Protein AF-0000000079816970 (afdb_homodimer)

Sequence (574 aa):
MSHPASAIRSARALHGVIEPLHAIMYFAKEVQDRFEALGMEPRGEGYVAGRAAPMGAVGAGAATAAFYGFNPAVLQYALPAAWGKASPATILTARAEGVQEVFERVQAPTDGVAEAIELSSRATEGLDCAGRPLAAANAQVPLTGMPFADLWQVTAVLREHRGDGHLAVLLTHELGPVDAMVLYATWQDRVSRRFLQRSRMWDDDAWSAAEERLRTRGWMDAEGQLTEEGIANRDAIEAATDRLAAPPYAVLGEDDARRLFDLIRPVAAALSDGGAYPRPWTLPERFMSHPASAIRSARALHGVIEPLHAIMYFAKEVQDRFEALGMEPRGEGYVAGRAAPMGAVGAGAATAAFYGFNPAVLQYALPAAWGKASPATILTARAEGVQEVFERVQAPTDGVAEAIELSSRATEGLDCAGRPLAAANAQVPLTGMPFADLWQVTAVLREHRGDGHLAVLLTHELGPVDAMVLYATWQDRVSRRFLQRSRMWDDDAWSAAEERLRTRGWMDAEGQLTEEGIANRDAIEAATDRLAAPPYAVLGEDDARRLFDLIRPVAAALSDGGAYPRPWTLPERF

Organism: NCBI:txid1608957

InterPro domains:
  IPR054058 Helix-turn-helix family [NF047719] (11-270)
  IPR054058 Helix-turn-helix family [PF21863] (11-278)

Structure (mmCIF, N/CA/C/O backbone):
data_AF-0000000079816970-model_v1
#
loop_
_entity.id
_entity.type
_entity.pdbx_description
1 polymer SalK
#
loop_
_atom_site.group_PDB
_atom_site.id
_atom_site.type_symbol
_atom_site.label_atom_id
_atom_site.label_alt_id
_atom_site.label_comp_id
_atom_site.label_asym_id
_atom_site.label_entity_id
_atom_site.label_seq_id
_atom_site.pdbx_PDB_ins_code
_atom_site.Cartn_x
_atom_site.Cartn_y
_atom_site.Cartn_z
_atom_site.occupancy
_atom_site.B_iso_or_equiv
_atom_site.auth_seq_id
_atom_site.auth_comp_id
_atom_site.auth_asym_id
_atom_site.auth_atom_id
_atom_site.pdbx_PDB_model_num
ATOM 1 N N . MET A 1 1 ? 17.328 10.508 -13.281 1 48.25 1 MET A N 1
ATOM 2 C CA . MET A 1 1 ? 17.75 11.844 -12.867 1 48.25 1 MET A CA 1
ATOM 3 C C . MET A 1 1 ? 17.141 12.219 -11.523 1 48.25 1 MET A C 1
ATOM 5 O O . MET A 1 1 ? 15.977 11.898 -11.258 1 48.25 1 MET A O 1
ATOM 9 N N . SER A 1 2 ? 18.016 12.469 -10.477 1 69.75 2 SER A N 1
ATOM 10 C CA . SER A 1 2 ? 17.766 12.891 -9.102 1 69.75 2 SER A CA 1
ATOM 11 C C . SER A 1 2 ? 16.828 14.102 -9.062 1 69.75 2 SER A C 1
ATOM 13 O O . SER A 1 2 ? 16.766 14.875 -10.016 1 69.75 2 SER A O 1
ATOM 15 N N . HIS A 1 3 ? 15.719 14.07 -8.391 1 82.69 3 HIS A N 1
ATOM 16 C CA . HIS A 1 3 ? 14.914 15.266 -8.156 1 82.69 3 HIS A CA 1
ATOM 17 C C . HIS A 1 3 ? 15.789 16.453 -7.77 1 82.69 3 HIS A C 1
ATOM 19 O O . HIS A 1 3 ? 16.812 16.281 -7.105 1 82.69 3 HIS A O 1
ATOM 25 N N . PRO A 1 4 ? 15.453 17.672 -8.352 1 90.19 4 PRO A N 1
ATOM 26 C CA . PRO A 1 4 ? 16.203 18.844 -7.926 1 90.19 4 PRO A CA 1
ATOM 27 C C . PRO A 1 4 ? 16.312 18.969 -6.406 1 90.19 4 PRO A C 1
ATOM 29 O O . PRO A 1 4 ? 15.352 18.688 -5.691 1 90.19 4 PRO A O 1
ATOM 32 N N . ALA A 1 5 ? 17.438 19.344 -5.973 1 93.62 5 ALA A N 1
ATOM 33 C CA . ALA A 1 5 ? 17.672 19.516 -4.543 1 93.62 5 ALA A CA 1
ATOM 34 C C . ALA A 1 5 ? 16.641 20.453 -3.928 1 93.62 5 ALA A C 1
ATOM 36 O O . ALA A 1 5 ? 16.219 20.266 -2.781 1 93.62 5 ALA A O 1
ATOM 37 N N . SER A 1 6 ? 16.234 21.453 -4.703 1 95.44 6 SER A N 1
ATOM 38 C CA . SER A 1 6 ? 15.234 22.406 -4.234 1 95.44 6 SER A CA 1
ATOM 39 C C . SER A 1 6 ? 13.898 21.719 -3.957 1 95.44 6 SER A C 1
ATOM 41 O O . SER A 1 6 ? 13.211 22.062 -2.998 1 95.44 6 SER A O 1
ATOM 43 N N . ALA A 1 7 ? 13.516 20.781 -4.77 1 97.19 7 ALA A N 1
ATOM 44 C CA . ALA A 1 7 ? 12.258 20.062 -4.578 1 97.19 7 ALA A CA 1
ATOM 45 C C . ALA A 1 7 ? 12.305 19.219 -3.307 1 97.19 7 ALA A C 1
ATOM 47 O O . ALA A 1 7 ? 11.312 19.141 -2.572 1 97.19 7 ALA A O 1
ATOM 48 N N . ILE A 1 8 ? 13.43 18.625 -3.037 1 97.44 8 ILE A N 1
ATOM 49 C CA . ILE A 1 8 ? 13.602 17.812 -1.841 1 97.44 8 ILE A CA 1
ATOM 50 C C . ILE A 1 8 ? 13.516 18.688 -0.597 1 97.44 8 ILE A C 1
ATOM 52 O O . ILE A 1 8 ? 12.836 18.344 0.372 1 97.44 8 ILE A O 1
ATOM 56 N N . ARG A 1 9 ? 14.156 19.828 -0.631 1 96.44 9 ARG A N 1
ATOM 57 C CA . ARG A 1 9 ? 14.102 20.781 0.479 1 96.44 9 ARG A CA 1
ATOM 58 C C . ARG A 1 9 ? 12.68 21.281 0.688 1 96.44 9 ARG A C 1
ATOM 60 O O . ARG A 1 9 ? 12.227 21.438 1.826 1 96.44 9 ARG A O 1
ATOM 67 N N . SER A 1 10 ? 12.008 21.562 -0.412 1 97.5 10 SER A N 1
ATOM 68 C CA . SER A 1 10 ? 10.633 22.031 -0.347 1 97.5 10 SER A CA 1
ATOM 69 C C . SER A 1 10 ? 9.719 21 0.31 1 97.5 10 SER A C 1
ATOM 71 O O . SER A 1 10 ? 8.844 21.359 1.099 1 97.5 10 SER A O 1
ATOM 73 N N . ALA A 1 11 ? 9.945 19.75 -0.092 1 97.62 11 ALA A N 1
ATOM 74 C CA . ALA A 1 11 ? 9.148 18.672 0.482 1 97.62 11 ALA A CA 1
ATOM 75 C C . ALA A 1 11 ? 9.258 18.656 2.004 1 97.62 11 ALA A C 1
ATOM 77 O O . ALA A 1 11 ? 8.242 18.562 2.703 1 97.62 11 ALA A O 1
ATOM 78 N N . ARG A 1 12 ? 10.414 18.781 2.494 1 96 12 ARG A N 1
ATOM 79 C CA . ARG A 1 12 ? 10.648 18.781 3.936 1 96 12 ARG A CA 1
ATOM 80 C C . ARG A 1 12 ? 10.047 20.016 4.59 1 96 12 ARG A C 1
ATOM 82 O O . ARG A 1 12 ? 9.383 19.906 5.629 1 96 12 ARG A O 1
ATOM 89 N N . ALA A 1 13 ? 10.266 21.141 4 1 96.94 13 ALA A N 1
ATOM 90 C CA . ALA A 1 13 ? 9.773 22.406 4.555 1 96.94 13 ALA A CA 1
ATOM 91 C C . ALA A 1 13 ? 8.25 22.422 4.629 1 96.94 13 ALA A C 1
ATOM 93 O O . ALA A 1 13 ? 7.676 22.766 5.66 1 96.94 13 ALA A O 1
ATOM 94 N N . LEU A 1 14 ? 7.637 21.984 3.572 1 98.06 14 LEU A N 1
ATOM 95 C CA . LEU A 1 14 ? 6.18 22.047 3.512 1 98.06 14 LEU A CA 1
ATOM 96 C C . LEU A 1 14 ? 5.555 21.016 4.441 1 98.06 14 LEU A C 1
ATOM 98 O O . LEU A 1 14 ? 4.457 21.219 4.965 1 98.06 14 LEU A O 1
ATOM 102 N N . HIS A 1 15 ? 6.227 19.891 4.602 1 97.19 15 HIS A N 1
ATOM 103 C CA . HIS A 1 15 ? 5.738 18.906 5.566 1 97.19 15 HIS A CA 1
ATOM 104 C C . HIS A 1 15 ? 5.547 19.531 6.941 1 97.19 15 HIS A C 1
ATOM 106 O O . HIS A 1 15 ? 4.582 19.219 7.641 1 97.19 15 HIS A O 1
ATOM 112 N N . GLY A 1 16 ? 6.383 20.453 7.352 1 96.31 16 GLY A N 1
ATOM 113 C CA . GLY A 1 16 ? 6.352 21.094 8.656 1 96.31 16 GLY A CA 1
ATOM 114 C C . GLY A 1 16 ? 5.105 21.922 8.891 1 96.31 16 GLY A C 1
ATOM 115 O O . GLY A 1 16 ? 4.676 22.109 10.031 1 96.31 16 GLY A O 1
ATOM 116 N N . VAL A 1 17 ? 4.504 22.375 7.816 1 97.69 17 VAL A N 1
ATOM 117 C CA . VAL A 1 17 ? 3.34 23.234 7.992 1 97.69 17 VAL A CA 1
ATOM 118 C C . VAL A 1 17 ? 2.076 22.484 7.574 1 97.69 17 VAL A C 1
ATOM 120 O O . VAL A 1 17 ? 0.968 22.859 7.965 1 97.69 17 VAL A O 1
ATOM 123 N N . ILE A 1 18 ? 2.184 21.391 6.805 1 98.06 18 ILE A N 1
ATOM 124 C CA . ILE A 1 18 ? 1.036 20.625 6.324 1 98.06 18 ILE A CA 1
ATOM 125 C C . ILE A 1 18 ? 0.588 19.641 7.398 1 98.06 18 ILE A C 1
ATOM 127 O O . ILE A 1 18 ? -0.611 19.406 7.578 1 98.06 18 ILE A O 1
ATOM 131 N N . GLU A 1 19 ? 1.515 19.094 8.125 1 96.19 19 GLU A N 1
ATOM 132 C CA . GLU A 1 19 ? 1.207 18.094 9.141 1 96.19 19 GLU A CA 1
ATOM 133 C C . GLU A 1 19 ? 0.233 18.641 10.18 1 96.19 19 GLU A C 1
ATOM 135 O O . GLU A 1 19 ? -0.746 17.984 10.531 1 96.19 19 GLU A O 1
ATOM 140 N N . PRO A 1 20 ? 0.455 19.859 10.68 1 95.44 20 PRO A N 1
ATOM 141 C CA . PRO A 1 20 ? -0.488 20.406 11.656 1 95.44 20 PRO A CA 1
ATOM 142 C C . PRO A 1 20 ? -1.892 20.578 11.086 1 95.44 20 PRO A C 1
ATOM 144 O O . PRO A 1 20 ? -2.879 20.469 11.812 1 95.44 20 PRO A O 1
ATOM 147 N N . LEU A 1 21 ? -2.033 20.922 9.766 1 97.44 21 LEU A N 1
ATOM 148 C CA . LEU A 1 21 ? -3.361 21 9.164 1 97.44 21 LEU A CA 1
ATOM 149 C C . LEU A 1 21 ? -4.066 19.641 9.242 1 97.44 21 LEU A C 1
ATOM 151 O O . LEU A 1 21 ? -5.223 19.562 9.656 1 97.44 21 LEU A O 1
ATOM 155 N N . HIS A 1 22 ? -3.346 18.641 8.914 1 96.62 22 HIS A N 1
ATOM 156 C CA . HIS A 1 22 ? -3.924 17.312 8.797 1 96.62 22 HIS A CA 1
ATOM 157 C C . HIS A 1 22 ? -4.305 16.75 10.164 1 96.62 22 HIS A C 1
ATOM 159 O O . HIS A 1 22 ? -5.344 16.094 10.305 1 96.62 22 HIS A O 1
ATOM 165 N N . ALA A 1 23 ? -3.541 17.016 11.156 1 94.12 23 ALA A N 1
ATOM 166 C CA . ALA A 1 23 ? -3.621 16.375 12.469 1 94.12 23 ALA A CA 1
ATOM 167 C C . ALA A 1 23 ? -4.918 16.75 13.188 1 94.12 23 ALA A C 1
ATOM 169 O O . ALA A 1 23 ? -5.363 16.047 14.094 1 94.12 23 ALA A O 1
ATOM 170 N N . ILE A 1 24 ? -5.57 17.859 12.797 1 94.31 24 ILE A N 1
ATOM 171 C CA . ILE A 1 24 ? -6.762 18.297 13.508 1 94.31 24 ILE A CA 1
ATOM 172 C C . ILE A 1 24 ? -7.855 17.234 13.398 1 94.31 24 ILE A C 1
ATOM 174 O O . ILE A 1 24 ? -8.695 17.094 14.289 1 94.31 24 ILE A O 1
ATOM 178 N N . MET A 1 25 ? -7.836 16.516 12.312 1 92.38 25 MET A N 1
ATOM 179 C CA . MET A 1 25 ? -8.844 15.484 12.055 1 92.38 25 MET A CA 1
ATOM 180 C C . MET A 1 25 ? -8.875 14.453 13.172 1 92.38 25 MET A C 1
ATOM 182 O O . MET A 1 25 ? -9.93 13.891 13.477 1 92.38 25 MET A O 1
ATOM 186 N N . TYR A 1 26 ? -7.777 14.32 13.828 1 89.5 26 TYR A N 1
ATOM 187 C CA . TYR A 1 26 ? -7.641 13.234 14.781 1 89.5 26 TYR A CA 1
ATOM 188 C C . TYR A 1 26 ? -7.957 13.711 16.203 1 89.5 26 TYR A C 1
ATOM 190 O O . TYR A 1 26 ? -8.18 12.898 17.094 1 89.5 26 TYR A O 1
ATOM 198 N N . PHE A 1 27 ? -8.047 15.039 16.406 1 90.81 27 PHE A N 1
ATOM 199 C CA . PHE A 1 27 ? -8.07 15.523 17.781 1 90.81 27 PHE A CA 1
ATOM 200 C C . PHE A 1 27 ? -9.211 16.5 17.984 1 90.81 27 PHE A C 1
ATOM 202 O O . PHE A 1 27 ? -9.703 16.656 19.109 1 90.81 27 PHE A O 1
ATOM 209 N N . ALA A 1 28 ? -9.578 17.188 16.984 1 94 28 ALA A N 1
ATOM 210 C CA . ALA A 1 28 ? -10.484 18.328 17.156 1 94 28 ALA A CA 1
ATOM 211 C C . ALA A 1 28 ? -11.891 17.859 17.531 1 94 28 ALA A C 1
ATOM 213 O O . ALA A 1 28 ? -12.422 16.922 16.922 1 94 28 ALA A O 1
ATOM 214 N N . LYS A 1 29 ? -12.422 18.5 18.516 1 94.62 29 LYS A N 1
ATOM 215 C CA . LYS A 1 29 ? -13.742 18.156 19.031 1 94.62 29 LYS A CA 1
ATOM 216 C C . LYS A 1 29 ? -14.812 18.234 17.953 1 94.62 29 LYS A C 1
ATOM 218 O O . LYS A 1 29 ? -15.727 17.422 17.906 1 94.62 29 LYS A O 1
ATOM 223 N N . GLU A 1 30 ? -14.711 19.266 17.109 1 96.62 30 GLU A N 1
ATOM 224 C CA . GLU A 1 30 ? -15.695 19.484 16.047 1 96.62 30 GLU A CA 1
ATOM 225 C C . GLU A 1 30 ? -15.805 18.266 15.133 1 96.62 30 GLU A C 1
ATOM 227 O O . GLU A 1 30 ? -16.906 17.891 14.727 1 96.62 30 GLU A O 1
ATOM 232 N N . VAL A 1 31 ? -14.664 17.641 14.805 1 96.44 31 VAL A N 1
ATOM 233 C CA . VAL A 1 31 ? -14.633 16.469 13.938 1 96.44 31 VAL A CA 1
ATOM 234 C C . VAL A 1 31 ? -15.18 15.258 14.695 1 96.44 31 VAL A C 1
ATOM 236 O O . VAL A 1 31 ? -15.992 14.5 14.156 1 96.44 31 VAL A O 1
ATOM 239 N N . GLN A 1 32 ? -14.797 15.125 15.922 1 96 32 GLN A N 1
ATOM 240 C CA . GLN A 1 32 ? -15.25 14.023 16.766 1 96 32 GLN A CA 1
ATOM 241 C C . GLN A 1 32 ? -16.766 14.047 16.953 1 96 32 GLN A C 1
ATOM 243 O O . GLN A 1 32 ? -17.422 13.008 16.938 1 96 32 GLN A O 1
ATOM 248 N N . ASP A 1 33 ? -17.266 15.219 17.141 1 97.38 33 ASP A N 1
ATOM 249 C CA . ASP A 1 33 ? -18.703 15.375 17.312 1 97.38 33 ASP A CA 1
ATOM 250 C C . ASP A 1 33 ? -19.469 14.867 16.094 1 97.38 33 ASP A C 1
ATOM 252 O O . ASP A 1 33 ? -20.531 14.281 16.219 1 97.38 33 ASP A O 1
ATOM 256 N N . ARG A 1 34 ? -18.922 15.125 14.914 1 97.62 34 ARG A N 1
ATOM 257 C CA . ARG A 1 34 ? -19.547 14.664 13.68 1 97.62 34 ARG A CA 1
ATOM 258 C C . ARG A 1 34 ? -19.562 13.141 13.609 1 97.62 34 ARG A C 1
ATOM 260 O O . ARG A 1 34 ? -20.562 12.539 13.195 1 97.62 34 ARG A O 1
ATOM 267 N N . PHE A 1 35 ? -18.484 12.547 13.992 1 97.69 35 PHE A N 1
ATOM 268 C CA . PHE A 1 35 ? -18.422 11.086 13.984 1 97.69 35 PHE A CA 1
ATOM 269 C C . PHE A 1 35 ? -19.375 10.508 15.023 1 97.69 35 PHE A C 1
ATOM 271 O O . PHE A 1 35 ? -20.016 9.484 14.773 1 97.69 35 PHE A O 1
ATOM 278 N N . GLU A 1 36 ? -19.438 11.148 16.172 1 98.06 36 GLU A N 1
ATOM 279 C CA . GLU A 1 36 ? -20.375 10.719 17.203 1 98.06 36 GLU A CA 1
ATOM 280 C C . GLU A 1 36 ? -21.812 10.781 16.703 1 98.06 36 GLU A C 1
ATOM 282 O O . GLU A 1 36 ? -22.625 9.906 17.016 1 98.06 36 GLU A O 1
ATOM 287 N N . ALA A 1 37 ? -22.078 11.805 16 1 98.25 37 ALA A N 1
ATOM 288 C CA . ALA A 1 37 ? -23.422 11.984 15.461 1 98.25 37 ALA A CA 1
ATOM 289 C C . ALA A 1 37 ? -23.766 10.859 14.484 1 98.25 37 ALA A C 1
ATOM 291 O O . ALA A 1 37 ? -24.938 10.555 14.266 1 98.25 37 ALA A O 1
ATOM 292 N N . LEU A 1 38 ? -22.766 10.227 13.891 1 98.31 38 LEU A N 1
ATOM 293 C CA . LEU A 1 38 ? -22.984 9.094 12.992 1 98.31 38 LEU A CA 1
ATOM 294 C C . LEU A 1 38 ? -23.047 7.785 13.773 1 98.31 38 LEU A C 1
ATOM 296 O O . LEU A 1 38 ? -23.109 6.707 13.18 1 98.31 38 LEU A O 1
ATOM 300 N N . GLY A 1 39 ? -22.875 7.898 15.141 1 98.12 39 GLY A N 1
ATOM 301 C CA . GLY A 1 39 ? -22.953 6.723 16 1 98.12 39 GLY A CA 1
ATOM 302 C C . GLY A 1 39 ? -21.609 6.07 16.25 1 98.12 39 GLY A C 1
ATOM 303 O O . GLY A 1 39 ? -21.531 4.949 16.75 1 98.12 39 GLY A O 1
ATOM 304 N N . MET A 1 40 ? -20.531 6.715 15.93 1 97.62 40 MET A N 1
ATOM 305 C CA . MET A 1 40 ? -19.203 6.133 16.062 1 97.62 40 MET A CA 1
ATOM 306 C C . MET A 1 40 ? -18.516 6.605 17.344 1 97.62 40 MET A C 1
ATOM 308 O O . MET A 1 40 ? -18.656 7.77 17.734 1 97.62 40 MET A O 1
ATOM 312 N N . GLU A 1 41 ? -17.891 5.598 18.031 1 93.88 41 GLU A N 1
ATOM 313 C CA . GLU A 1 41 ? -16.938 6.047 19.047 1 93.88 41 GLU A CA 1
ATOM 314 C C . GLU A 1 41 ? -15.82 6.879 18.422 1 93.88 41 GLU A C 1
ATOM 316 O O . GLU A 1 41 ? -15.086 6.395 17.547 1 93.88 41 GLU A O 1
ATOM 321 N N . PRO A 1 42 ? -15.641 8.078 18.781 1 84.19 42 PRO A N 1
ATOM 322 C CA . PRO A 1 42 ? -14.844 9.023 18 1 84.19 42 PRO A CA 1
ATOM 323 C C . PRO A 1 42 ? -13.367 8.648 17.938 1 84.19 42 PRO A C 1
ATOM 325 O O . PRO A 1 42 ? -12.75 8.727 16.875 1 84.19 42 PRO A O 1
ATOM 328 N N . ARG A 1 43 ? -12.75 8.266 19.031 1 84.44 43 ARG A N 1
ATOM 329 C CA . ARG A 1 43 ? -11.305 8.07 19.078 1 84.44 43 ARG A CA 1
ATOM 330 C C . ARG A 1 43 ? -10.93 6.676 18.578 1 84.44 43 ARG A C 1
ATOM 332 O O . ARG A 1 43 ? -9.766 6.406 18.297 1 84.44 43 ARG A O 1
ATOM 339 N N . GLY A 1 44 ? -11.859 5.84 18.344 1 91.19 44 GLY A N 1
ATOM 340 C CA . GLY A 1 44 ? -11.672 4.52 17.766 1 91.19 44 GLY A CA 1
ATOM 341 C C . GLY A 1 44 ? -12.242 4.402 16.375 1 91.19 44 GLY A C 1
ATOM 342 O O . GLY A 1 44 ? -11.562 4.695 15.383 1 91.19 44 GLY A O 1
ATOM 343 N N . GLU A 1 45 ? -13.594 4.188 16.328 1 95.56 45 GLU A N 1
ATOM 344 C CA . GLU A 1 45 ? -14.281 4.016 15.055 1 95.56 45 GLU A CA 1
ATOM 345 C C . GLU A 1 45 ? -14.141 5.262 14.188 1 95.56 45 GLU A C 1
ATOM 347 O O . GLU A 1 45 ? -13.836 5.16 12.992 1 95.56 45 GLU A O 1
ATOM 352 N N . GLY A 1 46 ? -14.398 6.434 14.82 1 96.25 46 GLY A N 1
ATOM 353 C CA . GLY A 1 46 ? -14.375 7.68 14.07 1 96.25 46 GLY A CA 1
ATOM 354 C C . GLY A 1 46 ? -13.016 7.984 13.469 1 96.25 46 GLY A C 1
ATOM 355 O O . GLY A 1 46 ? -12.914 8.359 12.305 1 96.25 46 GLY A O 1
ATOM 356 N N . TYR A 1 47 ? -11.961 7.82 14.242 1 94.75 47 TYR A N 1
ATOM 357 C CA . TYR A 1 47 ? -10.602 8.039 13.766 1 94.75 47 TYR A CA 1
ATOM 358 C C . TYR A 1 47 ? -10.281 7.129 12.586 1 94.75 47 TYR A C 1
ATOM 360 O O . TYR A 1 47 ? -9.836 7.594 11.531 1 94.75 47 TYR A O 1
ATOM 368 N N . VAL A 1 48 ? -10.508 5.832 12.805 1 97.5 48 VAL A N 1
ATOM 369 C CA . VAL A 1 48 ? -10.133 4.816 11.828 1 97.5 48 VAL A CA 1
ATOM 370 C C . VAL A 1 48 ? -10.953 5.004 10.555 1 97.5 48 VAL A C 1
ATOM 372 O O . VAL A 1 48 ? -10.398 5.016 9.453 1 97.5 48 VAL A O 1
ATOM 375 N N . ALA A 1 49 ? -12.211 5.219 10.727 1 97.69 49 ALA A N 1
ATOM 376 C CA . ALA A 1 49 ? -13.094 5.363 9.57 1 97.69 49 ALA A CA 1
ATOM 377 C C . ALA A 1 49 ? -12.82 6.672 8.828 1 97.69 49 ALA A C 1
ATOM 379 O O . ALA A 1 49 ? -12.859 6.723 7.602 1 97.69 49 ALA A O 1
ATOM 380 N N . GLY A 1 50 ? -12.609 7.742 9.586 1 97.75 50 GLY A N 1
ATOM 381 C CA . GLY A 1 50 ? -12.297 9.023 8.969 1 97.75 50 GLY A CA 1
ATOM 382 C C . GLY A 1 50 ? -11.055 8.969 8.094 1 97.75 50 GLY A C 1
ATOM 383 O O . GLY A 1 50 ? -11.016 9.602 7.035 1 97.75 50 GLY A O 1
ATOM 384 N N . ARG A 1 51 ? -10.047 8.234 8.547 1 98 51 ARG A N 1
ATOM 385 C CA . ARG A 1 51 ? -8.805 8.125 7.801 1 98 51 ARG A CA 1
ATOM 386 C C . ARG A 1 51 ? -8.938 7.129 6.652 1 98 51 ARG A C 1
ATOM 388 O O . ARG A 1 51 ? -8.32 7.305 5.598 1 98 51 ARG A O 1
ATOM 395 N N . ALA A 1 52 ? -9.797 6.117 6.789 1 98.56 52 ALA A N 1
ATOM 396 C CA . ALA A 1 52 ? -9.898 5.027 5.82 1 98.56 52 ALA A CA 1
ATOM 397 C C . ALA A 1 52 ? -10.953 5.332 4.762 1 98.56 52 ALA A C 1
ATOM 399 O O . ALA A 1 52 ? -10.93 4.754 3.674 1 98.56 52 ALA A O 1
ATOM 400 N N . ALA A 1 53 ? -11.867 6.238 5.027 1 98.69 53 ALA A N 1
ATOM 401 C CA . ALA A 1 53 ? -13.031 6.473 4.184 1 98.69 53 ALA A CA 1
ATOM 402 C C . ALA A 1 53 ? -12.617 6.797 2.752 1 98.69 53 ALA A C 1
ATOM 404 O O . ALA A 1 53 ? -13.258 6.363 1.795 1 98.69 53 ALA A O 1
ATOM 405 N N . PRO A 1 54 ? -11.5 7.602 2.586 1 98.75 54 PRO A N 1
ATOM 406 C CA . PRO A 1 54 ? -11.086 7.855 1.205 1 98.75 54 PRO A CA 1
ATOM 407 C C . PRO A 1 54 ? -10.836 6.57 0.419 1 98.75 54 PRO A C 1
ATOM 409 O O . PRO A 1 54 ? -10.938 6.562 -0.81 1 98.75 54 PRO A O 1
ATOM 412 N N . MET A 1 55 ? -10.57 5.484 1.05 1 98.81 55 MET A N 1
ATOM 413 C CA . MET A 1 55 ? -10.258 4.219 0.398 1 98.81 55 MET A CA 1
ATOM 414 C C . MET A 1 55 ? -11.531 3.445 0.07 1 98.81 55 MET A C 1
ATOM 416 O O . MET A 1 55 ? -11.469 2.352 -0.494 1 98.81 55 MET A O 1
ATOM 420 N N . GLY A 1 56 ? -12.703 3.959 0.33 1 98.06 56 GLY A N 1
ATOM 421 C CA . GLY A 1 56 ? -13.938 3.195 0.247 1 98.06 56 GLY A CA 1
ATOM 422 C C . GLY A 1 56 ? -14.195 2.336 1.471 1 98.06 56 GLY A C 1
ATOM 423 O O . GLY A 1 56 ? -13.586 2.553 2.523 1 98.06 56 GLY A O 1
ATOM 424 N N . ALA A 1 57 ? -15.125 1.419 1.33 1 98 57 ALA A N 1
ATOM 425 C CA . ALA A 1 57 ? -15.375 0.484 2.426 1 98 57 ALA A CA 1
ATOM 426 C C . ALA A 1 57 ? -14.32 -0.621 2.453 1 98 57 ALA A C 1
ATOM 428 O O . ALA A 1 57 ? -14.648 -1.802 2.314 1 98 57 ALA A O 1
ATOM 429 N N . VAL A 1 58 ? -13.164 -0.232 2.658 1 98.69 58 VAL A N 1
ATOM 430 C CA . VAL A 1 58 ? -11.992 -1.1 2.623 1 98.69 58 VAL A CA 1
ATOM 431 C C . VAL A 1 58 ? -12.023 -2.061 3.811 1 98.69 58 VAL A C 1
ATOM 433 O O . VAL A 1 58 ? -12.508 -1.709 4.887 1 98.69 58 VAL A O 1
ATOM 436 N N . GLY A 1 59 ? -11.547 -3.268 3.598 1 98.38 59 GLY A N 1
ATOM 437 C CA . GLY A 1 59 ? -11.422 -4.234 4.676 1 98.38 59 GLY A CA 1
ATOM 438 C C . GLY A 1 59 ? -10.312 -3.898 5.652 1 98.38 59 GLY A C 1
ATOM 439 O O . GLY A 1 59 ? -9.383 -3.158 5.316 1 98.38 59 GLY A O 1
ATOM 440 N N . ALA A 1 60 ? -10.359 -4.473 6.816 1 98.12 60 ALA A N 1
ATOM 441 C CA . ALA A 1 60 ? -9.453 -4.152 7.91 1 98.12 60 ALA A CA 1
ATOM 442 C C . ALA A 1 60 ? -8.016 -4.539 7.559 1 98.12 60 ALA A C 1
ATOM 444 O O . ALA A 1 60 ? -7.07 -3.844 7.934 1 98.12 60 ALA A O 1
ATOM 445 N N . GLY A 1 61 ? -7.824 -5.676 6.895 1 98.06 61 GLY A N 1
ATOM 446 C CA . GLY A 1 61 ? -6.48 -6.113 6.547 1 98.06 61 GLY A CA 1
ATOM 447 C C . GLY A 1 61 ? -5.723 -5.098 5.715 1 98.06 61 GLY A C 1
ATOM 448 O O . GLY A 1 61 ? -4.664 -4.617 6.125 1 98.06 61 GLY A O 1
ATOM 449 N N . ALA A 1 62 ? -6.344 -4.715 4.562 1 98.62 62 ALA A N 1
ATOM 450 C CA . ALA A 1 62 ? -5.711 -3.752 3.664 1 98.62 62 ALA A CA 1
ATOM 451 C C . ALA A 1 62 ? -5.516 -2.406 4.355 1 98.62 62 ALA A C 1
ATOM 453 O O . ALA A 1 62 ? -4.473 -1.765 4.191 1 98.62 62 ALA A O 1
ATOM 454 N N . ALA A 1 63 ? -6.488 -1.99 5.121 1 98.69 63 ALA A N 1
ATOM 455 C CA . ALA A 1 63 ? -6.395 -0.71 5.82 1 98.69 63 ALA A CA 1
ATOM 456 C C . ALA A 1 63 ? -5.266 -0.728 6.848 1 98.69 63 ALA A C 1
ATOM 458 O O . ALA A 1 63 ? -4.516 0.242 6.973 1 98.69 63 ALA A O 1
ATOM 459 N N . THR A 1 64 ? -5.164 -1.804 7.59 1 98.31 64 THR A N 1
ATOM 460 C CA . THR A 1 64 ? -4.102 -1.924 8.586 1 98.31 64 THR A CA 1
ATOM 461 C C . THR A 1 64 ? -2.729 -1.812 7.922 1 98.31 64 THR A C 1
ATOM 463 O O . THR A 1 64 ? -1.844 -1.121 8.43 1 98.31 64 THR A O 1
ATOM 466 N N . ALA A 1 65 ? -2.594 -2.508 6.805 1 98.69 65 ALA A N 1
ATOM 467 C CA . ALA A 1 65 ? -1.325 -2.449 6.082 1 98.69 65 ALA A CA 1
ATOM 468 C C . ALA A 1 65 ? -1.003 -1.021 5.656 1 98.69 65 ALA A C 1
ATOM 470 O O . ALA A 1 65 ? 0.145 -0.582 5.754 1 98.69 65 ALA A O 1
ATOM 471 N N . ALA A 1 66 ? -2.027 -0.307 5.227 1 98.56 66 ALA A N 1
ATOM 472 C CA . ALA A 1 66 ? -1.849 1.068 4.77 1 98.56 66 ALA A CA 1
ATOM 473 C C . ALA A 1 66 ? -1.536 2 5.938 1 98.56 66 ALA A C 1
ATOM 475 O O . ALA A 1 66 ? -0.808 2.982 5.777 1 98.56 66 ALA A O 1
ATOM 476 N N . PHE A 1 67 ? -2.074 1.706 7.109 1 98.12 67 PHE A N 1
ATOM 477 C CA . PHE A 1 67 ? -1.855 2.523 8.297 1 98.12 67 PHE A CA 1
ATOM 478 C C . PHE A 1 67 ? -0.51 2.201 8.938 1 98.12 67 PHE A C 1
ATOM 480 O O . PHE A 1 67 ? 0.019 2.996 9.719 1 98.12 67 PHE A O 1
ATOM 487 N N . TYR A 1 68 ? 0.077 1.021 8.648 1 98.06 68 TYR A N 1
ATOM 488 C CA . TYR A 1 68 ? 1.405 0.54 9.016 1 98.06 68 TYR A CA 1
ATOM 489 C C . TYR A 1 68 ? 1.541 0.412 10.531 1 98.06 68 TYR A C 1
ATOM 491 O O . TYR A 1 68 ? 1.661 -0.697 11.055 1 98.06 68 TYR A O 1
ATOM 499 N N . GLY A 1 69 ? 1.354 1.483 11.305 1 96.69 69 GLY A N 1
ATOM 500 C CA . GLY A 1 69 ? 1.774 1.593 12.695 1 96.69 69 GLY A CA 1
ATOM 501 C C . GLY A 1 69 ? 0.78 0.99 13.672 1 96.69 69 GLY A C 1
ATOM 502 O O . GLY A 1 69 ? 1.107 0.761 14.836 1 96.69 69 GLY A O 1
ATOM 503 N N . PHE A 1 70 ? -0.364 0.577 13.18 1 96.94 70 PHE A N 1
ATOM 504 C CA . PHE A 1 70 ? -1.433 0.187 14.094 1 96.94 70 PHE A CA 1
ATOM 505 C C . PHE A 1 70 ? -1.45 -1.324 14.297 1 96.94 70 PHE A C 1
ATOM 507 O O . PHE A 1 70 ? -1.245 -2.084 13.344 1 96.94 70 PHE A O 1
ATOM 514 N N . ASN A 1 71 ? -1.709 -1.66 15.555 1 96.75 71 ASN A N 1
ATOM 515 C CA . ASN A 1 71 ? -2.078 -3.049 15.805 1 96.75 71 ASN A CA 1
ATOM 516 C C . ASN A 1 71 ? -3.287 -3.469 14.977 1 96.75 71 ASN A C 1
ATOM 518 O O . ASN A 1 71 ? -4.305 -2.771 14.953 1 96.75 71 ASN A O 1
ATOM 522 N N . PRO A 1 72 ? -3.189 -4.602 14.281 1 96.19 72 PRO A N 1
ATOM 523 C CA . PRO A 1 72 ? -4.293 -5.039 13.422 1 96.19 72 PRO A CA 1
ATOM 524 C C . PRO A 1 72 ? -5.617 -5.152 14.18 1 96.19 72 PRO A C 1
ATOM 526 O O . PRO A 1 72 ? -6.68 -4.934 13.594 1 96.19 72 PRO A O 1
ATOM 529 N N . ALA A 1 73 ? -5.578 -5.453 15.445 1 95.44 73 ALA A N 1
ATOM 530 C CA . ALA A 1 73 ? -6.789 -5.641 16.234 1 95.44 73 ALA A CA 1
ATOM 531 C C . ALA A 1 73 ? -7.629 -4.367 16.266 1 95.44 73 ALA A C 1
ATOM 533 O O . ALA A 1 73 ? -8.859 -4.426 16.344 1 95.44 73 ALA A O 1
ATOM 534 N N . VAL A 1 74 ? -6.977 -3.219 16.172 1 96.38 74 VAL A N 1
ATOM 535 C CA . VAL A 1 74 ? -7.664 -1.934 16.234 1 96.38 74 VAL A CA 1
ATOM 536 C C . VAL A 1 74 ? -8.602 -1.791 15.039 1 96.38 74 VAL A C 1
ATOM 538 O O . VAL A 1 74 ? -9.789 -1.531 15.203 1 96.38 74 VAL A O 1
ATOM 541 N N . LEU A 1 75 ? -8.094 -2.014 13.859 1 97.62 75 LEU A N 1
ATOM 542 C CA . LEU A 1 75 ? -8.891 -1.812 12.656 1 97.62 75 LEU A CA 1
ATOM 543 C C . LEU A 1 75 ? -9.867 -2.969 12.453 1 97.62 75 LEU A C 1
ATOM 545 O O . LEU A 1 75 ? -10.961 -2.775 11.922 1 97.62 75 LEU A O 1
ATOM 549 N N . GLN A 1 76 ? -9.484 -4.199 12.852 1 96.06 76 GLN A N 1
ATOM 550 C CA . GLN A 1 76 ? -10.391 -5.344 12.766 1 96.06 76 GLN A CA 1
ATOM 551 C C . GLN A 1 76 ? -11.656 -5.109 13.57 1 96.06 76 GLN A C 1
ATOM 553 O O . GLN A 1 76 ? -12.742 -5.555 13.188 1 96.06 76 GLN A O 1
ATOM 558 N N . TYR A 1 77 ? -11.484 -4.418 14.617 1 94.81 77 TYR A N 1
ATOM 559 C CA . TYR A 1 77 ? -12.625 -4.098 15.461 1 94.81 77 TYR A CA 1
ATOM 560 C C . TYR A 1 77 ? -13.383 -2.885 14.93 1 94.81 77 TYR A C 1
ATOM 562 O O . TYR A 1 77 ? -14.602 -2.92 14.789 1 94.81 77 TYR A O 1
ATOM 570 N N . ALA A 1 78 ? -12.719 -1.863 14.578 1 96.94 78 ALA A N 1
ATOM 571 C CA . ALA A 1 78 ? -13.305 -0.542 14.359 1 96.94 78 ALA A CA 1
ATOM 572 C C . ALA A 1 78 ? -13.969 -0.454 12.992 1 96.94 78 ALA A C 1
ATOM 574 O O . ALA A 1 78 ? -15.047 0.126 12.852 1 96.94 78 ALA A O 1
ATOM 575 N N . LEU A 1 79 ? -13.375 -0.994 12 1 97.56 79 LEU A N 1
ATOM 576 C CA . LEU A 1 79 ? -13.766 -0.659 10.633 1 97.56 79 LEU A CA 1
ATOM 577 C C . LEU A 1 79 ? -15.086 -1.328 10.273 1 97.56 79 LEU A C 1
ATOM 579 O O . LEU A 1 79 ? -15.992 -0.682 9.734 1 97.56 79 LEU A O 1
ATOM 583 N N . PRO A 1 80 ? -15.273 -2.65 10.578 1 96.12 80 PRO A N 1
ATOM 584 C CA . PRO A 1 80 ? -16.578 -3.238 10.273 1 96.12 80 PRO A CA 1
ATOM 585 C C . PRO A 1 80 ? -17.719 -2.533 11 1 96.12 80 PRO A C 1
ATOM 587 O O . PRO A 1 80 ? -18.781 -2.311 10.422 1 96.12 80 PRO A O 1
ATOM 590 N N . ALA A 1 81 ? -17.453 -2.168 12.234 1 97.25 81 ALA A N 1
ATOM 591 C CA . ALA A 1 81 ? -18.469 -1.451 13.008 1 97.25 81 ALA A CA 1
ATOM 592 C C . ALA A 1 81 ? -18.781 -0.099 12.375 1 97.25 81 ALA A C 1
ATOM 594 O O . ALA A 1 81 ? -19.953 0.286 12.273 1 97.25 81 ALA A O 1
ATOM 595 N N . ALA A 1 82 ? -17.812 0.603 11.961 1 98.06 82 ALA A N 1
ATOM 596 C CA . ALA A 1 82 ? -17.984 1.924 11.359 1 98.06 82 ALA A CA 1
ATOM 597 C C . ALA A 1 82 ? -18.766 1.833 10.055 1 98.06 82 ALA A C 1
ATOM 599 O O . ALA A 1 82 ? -19.672 2.631 9.805 1 98.06 82 ALA A O 1
ATOM 600 N N . TRP A 1 83 ? -18.391 0.846 9.203 1 97.69 83 TRP A N 1
ATOM 601 C CA . TRP A 1 83 ? -19.047 0.69 7.91 1 97.69 83 TRP A CA 1
ATOM 602 C C . TRP A 1 83 ? -20.516 0.31 8.078 1 97.69 83 TRP A C 1
ATOM 604 O O . TRP A 1 83 ? -21.344 0.614 7.215 1 97.69 83 TRP A O 1
ATOM 614 N N . GLY A 1 84 ? -20.875 -0.338 9.156 1 97.56 84 GLY A N 1
ATOM 615 C CA . GLY A 1 84 ? -22.25 -0.655 9.453 1 97.56 84 GLY A CA 1
ATOM 616 C C . GLY A 1 84 ? -23.078 0.56 9.852 1 97.56 84 GLY A C 1
ATOM 617 O O . GLY A 1 84 ? -24.297 0.531 9.797 1 97.56 84 GLY A O 1
ATOM 618 N N . LYS A 1 85 ? -22.438 1.64 10.172 1 98.44 85 LYS A N 1
ATOM 619 C CA . LYS A 1 85 ? -23.109 2.82 10.711 1 98.44 85 LYS A CA 1
ATOM 620 C C . LYS A 1 85 ? -23.266 3.898 9.641 1 98.44 85 LYS A C 1
ATOM 622 O O . LYS A 1 85 ? -24.25 4.637 9.633 1 98.44 85 LYS A O 1
ATOM 627 N N . ALA A 1 86 ? -22.25 4.02 8.797 1 98.5 86 ALA A N 1
ATOM 628 C CA . ALA A 1 86 ? -22.281 5.051 7.766 1 98.5 86 ALA A CA 1
ATOM 629 C C . ALA A 1 86 ? -21.438 4.652 6.559 1 98.5 86 ALA A C 1
ATOM 631 O O . ALA A 1 86 ? -20.438 3.943 6.699 1 98.5 86 ALA A O 1
ATOM 632 N N . SER A 1 87 ? -21.828 5.105 5.43 1 98.12 87 SER A N 1
ATOM 633 C CA . SER A 1 87 ? -21.047 4.883 4.219 1 98.12 87 SER A CA 1
ATOM 634 C C . SER A 1 87 ? -19.781 5.738 4.219 1 98.12 87 SER A C 1
ATOM 636 O O . SER A 1 87 ? -19.719 6.762 4.898 1 98.12 87 SER A O 1
ATOM 638 N N . PRO A 1 88 ? -18.812 5.352 3.436 1 98.38 88 PRO A N 1
ATOM 639 C CA . PRO A 1 88 ? -17.609 6.191 3.297 1 98.38 88 PRO A CA 1
ATOM 640 C C . PRO A 1 88 ? -17.953 7.613 2.848 1 98.38 88 PRO A C 1
ATOM 642 O O . PRO A 1 88 ? -17.375 8.578 3.357 1 98.38 88 PRO A O 1
ATOM 645 N N . ALA A 1 89 ? -18.875 7.746 1.918 1 98.25 89 ALA A N 1
ATOM 646 C CA . ALA A 1 89 ? -19.25 9.07 1.428 1 98.25 89 ALA A CA 1
ATOM 647 C C . ALA A 1 89 ? -19.812 9.938 2.555 1 98.25 89 ALA A C 1
ATOM 649 O O . ALA A 1 89 ? -19.484 11.117 2.658 1 98.25 89 ALA A O 1
ATOM 650 N N . THR A 1 90 ? -20.656 9.336 3.371 1 98.69 90 THR A N 1
ATOM 651 C CA . THR A 1 90 ? -21.234 10.039 4.512 1 98.69 90 THR A CA 1
ATOM 652 C C . THR A 1 90 ? -20.141 10.453 5.496 1 98.69 90 THR A C 1
ATOM 654 O O . THR A 1 90 ? -20.172 11.57 6.02 1 98.69 90 THR A O 1
ATOM 657 N N . ILE A 1 91 ? -19.219 9.617 5.703 1 98.5 91 ILE A N 1
ATOM 658 C CA . ILE A 1 91 ? -18.125 9.883 6.629 1 98.5 91 ILE A CA 1
ATOM 659 C C . ILE A 1 91 ? -17.25 11.016 6.094 1 98.5 91 ILE A C 1
ATOM 661 O O . ILE A 1 91 ? -16.844 11.898 6.848 1 98.5 91 ILE A O 1
ATOM 665 N N . LEU A 1 92 ? -17.031 11 4.812 1 98.69 92 LEU A N 1
ATOM 666 C CA . LEU A 1 92 ? -16.219 12.055 4.203 1 98.69 92 LEU A CA 1
ATOM 667 C C . LEU A 1 92 ? -16.906 13.406 4.312 1 98.69 92 LEU A C 1
ATOM 669 O O . LEU A 1 92 ? -16.25 14.43 4.527 1 98.69 92 LEU A O 1
ATOM 673 N N . THR A 1 93 ? -18.188 13.406 4.156 1 98.56 93 THR A N 1
ATOM 674 C CA . THR A 1 93 ? -18.953 14.641 4.32 1 98.56 93 THR A CA 1
ATOM 675 C C . THR A 1 93 ? -18.844 15.148 5.754 1 98.56 93 THR A C 1
ATOM 677 O O . THR A 1 93 ? -18.547 16.328 5.977 1 98.56 93 THR A O 1
ATOM 680 N N . ALA A 1 94 ? -19.047 14.242 6.699 1 98.31 94 ALA A N 1
ATOM 681 C CA . ALA A 1 94 ? -18.953 14.594 8.117 1 98.31 94 ALA A CA 1
ATOM 682 C C . ALA A 1 94 ? -17.562 15.117 8.461 1 98.31 94 ALA A C 1
ATOM 684 O O . ALA A 1 94 ? -17.422 16.109 9.172 1 98.31 94 ALA A O 1
ATOM 685 N N . ARG A 1 95 ? -16.578 14.469 7.953 1 98.19 95 ARG A N 1
ATOM 686 C CA . ARG A 1 95 ? -15.188 14.867 8.164 1 98.19 95 ARG A CA 1
ATOM 687 C C . ARG A 1 95 ? -14.93 16.266 7.637 1 98.19 95 ARG A C 1
ATOM 689 O O . ARG A 1 95 ? -14.336 17.109 8.328 1 98.19 95 ARG A O 1
ATOM 696 N N . ALA A 1 96 ? -15.383 16.531 6.434 1 98.5 96 ALA A N 1
ATOM 697 C CA . ALA A 1 96 ? -15.18 17.828 5.809 1 98.5 96 ALA A CA 1
ATOM 698 C C . ALA A 1 96 ? -15.859 18.938 6.605 1 98.5 96 ALA A C 1
ATOM 700 O O . ALA A 1 96 ? -15.273 20 6.828 1 98.5 96 ALA A O 1
ATOM 701 N N . GLU A 1 97 ? -17.047 18.672 7.027 1 98.56 97 GLU A N 1
ATOM 702 C CA . GLU A 1 97 ? -17.797 19.656 7.805 1 98.56 97 GLU A CA 1
ATOM 703 C C . GLU A 1 97 ? -17.125 19.938 9.141 1 98.56 97 GLU A C 1
ATOM 705 O O . GLU A 1 97 ? -17 21.094 9.547 1 98.56 97 GLU A O 1
ATOM 710 N N . GLY A 1 98 ? -16.703 18.891 9.789 1 98 98 GLY A N 1
ATOM 711 C CA . GLY A 1 98 ? -15.992 19.078 11.039 1 98 98 GLY A CA 1
ATOM 712 C C . GLY A 1 98 ? -14.695 19.844 10.867 1 98 98 GLY A C 1
ATOM 713 O O . GLY A 1 98 ? -14.391 20.734 11.664 1 98 98 GLY A O 1
ATOM 714 N N . VAL A 1 99 ? -13.961 19.531 9.859 1 98.12 99 VAL A N 1
ATOM 715 C CA . VAL A 1 99 ? -12.695 20.203 9.57 1 98.12 99 VAL A CA 1
ATOM 716 C C . VAL A 1 99 ? -12.938 21.688 9.32 1 98.12 99 VAL A C 1
ATOM 718 O O . VAL A 1 99 ? -12.242 22.531 9.883 1 98.12 99 VAL A O 1
ATOM 721 N N . GLN A 1 100 ? -13.914 21.953 8.5 1 98.38 100 GLN A N 1
ATOM 722 C CA . GLN A 1 100 ? -14.266 23.344 8.227 1 98.38 100 GLN A CA 1
ATOM 723 C C . GLN A 1 100 ? -14.555 24.109 9.523 1 98.38 100 GLN A C 1
ATOM 725 O O . GLN A 1 100 ? -14.07 25.234 9.711 1 98.38 100 GLN A O 1
ATOM 730 N N . GLU A 1 101 ? -15.242 23.484 10.383 1 98.19 101 GLU A N 1
ATOM 731 C CA . GLU A 1 101 ? -15.68 24.125 11.625 1 98.19 101 GLU A CA 1
ATOM 732 C C . GLU A 1 101 ? -14.484 24.438 12.531 1 98.19 101 GLU A C 1
ATOM 734 O O . GLU A 1 101 ? -14.477 25.453 13.227 1 98.19 101 GLU A O 1
ATOM 739 N N . VAL A 1 102 ? -13.477 23.594 12.57 1 98.06 102 VAL A N 1
ATOM 740 C CA . VAL A 1 102 ? -12.289 23.797 13.391 1 98.06 102 VAL A CA 1
ATOM 741 C C . VAL A 1 102 ? -11.578 25.078 12.961 1 98.06 102 VAL A C 1
ATOM 743 O O . VAL A 1 102 ? -11.234 25.922 13.797 1 98.06 102 VAL A O 1
ATOM 746 N N . PHE A 1 103 ? -11.406 25.188 11.633 1 98.06 103 PHE A N 1
ATOM 747 C CA . PHE A 1 103 ? -10.703 26.344 11.094 1 98.06 103 PHE A CA 1
ATOM 748 C C . PHE A 1 103 ? -11.477 27.641 11.383 1 98.06 103 PHE A C 1
ATOM 750 O O . PHE A 1 103 ? -10.883 28.672 11.695 1 98.06 103 PHE A O 1
ATOM 757 N N . GLU A 1 104 ? -12.75 27.562 11.312 1 97.69 104 GLU A N 1
ATOM 758 C CA . GLU A 1 104 ? -13.594 28.719 11.609 1 97.69 104 GLU A CA 1
ATOM 759 C C . GLU A 1 104 ? -13.523 29.078 13.094 1 97.69 104 GLU A C 1
ATOM 761 O O . GLU A 1 104 ? -13.398 30.25 13.445 1 97.69 104 GLU A O 1
ATOM 766 N N . ARG A 1 105 ? -13.57 28.094 13.875 1 97.44 105 ARG A N 1
ATOM 767 C CA . ARG A 1 105 ? -13.547 28.312 15.32 1 97.44 105 ARG A CA 1
ATOM 768 C C . ARG A 1 105 ? -12.258 29 15.758 1 97.44 105 ARG A C 1
ATOM 770 O O . ARG A 1 105 ? -12.289 29.891 16.609 1 97.44 105 ARG A O 1
ATOM 777 N N . VAL A 1 106 ? -11.141 28.641 15.172 1 97.31 106 VAL A N 1
ATOM 778 C CA . VAL A 1 106 ? -9.859 29.203 15.57 1 97.31 106 VAL A CA 1
ATOM 779 C C . VAL A 1 106 ? -9.609 30.516 14.82 1 97.31 106 VAL A C 1
ATOM 781 O O . VAL A 1 106 ? -8.555 31.125 14.961 1 97.31 106 VAL A O 1
ATOM 784 N N . GLN A 1 107 ? -10.539 30.875 13.969 1 97.44 107 GLN A N 1
ATOM 785 C CA . GLN A 1 107 ? -10.453 32.094 13.156 1 97.44 107 GLN A CA 1
ATOM 786 C C . GLN A 1 107 ? -9.211 32.094 12.281 1 97.44 107 GLN A C 1
ATOM 788 O O . GLN A 1 107 ? -8.445 33.062 12.266 1 97.44 107 GLN A O 1
ATOM 793 N N . ALA A 1 108 ? -8.977 30.969 11.586 1 98 108 ALA A N 1
ATOM 794 C CA . ALA A 1 108 ? -7.855 30.891 10.656 1 98 108 ALA A CA 1
ATOM 795 C C . ALA A 1 108 ? -7.961 31.953 9.57 1 98 108 ALA A C 1
ATOM 797 O O . ALA A 1 108 ? -9.055 32.25 9.078 1 98 108 ALA A O 1
ATOM 798 N N . PRO A 1 109 ? -6.809 32.562 9.242 1 97.94 109 PRO A N 1
ATOM 799 C CA . PRO A 1 109 ? -6.867 33.562 8.195 1 97.94 109 PRO A CA 1
ATOM 800 C C . PRO A 1 109 ? -7.391 33.031 6.867 1 97.94 109 PRO A C 1
ATOM 802 O O . PRO A 1 109 ? -7.004 31.938 6.445 1 97.94 109 PRO A O 1
ATOM 805 N N . THR A 1 110 ? -8.211 33.781 6.277 1 97.19 110 THR A N 1
ATOM 806 C CA . THR A 1 110 ? -8.867 33.312 5.055 1 97.19 110 THR A CA 1
ATOM 807 C C . THR A 1 110 ? -8.117 33.812 3.824 1 97.19 110 THR A C 1
ATOM 809 O O . THR A 1 110 ? -8.281 33.281 2.729 1 97.19 110 THR A O 1
ATOM 812 N N . ASP A 1 111 ? -7.34 34.875 4.133 1 94.25 111 ASP A N 1
ATOM 813 C CA . ASP A 1 111 ? -6.594 35.469 3.021 1 94.25 111 ASP A CA 1
ATOM 814 C C . ASP A 1 111 ? -5.609 34.438 2.432 1 94.25 111 ASP A C 1
ATOM 816 O O . ASP A 1 111 ? -4.812 33.844 3.158 1 94.25 111 ASP A O 1
ATOM 820 N N . GLY A 1 112 ? -5.73 34.062 1.207 1 96.81 112 GLY A N 1
ATOM 821 C CA . GLY A 1 112 ? -4.77 33.219 0.511 1 96.81 112 GLY A CA 1
ATOM 822 C C . GLY A 1 112 ? -5.188 31.766 0.436 1 96.81 112 GLY A C 1
ATOM 823 O O . GLY A 1 112 ? -4.512 30.953 -0.194 1 96.81 112 GLY A O 1
ATOM 824 N N . VAL A 1 113 ? -6.277 31.438 1.142 1 98.44 113 VAL A N 1
ATOM 825 C CA . VAL A 1 113 ? -6.719 30.047 1.166 1 98.44 113 VAL A CA 1
ATOM 826 C C . VAL A 1 113 ? -6.996 29.578 -0.257 1 98.44 113 VAL A C 1
ATOM 828 O O . VAL A 1 113 ? -6.574 28.484 -0.643 1 98.44 113 VAL A O 1
ATOM 831 N N . ALA A 1 114 ? -7.676 30.391 -1.025 1 98.44 114 ALA A N 1
ATOM 832 C CA . ALA A 1 114 ? -7.973 30.031 -2.408 1 98.44 114 ALA A 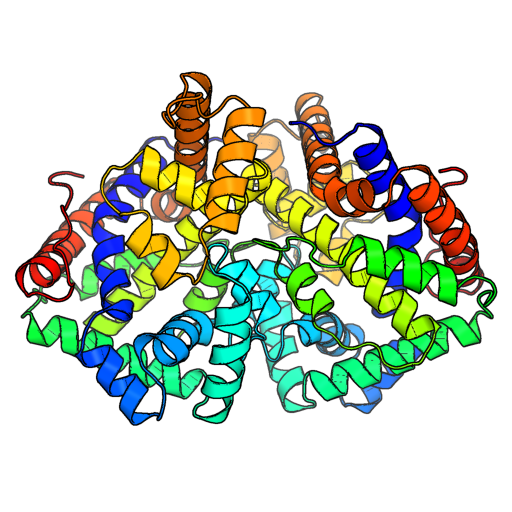CA 1
ATOM 833 C C . ALA A 1 114 ? -6.688 29.797 -3.197 1 98.44 114 ALA A C 1
ATOM 835 O O . ALA A 1 114 ? -6.602 28.844 -3.973 1 98.44 114 ALA A O 1
ATOM 836 N N . GLU A 1 115 ? -5.719 30.672 -3.01 1 98.81 115 GLU A N 1
ATOM 837 C CA . GLU A 1 115 ? -4.434 30.516 -3.689 1 98.81 115 GLU A CA 1
ATOM 838 C C . GLU A 1 115 ? -3.709 29.266 -3.223 1 98.81 115 GLU A C 1
ATOM 840 O O . GLU A 1 115 ? -3.09 28.562 -4.027 1 98.81 115 GLU A O 1
ATOM 845 N N . ALA A 1 116 ? -3.723 28.953 -1.942 1 98.81 116 ALA A N 1
ATOM 846 C CA . ALA A 1 116 ? -3.102 27.75 -1.4 1 98.81 116 ALA A CA 1
ATOM 847 C C . ALA A 1 116 ? -3.729 26.5 -1.998 1 98.81 116 ALA A C 1
ATOM 849 O O . ALA A 1 116 ? -3.025 25.531 -2.311 1 98.81 116 ALA A O 1
ATOM 850 N N . ILE A 1 117 ? -5.051 26.516 -2.139 1 98.81 117 ILE A N 1
ATOM 851 C CA . ILE A 1 117 ? -5.754 25.391 -2.756 1 98.81 117 ILE A CA 1
ATOM 852 C C . ILE A 1 117 ? -5.297 25.234 -4.203 1 98.81 117 ILE A C 1
ATOM 854 O O . ILE A 1 117 ? -5.023 24.125 -4.656 1 98.81 117 ILE A O 1
ATOM 858 N N . GLU A 1 118 ? -5.223 26.312 -4.895 1 98.69 118 GLU A N 1
ATOM 859 C CA . GLU A 1 118 ? -4.801 26.297 -6.293 1 98.69 118 GLU A CA 1
ATOM 860 C C . GLU A 1 118 ? -3.396 25.703 -6.434 1 98.69 118 GLU A C 1
ATOM 862 O O . GLU A 1 118 ? -3.162 24.828 -7.266 1 98.69 118 GLU A O 1
ATOM 867 N N . LEU A 1 119 ? -2.439 26.203 -5.66 1 98.81 119 LEU A N 1
ATOM 868 C CA . LEU A 1 119 ? -1.061 25.734 -5.727 1 98.81 119 LEU A CA 1
ATOM 869 C C . LEU A 1 119 ? -0.971 24.266 -5.344 1 98.81 119 LEU A C 1
ATOM 871 O O . LEU A 1 119 ? -0.277 23.484 -6.004 1 98.81 119 LEU A O 1
ATOM 875 N N . SER A 1 120 ? -1.687 23.891 -4.266 1 98.69 120 SER A N 1
ATOM 876 C CA . SER A 1 120 ? -1.691 22.484 -3.852 1 98.69 120 SER A CA 1
ATOM 877 C C . SER A 1 120 ? -2.312 21.594 -4.922 1 98.69 120 SER A C 1
ATOM 879 O O . SER A 1 120 ? -1.847 20.484 -5.152 1 98.69 120 SER A O 1
ATOM 881 N N . SER A 1 121 ? -3.371 22.094 -5.543 1 98.44 121 SER A N 1
ATOM 882 C CA . SER A 1 121 ? -4.023 21.344 -6.609 1 98.44 121 SER A CA 1
ATOM 883 C C . SER A 1 121 ? -3.098 21.172 -7.805 1 98.44 121 SER A C 1
ATOM 885 O O . SER A 1 121 ? -3.055 20.094 -8.406 1 98.44 121 SER A O 1
ATOM 887 N N . ARG A 1 122 ? -2.4 22.188 -8.148 1 98.31 122 ARG A N 1
ATOM 888 C CA . ARG A 1 122 ? -1.424 22.078 -9.227 1 98.31 122 ARG A CA 1
ATOM 889 C C . ARG A 1 122 ? -0.341 21.062 -8.891 1 98.31 122 ARG A C 1
ATOM 891 O O . ARG A 1 122 ? 0.086 20.297 -9.75 1 98.31 122 ARG A O 1
ATOM 898 N N . ALA A 1 123 ? 0.122 21.031 -7.625 1 97.94 123 ALA A N 1
ATOM 899 C CA . ALA A 1 123 ? 1.168 20.125 -7.172 1 97.94 123 ALA A CA 1
ATOM 900 C C . ALA A 1 123 ? 0.698 18.672 -7.242 1 97.94 123 ALA A C 1
ATOM 902 O O . ALA A 1 123 ? 1.507 17.75 -7.422 1 97.94 123 ALA A O 1
ATOM 903 N N . THR A 1 124 ? -0.601 18.422 -7.141 1 97.31 124 THR A N 1
ATOM 904 C CA . THR A 1 124 ? -1.108 17.062 -7.02 1 97.31 124 THR A CA 1
ATOM 905 C C . THR A 1 124 ? -1.76 16.609 -8.328 1 97.31 124 THR A C 1
ATOM 907 O O . THR A 1 124 ? -2.125 15.438 -8.469 1 97.31 124 THR A O 1
ATOM 910 N N . GLU A 1 125 ? -1.924 17.531 -9.25 1 94.31 125 GLU A N 1
ATOM 911 C CA . GLU A 1 125 ? -2.516 17.172 -10.531 1 94.31 125 GLU A CA 1
ATOM 912 C C . GLU A 1 125 ? -1.659 16.141 -11.273 1 94.31 125 GLU A C 1
ATOM 914 O O . GLU A 1 125 ? 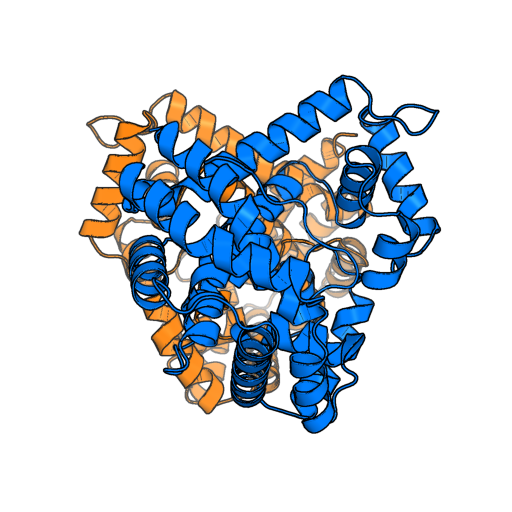-0.484 16.391 -11.547 1 94.31 125 GLU A O 1
ATOM 919 N N . GLY A 1 126 ? -2.207 14.992 -11.555 1 89.94 126 GLY A N 1
ATOM 920 C CA . GLY A 1 126 ? -1.492 13.953 -12.281 1 89.94 126 GLY A CA 1
ATOM 921 C C . GLY A 1 126 ? -0.394 13.297 -11.461 1 89.94 126 GLY A C 1
ATOM 922 O O . GLY A 1 126 ? 0.478 12.625 -12.016 1 89.94 126 GLY A O 1
ATOM 923 N N . LEU A 1 127 ? -0.356 13.578 -10.203 1 95.25 127 LEU A N 1
ATOM 924 C CA . LEU A 1 127 ? 0.66 13.023 -9.312 1 95.25 127 LEU A CA 1
ATOM 925 C C . LEU A 1 127 ? 0.632 11.5 -9.336 1 95.25 127 LEU A C 1
ATOM 927 O O . LEU A 1 127 ? -0.431 10.891 -9.188 1 95.25 127 LEU A O 1
ATOM 931 N N . ASP A 1 128 ? 1.794 10.93 -9.633 1 95.19 128 ASP A N 1
ATOM 932 C CA . ASP A 1 128 ? 1.911 9.469 -9.586 1 95.19 128 ASP A CA 1
ATOM 933 C C . ASP A 1 128 ? 1.788 8.953 -8.148 1 95.19 128 ASP A C 1
ATOM 935 O O . ASP A 1 128 ? 2.629 9.258 -7.301 1 95.19 128 ASP A O 1
ATOM 939 N N . CYS A 1 129 ? 0.759 8.156 -7.898 1 98.06 129 CYS A N 1
ATOM 940 C CA . CYS A 1 129 ? 0.522 7.633 -6.559 1 98.06 129 CYS A CA 1
ATOM 941 C C . CYS A 1 129 ? 0.638 6.113 -6.543 1 98.06 129 CYS A C 1
ATOM 943 O O . CYS A 1 129 ? 0.062 5.453 -5.676 1 98.06 129 CYS A O 1
ATOM 945 N N . ALA A 1 130 ? 1.397 5.559 -7.535 1 98.06 130 ALA A N 1
ATOM 946 C CA . ALA A 1 130 ? 1.637 4.117 -7.516 1 98.06 130 ALA A CA 1
ATOM 947 C C . ALA A 1 130 ? 2.352 3.695 -6.234 1 98.06 130 ALA A C 1
ATOM 949 O O . ALA A 1 130 ? 3.32 4.336 -5.82 1 98.06 130 ALA A O 1
ATOM 950 N N . GLY A 1 131 ? 1.782 2.596 -5.602 1 98.62 131 GLY A N 1
ATOM 951 C CA . GLY A 1 131 ? 2.373 2.104 -4.367 1 98.62 131 GLY A CA 1
ATOM 952 C C . GLY A 1 131 ? 2.041 2.963 -3.162 1 98.62 131 GLY A C 1
ATOM 953 O O . GLY A 1 131 ? 2.584 2.756 -2.076 1 98.62 131 GLY A O 1
ATOM 954 N N . ARG A 1 132 ? 1.182 3.953 -3.389 1 98.88 132 ARG A N 1
ATOM 955 C CA . ARG A 1 132 ? 0.805 4.883 -2.332 1 98.88 132 ARG A CA 1
ATOM 956 C C . ARG A 1 132 ? -0.706 4.895 -2.123 1 98.88 132 ARG A C 1
ATOM 958 O O . ARG A 1 132 ? -1.383 5.855 -2.492 1 98.88 132 ARG A O 1
ATOM 965 N N . PRO A 1 133 ? -1.218 3.916 -1.38 1 98.81 133 PRO A N 1
ATOM 966 C CA . PRO A 1 133 ? -2.666 3.705 -1.338 1 98.81 133 PRO A CA 1
ATOM 967 C C . PRO A 1 133 ? -3.414 4.875 -0.702 1 98.81 133 PRO A C 1
ATOM 969 O O . PRO A 1 133 ? -4.48 5.266 -1.185 1 98.81 133 PRO A O 1
ATOM 972 N N . LEU A 1 134 ? -2.912 5.48 0.363 1 98.81 134 LEU A N 1
ATOM 973 C CA . LEU A 1 134 ? -3.635 6.566 1.016 1 98.81 134 LEU A CA 1
ATOM 974 C C . LEU A 1 134 ? -3.594 7.832 0.169 1 98.81 134 LEU A C 1
ATOM 976 O O . LEU A 1 134 ? -4.594 8.547 0.061 1 98.81 134 LEU A O 1
ATOM 980 N N . ALA A 1 135 ? -2.436 8.141 -0.431 1 98.81 135 ALA A N 1
ATOM 981 C CA . ALA A 1 135 ? -2.357 9.297 -1.321 1 98.81 135 ALA A CA 1
ATOM 982 C C . ALA A 1 135 ? -3.316 9.148 -2.5 1 98.81 135 ALA A C 1
ATOM 984 O O . ALA A 1 135 ? -4.059 10.078 -2.824 1 98.81 135 ALA A O 1
ATOM 985 N N . ALA A 1 136 ? -3.289 7.973 -3.119 1 98.75 136 ALA A N 1
ATOM 986 C CA . ALA A 1 136 ? -4.145 7.703 -4.273 1 98.75 136 ALA A CA 1
ATOM 987 C C . ALA A 1 136 ? -5.617 7.832 -3.902 1 98.75 136 ALA A C 1
ATOM 989 O O . ALA A 1 136 ? -6.41 8.391 -4.668 1 98.75 136 ALA A O 1
ATOM 990 N N . ALA A 1 137 ? -6.008 7.312 -2.76 1 98.69 137 ALA A N 1
ATOM 991 C CA . ALA A 1 137 ? -7.387 7.367 -2.285 1 98.69 137 ALA A CA 1
ATOM 992 C C . ALA A 1 137 ? -7.828 8.805 -2.047 1 98.69 137 ALA A C 1
ATOM 994 O O . ALA A 1 137 ? -8.898 9.219 -2.5 1 98.69 137 ALA A O 1
ATOM 995 N N . ASN A 1 138 ? -7 9.555 -1.346 1 98.69 138 ASN A N 1
ATOM 996 C CA . ASN A 1 138 ? -7.352 10.93 -1.023 1 98.69 138 ASN A CA 1
ATOM 997 C C . ASN A 1 138 ? -7.418 11.805 -2.275 1 98.69 138 ASN A C 1
ATOM 999 O O . ASN A 1 138 ? -8.219 12.734 -2.348 1 98.69 138 ASN A O 1
ATOM 1003 N N . ALA A 1 139 ? -6.605 11.469 -3.246 1 98.25 139 ALA A N 1
ATOM 1004 C CA . ALA A 1 139 ? -6.59 12.234 -4.492 1 98.25 139 ALA A CA 1
ATOM 1005 C C . ALA A 1 139 ? -7.922 12.102 -5.23 1 98.25 139 ALA A C 1
ATOM 1007 O O . ALA A 1 139 ? -8.219 12.891 -6.129 1 98.25 139 ALA A O 1
ATOM 1008 N N . GLN A 1 140 ? -8.742 11.148 -4.84 1 96.94 140 GLN A N 1
ATOM 1009 C CA . GLN A 1 140 ? -10.008 10.914 -5.527 1 96.94 140 GLN A CA 1
ATOM 1010 C C . GLN A 1 140 ? -11.172 11.531 -4.766 1 96.94 140 GLN A C 1
ATOM 1012 O O . GLN A 1 140 ? -12.312 11.477 -5.219 1 96.94 140 GLN A O 1
ATOM 1017 N N . VAL A 1 141 ? -10.953 12.078 -3.598 1 98.12 141 VAL A N 1
ATOM 1018 C CA . VAL A 1 141 ? -12.016 12.68 -2.799 1 98.12 141 VAL A CA 1
ATOM 1019 C C . VAL A 1 141 ? -12.406 14.039 -3.389 1 98.12 141 VAL A C 1
ATOM 1021 O O . VAL A 1 141 ? -11.562 14.922 -3.537 1 98.12 141 VAL A O 1
ATOM 1024 N N . PRO A 1 142 ? -13.602 14.219 -3.74 1 96.75 142 PRO A N 1
ATOM 1025 C CA . PRO A 1 142 ? -14.023 15.492 -4.328 1 96.75 142 PRO A CA 1
ATOM 1026 C C . PRO A 1 142 ? -13.945 16.656 -3.34 1 96.75 142 PRO A C 1
ATOM 1028 O O . PRO A 1 142 ? -14.203 16.469 -2.146 1 96.75 142 PRO A O 1
ATOM 1031 N N . LEU A 1 143 ? -13.641 17.766 -3.867 1 97.56 143 LEU A N 1
ATOM 1032 C CA . LEU A 1 143 ? -13.688 18.984 -3.059 1 97.56 143 LEU A CA 1
ATOM 1033 C C . LEU A 1 143 ? -15.133 19.391 -2.781 1 97.56 143 LEU A C 1
ATOM 1035 O O . LEU A 1 143 ? -16.031 19.047 -3.549 1 97.56 143 LEU A O 1
ATOM 1039 N N . THR A 1 144 ? -15.414 20.094 -1.76 1 98.06 144 THR A N 1
ATOM 1040 C CA . THR A 1 144 ? -16.766 20.312 -1.237 1 98.06 144 THR A CA 1
ATOM 1041 C C . THR A 1 144 ? -17.25 21.719 -1.564 1 98.06 144 THR A C 1
ATOM 1043 O O . THR A 1 144 ? -18.453 21.984 -1.539 1 98.06 144 THR A O 1
ATOM 1046 N N . GLY A 1 145 ? -16.375 22.609 -1.81 1 97.75 145 GLY A N 1
ATOM 1047 C CA . GLY A 1 145 ? -16.703 24.031 -1.912 1 97.75 145 GLY A CA 1
ATOM 1048 C C . GLY A 1 145 ? -16.484 24.781 -0.617 1 97.75 145 GLY A C 1
ATOM 1049 O O . GLY A 1 145 ? -16.5 26.016 -0.604 1 97.75 145 GLY A O 1
ATOM 1050 N N . MET A 1 146 ? -16.297 24.141 0.497 1 98.44 146 MET A N 1
ATOM 1051 C CA . MET A 1 146 ? -15.898 24.781 1.744 1 98.44 146 MET A CA 1
ATOM 1052 C C . MET A 1 146 ? -14.398 25.062 1.754 1 98.44 146 MET A C 1
ATOM 1054 O O . MET A 1 146 ? -13.594 24.141 1.72 1 98.44 146 MET A O 1
ATOM 1058 N N . PRO A 1 147 ? -14.031 26.25 1.859 1 98.19 147 PRO A N 1
ATOM 1059 C CA . PRO A 1 147 ? -12.641 26.625 1.578 1 98.19 147 PRO A CA 1
ATOM 1060 C C . PRO A 1 147 ? -11.641 25.891 2.461 1 98.19 147 PRO A C 1
ATOM 1062 O O . PRO A 1 147 ? -10.672 25.312 1.954 1 98.19 147 PRO A O 1
ATOM 1065 N N . PHE A 1 148 ? -11.867 25.812 3.775 1 98.56 148 PHE A N 1
ATOM 1066 C CA . PHE A 1 148 ? -10.883 25.219 4.668 1 98.56 148 PHE A CA 1
ATOM 1067 C C . PHE A 1 148 ? -10.898 23.703 4.543 1 98.56 148 PHE A C 1
ATOM 1069 O O . PHE A 1 148 ? -9.852 23.062 4.613 1 98.56 148 PHE A O 1
ATOM 1076 N N . ALA A 1 149 ? -12.07 23.125 4.359 1 98.56 149 ALA A N 1
ATOM 1077 C CA . ALA A 1 149 ? -12.141 21.688 4.125 1 98.56 149 ALA A CA 1
ATOM 1078 C C . ALA A 1 149 ? -11.406 21.297 2.844 1 98.56 149 ALA A C 1
ATOM 1080 O O . ALA A 1 149 ? -10.719 20.281 2.797 1 98.56 149 ALA A O 1
ATOM 1081 N N . ASP A 1 150 ? -11.586 22.156 1.835 1 98.75 150 ASP A N 1
ATOM 1082 C CA . ASP A 1 150 ? -10.93 21.891 0.559 1 98.75 150 ASP A CA 1
ATOM 1083 C C . ASP A 1 150 ? -9.414 22.031 0.685 1 98.75 150 ASP A C 1
ATOM 1085 O O . ASP A 1 150 ? -8.656 21.234 0.136 1 98.75 150 ASP A O 1
ATOM 1089 N N . LEU A 1 151 ? -8.945 23.078 1.388 1 98.81 151 LEU A N 1
ATOM 1090 C CA . LEU A 1 151 ? -7.52 23.219 1.644 1 98.81 151 LEU A CA 1
ATOM 1091 C C . LEU A 1 151 ? -6.973 22 2.373 1 98.81 151 LEU A C 1
ATOM 1093 O O . LEU A 1 151 ? -5.934 21.453 1.99 1 98.81 151 LEU A O 1
ATOM 1097 N N . TRP A 1 152 ? -7.664 21.609 3.387 1 98.75 152 TRP A N 1
ATOM 1098 C CA . TRP A 1 152 ? -7.277 20.438 4.152 1 98.75 152 TRP A CA 1
ATOM 1099 C C . TRP A 1 152 ? -7.168 19.203 3.252 1 98.75 152 TRP A C 1
ATOM 1101 O O . TRP A 1 152 ? -6.188 18.469 3.32 1 98.75 152 TRP A O 1
ATOM 1111 N N . GLN A 1 153 ? -8.125 19 2.396 1 98.75 153 GLN A N 1
ATOM 1112 C CA . GLN A 1 153 ? -8.195 17.812 1.554 1 98.75 153 GLN A CA 1
ATOM 1113 C C . GLN A 1 153 ? -7.039 17.766 0.559 1 98.75 153 GLN A C 1
ATOM 1115 O O . GLN A 1 153 ? -6.387 16.734 0.399 1 98.75 153 GLN A O 1
ATOM 1120 N N . VAL A 1 154 ? -6.777 18.875 -0.079 1 98.62 154 VAL A N 1
ATOM 1121 C CA . VAL A 1 154 ? -5.734 18.859 -1.099 1 98.62 154 VAL A CA 1
ATOM 1122 C C . VAL A 1 154 ? -4.367 18.719 -0.437 1 98.62 154 VAL A C 1
ATOM 1124 O O . VAL A 1 154 ? -3.477 18.062 -0.976 1 98.62 154 VAL A O 1
ATOM 1127 N N . THR A 1 155 ? -4.176 19.312 0.739 1 98.62 155 THR A N 1
ATOM 1128 C CA . THR A 1 155 ? -2.906 19.141 1.443 1 98.62 155 THR A CA 1
ATOM 1129 C C . THR A 1 155 ? -2.789 17.75 2.037 1 98.62 155 THR A C 1
ATOM 1131 O O . THR A 1 155 ? -1.684 17.234 2.217 1 98.62 155 THR A O 1
ATOM 1134 N N . ALA A 1 156 ? -3.93 17.109 2.32 1 98.56 156 ALA A N 1
ATOM 1135 C CA . ALA A 1 156 ? -3.904 15.727 2.785 1 98.56 156 ALA A CA 1
ATOM 1136 C C . ALA A 1 156 ? -3.291 14.805 1.732 1 98.56 156 ALA A C 1
ATOM 1138 O O . ALA A 1 156 ? -2.604 13.836 2.068 1 98.56 156 ALA A O 1
ATOM 1139 N N . VAL A 1 157 ? -3.514 15.078 0.469 1 98.75 157 VAL A N 1
ATOM 1140 C CA . VAL A 1 157 ? -2.914 14.289 -0.601 1 98.75 157 VAL A CA 1
ATOM 1141 C C . VAL A 1 157 ? -1.392 14.367 -0.514 1 98.75 157 VAL A C 1
ATOM 1143 O O . VAL A 1 157 ? -0.702 13.352 -0.589 1 98.75 157 VAL A O 1
ATOM 1146 N N . LEU A 1 158 ? -0.858 15.586 -0.335 1 98.75 158 LEU A N 1
ATOM 1147 C CA . LEU A 1 158 ? 0.58 15.797 -0.218 1 98.75 158 LEU A CA 1
ATOM 1148 C C . LEU A 1 158 ? 1.137 15.086 1.01 1 98.75 158 LEU A C 1
ATOM 1150 O O . LEU A 1 158 ? 2.178 14.43 0.934 1 98.75 158 LEU A O 1
ATOM 1154 N N . ARG A 1 159 ? 0.408 15.227 2.088 1 98.5 159 ARG A N 1
ATOM 1155 C CA . ARG A 1 159 ? 0.808 14.602 3.34 1 98.5 159 ARG A CA 1
ATOM 1156 C C . ARG A 1 159 ? 0.856 13.078 3.197 1 98.5 159 ARG A C 1
ATOM 1158 O O . ARG A 1 159 ? 1.832 12.445 3.6 1 98.5 159 ARG A O 1
ATOM 1165 N N . GLU A 1 160 ? -0.188 12.484 2.629 1 98.69 160 GLU A N 1
ATOM 1166 C CA . GLU A 1 160 ? -0.264 11.031 2.496 1 98.69 160 GLU A CA 1
ATOM 1167 C C . GLU A 1 160 ? 0.716 10.523 1.442 1 98.69 160 GLU A C 1
ATOM 1169 O O . GLU A 1 160 ? 1.238 9.414 1.559 1 98.69 160 GLU A O 1
ATOM 1174 N N . HIS A 1 161 ? 0.954 11.367 0.438 1 98.81 161 HIS A N 1
ATOM 1175 C CA . HIS A 1 161 ? 1.971 11 -0.542 1 98.81 161 HIS A CA 1
ATOM 1176 C C . HIS A 1 161 ? 3.33 10.812 0.122 1 98.81 161 HIS A C 1
ATOM 1178 O O . HIS A 1 161 ? 4.008 9.805 -0.117 1 98.81 161 HIS A O 1
ATOM 1184 N N . ARG A 1 162 ? 3.725 11.719 0.932 1 98.62 162 ARG A N 1
ATOM 1185 C CA . ARG A 1 162 ? 4.957 11.594 1.704 1 98.62 162 ARG A CA 1
ATOM 1186 C C . ARG A 1 162 ? 4.891 10.398 2.646 1 98.62 162 ARG A C 1
ATOM 1188 O O . ARG A 1 162 ? 5.852 9.633 2.758 1 98.62 162 ARG A O 1
ATOM 1195 N N . GLY A 1 163 ? 3.791 10.289 3.361 1 98.38 163 GLY A N 1
ATOM 1196 C CA . GLY A 1 163 ? 3.623 9.211 4.328 1 98.38 163 GLY A CA 1
ATOM 1197 C C . GLY A 1 163 ? 3.736 7.832 3.709 1 98.38 163 GLY A C 1
ATOM 1198 O O . GLY A 1 163 ? 4.449 6.969 4.227 1 98.38 163 GLY A O 1
ATOM 1199 N N . ASP A 1 164 ? 3.027 7.613 2.604 1 98.81 164 ASP A N 1
ATOM 1200 C CA . ASP A 1 164 ? 3.107 6.34 1.893 1 98.81 164 ASP A CA 1
ATOM 1201 C C . ASP A 1 164 ? 4.543 6.039 1.469 1 98.81 164 ASP A C 1
ATOM 1203 O O . ASP A 1 164 ? 4.992 4.891 1.552 1 98.81 164 ASP A O 1
ATOM 1207 N N . GLY A 1 165 ? 5.207 7.059 0.942 1 98.75 165 GLY A N 1
ATOM 1208 C CA . GLY A 1 165 ? 6.609 6.883 0.603 1 98.75 165 GLY A CA 1
ATOM 1209 C C . GLY A 1 165 ? 7.461 6.473 1.787 1 98.75 165 GLY A C 1
ATOM 1210 O O . GLY A 1 165 ? 8.32 5.59 1.668 1 98.75 165 GLY A O 1
ATOM 1211 N N . HIS A 1 166 ? 7.242 7.117 2.891 1 98.69 166 HIS A N 1
ATOM 1212 C CA . HIS A 1 166 ? 7.961 6.793 4.117 1 98.69 166 HIS A CA 1
ATOM 1213 C C . HIS A 1 166 ? 7.758 5.332 4.504 1 98.69 166 HIS A C 1
ATOM 1215 O O . HIS A 1 166 ? 8.711 4.648 4.891 1 98.69 166 HIS A O 1
ATOM 1221 N N . LEU A 1 167 ? 6.574 4.84 4.41 1 98.75 167 LEU A N 1
ATOM 1222 C CA . LEU A 1 167 ? 6.258 3.461 4.773 1 98.75 167 LEU A CA 1
ATOM 1223 C C . LEU A 1 167 ? 6.961 2.479 3.844 1 98.75 167 LEU A C 1
ATOM 1225 O O . LEU A 1 167 ? 7.426 1.425 4.281 1 98.75 167 LEU A O 1
ATOM 1229 N N . ALA A 1 168 ? 6.996 2.83 2.576 1 98.81 168 ALA A N 1
ATOM 1230 C CA . ALA A 1 168 ? 7.754 1.995 1.646 1 98.81 168 ALA A CA 1
ATOM 1231 C C . ALA A 1 168 ? 9.227 1.92 2.045 1 98.81 168 ALA A C 1
ATOM 1233 O O . ALA A 1 168 ? 9.836 0.854 1.975 1 98.81 168 ALA A O 1
ATOM 1234 N N . VAL A 1 169 ? 9.805 3.055 2.461 1 98.81 169 VAL A N 1
ATOM 1235 C CA . VAL A 1 169 ? 11.203 3.086 2.893 1 98.81 169 VAL A CA 1
ATOM 1236 C C . VAL A 1 169 ? 11.375 2.221 4.141 1 98.81 169 VAL A C 1
ATOM 1238 O O . VAL A 1 169 ? 12.312 1.428 4.227 1 98.81 169 VAL A O 1
ATOM 1241 N N . LEU A 1 170 ? 10.453 2.324 5.086 1 98.69 170 LEU A N 1
ATOM 1242 C CA . LEU A 1 170 ? 10.516 1.499 6.289 1 98.69 170 LEU A CA 1
ATOM 1243 C C . LEU A 1 170 ? 10.492 0.017 5.934 1 98.69 170 LEU A C 1
ATOM 1245 O O . LEU A 1 170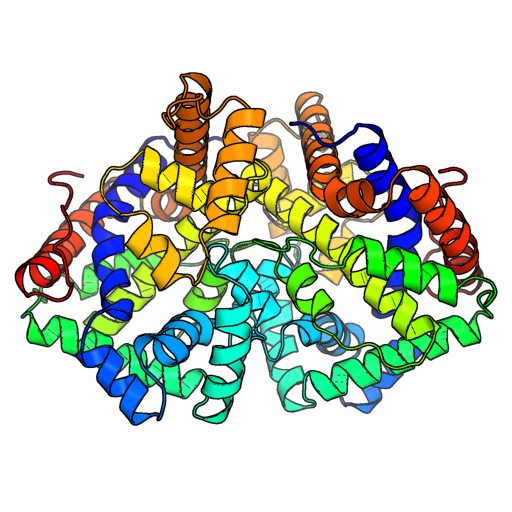 ? 11.281 -0.768 6.453 1 98.69 170 LEU A O 1
ATOM 1249 N N . LEU A 1 171 ? 9.594 -0.349 5.055 1 98.56 171 LEU A N 1
ATOM 1250 C CA . LEU A 1 171 ? 9.438 -1.742 4.648 1 98.56 171 LEU A CA 1
ATOM 1251 C C . LEU A 1 171 ? 10.727 -2.268 4.023 1 98.56 171 LEU A C 1
ATOM 1253 O O . LEU A 1 171 ? 11.164 -3.377 4.332 1 98.56 171 LEU A O 1
ATOM 1257 N N . THR A 1 172 ? 11.367 -1.451 3.166 1 98.19 172 THR A N 1
ATOM 1258 C CA . THR A 1 172 ? 12.562 -1.901 2.465 1 98.19 172 THR A CA 1
ATOM 1259 C C . THR A 1 172 ? 13.758 -1.945 3.41 1 98.19 172 THR A C 1
ATOM 1261 O O . THR A 1 172 ? 14.781 -2.557 3.096 1 98.19 172 THR A O 1
ATOM 1264 N N . HIS A 1 173 ? 13.617 -1.284 4.547 1 97.19 173 HIS A N 1
ATOM 1265 C CA . HIS A 1 173 ? 14.625 -1.393 5.598 1 97.19 173 HIS A CA 1
ATOM 1266 C C . HIS A 1 173 ? 14.25 -2.475 6.605 1 97.19 173 HIS A C 1
ATOM 1268 O O . HIS A 1 173 ? 14.914 -2.625 7.633 1 97.19 173 HIS A O 1
ATOM 1274 N N . GLU A 1 174 ? 13.117 -3.162 6.332 1 96.62 174 GLU A N 1
ATOM 1275 C CA . GLU A 1 174 ? 12.633 -4.277 7.145 1 96.62 174 GLU A CA 1
ATOM 1276 C C . GLU A 1 174 ? 12.359 -3.838 8.578 1 96.62 174 GLU A C 1
ATOM 1278 O O . GLU A 1 174 ? 12.758 -4.516 9.531 1 96.62 174 GLU A O 1
ATOM 1283 N N . LEU A 1 175 ? 11.867 -2.629 8.727 1 97.69 175 LEU A N 1
ATOM 1284 C CA . LEU A 1 175 ? 11.391 -2.125 10.008 1 97.69 175 LEU A CA 1
ATOM 1285 C C . LEU A 1 175 ? 9.875 -2.295 10.133 1 97.69 175 LEU A C 1
ATOM 1287 O O . LEU A 1 175 ? 9.125 -1.746 9.32 1 97.69 175 LEU A O 1
ATOM 1291 N N . GLY A 1 176 ? 9.414 -3.041 11.086 1 96.94 176 GLY A N 1
ATOM 1292 C CA . GLY A 1 176 ? 7.992 -3.211 11.336 1 96.94 176 GLY A CA 1
ATOM 1293 C C . GLY A 1 176 ? 7.367 -2.023 12.047 1 96.94 176 GLY A C 1
ATOM 1294 O O . GLY A 1 176 ? 8.047 -1.033 12.32 1 96.94 176 GLY A O 1
ATOM 1295 N N . PRO A 1 177 ? 6.09 -2.117 12.273 1 97.5 177 PRO A N 1
ATOM 1296 C CA . PRO A 1 177 ? 5.352 -1.013 12.883 1 97.5 177 PRO A CA 1
ATOM 1297 C C . PRO A 1 177 ? 5.941 -0.577 14.227 1 97.5 177 PRO A C 1
ATOM 1299 O O . PRO A 1 177 ? 6.18 0.614 14.438 1 97.5 177 PRO A O 1
ATOM 1302 N N . VAL A 1 178 ? 6.191 -1.507 15.062 1 97.94 178 VAL A N 1
ATOM 1303 C CA . VAL A 1 178 ? 6.648 -1.162 16.406 1 97.94 178 VAL A CA 1
ATOM 1304 C C . VAL A 1 178 ? 8.117 -0.757 16.359 1 97.94 178 VAL A C 1
ATOM 1306 O O . VAL A 1 178 ? 8.547 0.118 17.125 1 97.94 178 VAL A O 1
ATOM 1309 N N . ASP A 1 179 ? 8.938 -1.398 15.453 1 97.38 179 ASP A N 1
ATOM 1310 C CA . ASP A 1 179 ? 10.32 -0.982 15.266 1 97.38 179 ASP A CA 1
ATOM 1311 C C . ASP A 1 179 ? 10.406 0.507 14.945 1 97.38 179 ASP A C 1
ATOM 1313 O O . ASP A 1 179 ? 11.242 1.223 15.5 1 97.38 179 ASP A O 1
ATOM 1317 N N . ALA A 1 180 ? 9.555 0.88 14.055 1 96.62 180 ALA A N 1
ATOM 1318 C CA . ALA A 1 180 ? 9.539 2.271 13.617 1 96.62 180 ALA A CA 1
ATOM 1319 C C . ALA A 1 180 ? 9.18 3.207 14.766 1 96.62 180 ALA A C 1
ATOM 1321 O O . ALA A 1 180 ? 9.742 4.297 14.891 1 96.62 180 ALA A O 1
ATOM 1322 N N . MET A 1 181 ? 8.242 2.814 15.594 1 96.31 181 MET A N 1
ATOM 1323 C CA . MET A 1 181 ? 7.82 3.641 16.719 1 96.31 181 MET A CA 1
ATOM 1324 C C . MET A 1 181 ? 8.93 3.762 17.766 1 96.31 181 MET A C 1
ATOM 1326 O O . MET A 1 181 ? 9.164 4.844 18.297 1 96.31 181 MET A O 1
ATOM 1330 N N . VAL A 1 182 ? 9.594 2.662 18 1 96.19 182 VAL A N 1
ATOM 1331 C CA . VAL A 1 182 ? 10.703 2.68 18.953 1 96.19 182 VAL A CA 1
ATOM 1332 C C . VAL A 1 182 ? 11.8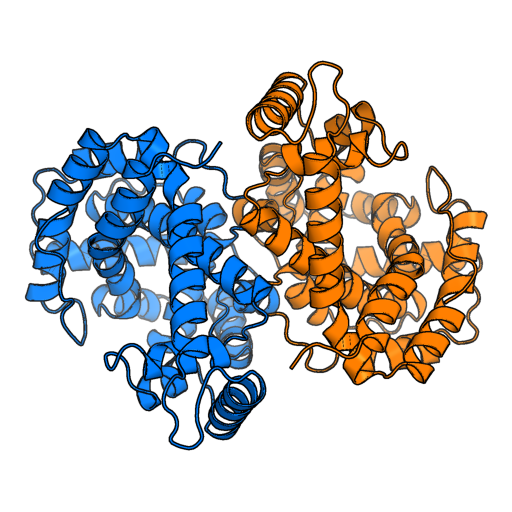12 3.594 18.438 1 96.19 182 VAL A C 1
ATOM 1334 O O . VAL A 1 182 ? 12.367 4.402 19.188 1 96.19 182 VAL A O 1
ATOM 1337 N N . LEU A 1 183 ? 12.109 3.418 17.141 1 95.19 183 LEU A N 1
ATOM 1338 C CA . LEU A 1 183 ? 13.125 4.266 16.531 1 95.19 183 LEU A CA 1
ATOM 1339 C C . LEU A 1 183 ? 12.75 5.738 16.656 1 95.19 183 LEU A C 1
ATOM 1341 O O . LEU A 1 183 ? 13.602 6.57 17 1 95.19 183 LEU A O 1
ATOM 1345 N N . TYR A 1 184 ? 11.516 6.086 16.438 1 93.06 184 TYR A N 1
ATOM 1346 C CA . TYR A 1 184 ? 11.016 7.453 16.516 1 93.06 184 TYR A CA 1
ATOM 1347 C C . TYR A 1 184 ? 11.102 7.988 17.938 1 93.06 184 TYR A C 1
ATOM 1349 O O . TYR A 1 184 ? 11.609 9.086 18.172 1 93.06 184 TYR A O 1
ATOM 1357 N N . ALA A 1 185 ? 10.602 7.219 18.859 1 92.81 185 ALA A N 1
ATOM 1358 C CA . ALA A 1 185 ? 10.539 7.637 20.25 1 92.81 185 ALA A CA 1
ATOM 1359 C C . ALA A 1 185 ? 11.938 7.824 20.828 1 92.81 185 ALA A C 1
ATOM 1361 O O . ALA A 1 185 ? 12.156 8.688 21.688 1 92.81 185 ALA A O 1
ATOM 1362 N N . THR A 1 186 ? 12.836 7.055 20.375 1 92.31 186 THR A N 1
ATOM 1363 C CA . THR A 1 186 ? 14.203 7.141 20.875 1 92.31 186 THR A CA 1
ATOM 1364 C C . THR A 1 186 ? 14.922 8.344 20.266 1 92.31 186 THR A C 1
ATOM 1366 O O . THR A 1 186 ? 15.734 8.992 20.938 1 92.31 186 THR A O 1
ATOM 1369 N N . TRP A 1 187 ? 14.562 8.633 19.062 1 88.69 187 TRP A N 1
ATOM 1370 C CA . TRP A 1 187 ? 15.219 9.719 18.344 1 88.69 187 TRP A CA 1
ATOM 1371 C C . TRP A 1 187 ? 14.688 11.07 18.812 1 88.69 187 TRP A C 1
ATOM 1373 O O . TRP A 1 187 ? 15.461 11.992 19.078 1 88.69 187 TRP A O 1
ATOM 1383 N N . GLN A 1 188 ? 13.297 11.148 18.719 1 78.62 188 GLN A N 1
ATOM 1384 C CA . GLN A 1 188 ? 12.664 12.43 19.016 1 78.62 188 GLN A CA 1
ATOM 1385 C C . GLN A 1 188 ? 12.031 12.414 20.406 1 78.62 188 GLN A C 1
ATOM 1387 O O . GLN A 1 188 ? 11.43 11.414 20.812 1 78.62 188 GLN A O 1
ATOM 1392 N N . ASP A 1 189 ? 12.68 12.773 21.375 1 66.69 189 ASP A N 1
ATOM 1393 C CA . ASP A 1 189 ? 12.062 12.844 22.703 1 66.69 189 ASP A CA 1
ATOM 1394 C C . ASP A 1 189 ? 10.789 13.688 22.656 1 66.69 189 ASP A C 1
ATOM 1396 O O . ASP A 1 189 ? 10.609 14.578 23.484 1 66.69 189 ASP A O 1
ATOM 1400 N N . ARG A 1 190 ? 9.953 13.5 21.594 1 68.56 190 ARG A N 1
ATOM 1401 C CA . ARG A 1 190 ? 8.773 14.352 21.484 1 68.56 190 ARG A CA 1
ATOM 1402 C C . ARG A 1 190 ? 7.512 13.594 21.859 1 68.56 190 ARG A C 1
ATOM 1404 O O . ARG A 1 190 ? 6.598 14.156 22.469 1 68.56 190 ARG A O 1
ATOM 1411 N N . VAL A 1 191 ? 7.402 12.336 21.375 1 81.06 191 VAL A N 1
ATOM 1412 C CA . VAL A 1 191 ? 6.234 11.5 21.656 1 81.06 191 VAL A CA 1
ATOM 1413 C C . VAL A 1 191 ? 6.633 10.344 22.562 1 81.06 191 VAL A C 1
ATOM 1415 O O . VAL A 1 191 ? 7.625 9.656 22.312 1 81.06 191 VAL A O 1
ATOM 1418 N N . SER A 1 192 ? 5.855 10.133 23.547 1 88.44 192 SER A N 1
ATOM 1419 C CA . SER A 1 192 ? 6.211 9.141 24.562 1 88.44 192 SER A CA 1
ATOM 1420 C C . SER A 1 192 ? 5.867 7.73 24.094 1 88.44 192 SER A C 1
ATOM 1422 O O . SER A 1 192 ? 4.945 7.539 23.297 1 88.44 192 SER A O 1
ATOM 1424 N N . ARG A 1 193 ? 6.629 6.785 24.719 1 92.69 193 ARG A N 1
ATOM 1425 C CA . ARG A 1 193 ? 6.312 5.371 24.531 1 92.69 193 ARG A CA 1
ATOM 1426 C C . ARG A 1 193 ? 4.867 5.082 24.922 1 92.69 193 ARG A C 1
ATOM 1428 O O . ARG A 1 193 ? 4.137 4.426 24.172 1 92.69 193 ARG A O 1
ATOM 1435 N N . ARG A 1 194 ? 4.449 5.59 26.016 1 92.44 194 ARG A N 1
ATOM 1436 C CA . ARG A 1 194 ? 3.109 5.332 26.531 1 92.44 194 ARG A CA 1
ATOM 1437 C C . ARG A 1 194 ? 2.041 5.812 25.562 1 92.44 194 ARG A C 1
ATOM 1439 O O . ARG A 1 194 ? 1.076 5.098 25.281 1 92.44 194 ARG A O 1
ATOM 1446 N N . PHE A 1 195 ? 2.207 6.973 25.109 1 89.94 195 PHE A N 1
ATOM 1447 C CA . PHE A 1 195 ? 1.245 7.512 24.141 1 89.94 195 PHE A CA 1
ATOM 1448 C C . PHE A 1 195 ? 1.189 6.648 22.891 1 89.94 195 PHE A C 1
ATOM 1450 O O . PHE A 1 195 ? 0.105 6.312 22.406 1 89.94 195 PHE A O 1
ATOM 1457 N N . LEU A 1 196 ? 2.34 6.297 22.234 1 92.94 196 LEU A N 1
ATOM 1458 C CA . LEU A 1 196 ? 2.406 5.512 21.016 1 92.94 196 LEU A CA 1
ATOM 1459 C C . LEU A 1 196 ? 1.772 4.141 21.203 1 92.94 196 LEU A C 1
ATOM 1461 O O . LEU A 1 196 ? 0.99 3.686 20.375 1 92.94 196 LEU A O 1
ATOM 1465 N N . GLN A 1 197 ? 2.104 3.512 22.344 1 95.31 197 GLN A N 1
ATOM 1466 C CA . GLN A 1 197 ? 1.534 2.201 22.641 1 95.31 197 GLN A CA 1
ATOM 1467 C C . GLN A 1 197 ? 0.018 2.281 22.797 1 95.31 197 GLN A C 1
ATOM 1469 O O . GLN A 1 197 ? -0.715 1.503 22.188 1 95.31 197 GLN A O 1
ATOM 1474 N N . ARG A 1 198 ? -0.465 3.223 23.484 1 91.88 198 ARG A N 1
ATOM 1475 C CA . ARG A 1 198 ? -1.894 3.336 23.766 1 91.88 198 ARG A CA 1
ATOM 1476 C C . ARG A 1 198 ? -2.666 3.703 22.5 1 91.88 198 ARG A C 1
ATOM 1478 O O . ARG A 1 198 ? -3.734 3.148 22.234 1 91.88 198 ARG A O 1
ATOM 1485 N N . SER A 1 199 ? -2.158 4.633 21.734 1 89.62 199 SER A N 1
ATOM 1486 C CA . SER A 1 199 ? -2.867 5.145 20.562 1 89.62 199 SER A CA 1
ATOM 1487 C C . SER A 1 199 ? -2.938 4.094 19.469 1 89.62 199 SER A C 1
ATOM 1489 O O . SER A 1 199 ? -3.85 4.113 18.641 1 89.62 199 SER A O 1
ATOM 1491 N N . ARG A 1 200 ? -1.999 3.105 19.469 1 94.19 200 ARG A N 1
ATOM 1492 C CA . ARG A 1 200 ? -1.95 2.117 18.391 1 94.19 200 ARG A CA 1
ATOM 1493 C C . ARG A 1 200 ? -2.166 0.708 18.938 1 94.19 200 ARG A C 1
ATOM 1495 O O . ARG A 1 200 ? -2.1 -0.268 18.188 1 94.19 200 ARG A O 1
ATOM 1502 N N . MET A 1 201 ? -2.301 0.605 20.266 1 95.69 201 MET A N 1
ATOM 1503 C CA . MET A 1 201 ? -2.713 -0.594 21 1 95.69 201 MET A CA 1
ATOM 1504 C C . MET A 1 201 ? -1.639 -1.674 20.922 1 95.69 201 MET A C 1
ATOM 1506 O O . MET A 1 201 ? -1.938 -2.834 20.625 1 95.69 201 MET A O 1
ATOM 1510 N N . TRP A 1 202 ? -0.431 -1.254 21.109 1 97.75 202 TRP A N 1
ATOM 1511 C CA . TRP A 1 202 ? 0.664 -2.203 21.281 1 97.75 202 TRP A CA 1
ATOM 1512 C C . TRP A 1 202 ? 1.036 -2.352 22.75 1 97.75 202 TRP A C 1
ATOM 1514 O O . TRP A 1 202 ? 0.941 -1.393 23.516 1 97.75 202 TRP A O 1
ATOM 1524 N N . ASP A 1 203 ? 1.436 -3.504 23.094 1 97.75 203 ASP A N 1
ATOM 1525 C CA . ASP A 1 203 ? 1.729 -3.756 24.516 1 97.75 203 ASP A CA 1
ATOM 1526 C C . ASP A 1 203 ? 3.234 -3.738 24.766 1 97.75 203 ASP A C 1
ATOM 1528 O O . ASP A 1 203 ? 4.023 -3.475 23.859 1 97.75 203 ASP A O 1
ATOM 1532 N N . ASP A 1 204 ? 3.584 -3.988 26.016 1 97.94 204 ASP A N 1
ATOM 1533 C CA . ASP A 1 204 ? 4.98 -3.936 26.438 1 97.94 204 ASP A CA 1
ATOM 1534 C C . ASP A 1 204 ? 5.801 -5.035 25.766 1 97.94 204 ASP A C 1
ATOM 1536 O O . ASP A 1 204 ? 6.98 -4.844 25.469 1 97.94 204 ASP A O 1
ATOM 1540 N N . ASP A 1 205 ? 5.227 -6.156 25.594 1 98 205 ASP A N 1
ATOM 1541 C CA . ASP A 1 205 ? 5.941 -7.266 24.969 1 98 205 ASP A CA 1
ATOM 1542 C C . ASP A 1 205 ? 6.34 -6.93 23.531 1 98 205 ASP A C 1
ATOM 1544 O O . ASP A 1 205 ? 7.473 -7.191 23.125 1 98 205 ASP A O 1
ATOM 1548 N N . ALA A 1 206 ? 5.379 -6.375 22.812 1 97.56 206 ALA A N 1
ATOM 1549 C CA . ALA A 1 206 ? 5.664 -5.965 21.438 1 97.56 206 ALA A CA 1
ATOM 1550 C C . ALA A 1 206 ? 6.77 -4.914 21.406 1 97.56 206 ALA A C 1
ATOM 1552 O O . ALA A 1 206 ? 7.637 -4.945 20.531 1 97.56 206 ALA A O 1
ATOM 1553 N N . TRP A 1 207 ? 6.699 -3.934 22.312 1 97.69 207 TRP A N 1
ATOM 1554 C CA . TRP A 1 207 ? 7.699 -2.873 22.391 1 97.69 207 TRP A CA 1
ATOM 1555 C C . TRP A 1 207 ? 9.078 -3.445 22.703 1 97.69 207 TRP A C 1
ATOM 1557 O O . TRP A 1 207 ? 10.062 -3.107 22.047 1 97.69 207 TRP A O 1
ATOM 1567 N N . SER A 1 208 ? 9.141 -4.359 23.703 1 97.62 208 SER A N 1
ATOM 1568 C CA . SER A 1 208 ? 10.398 -4.984 24.094 1 97.62 208 SER A CA 1
ATOM 1569 C C . SER A 1 208 ? 10.992 -5.816 22.953 1 97.62 208 SER A C 1
ATOM 1571 O O . SER A 1 208 ? 12.203 -5.824 22.75 1 97.62 208 SER A O 1
ATOM 1573 N N . ALA A 1 209 ? 10.156 -6.5 22.266 1 97.31 209 ALA A N 1
ATOM 1574 C CA . ALA A 1 209 ? 10.609 -7.289 21.125 1 97.31 209 ALA A CA 1
ATOM 1575 C C . ALA A 1 209 ? 11.211 -6.398 20.047 1 97.31 209 ALA A C 1
ATOM 1577 O O . ALA A 1 209 ? 12.195 -6.773 19.406 1 97.31 209 ALA A O 1
ATOM 1578 N N . ALA A 1 210 ? 10.586 -5.273 19.828 1 97.88 210 ALA A N 1
ATOM 1579 C CA . ALA A 1 210 ? 11.102 -4.316 18.844 1 97.88 210 ALA A CA 1
ATOM 1580 C C . ALA A 1 210 ? 12.477 -3.789 19.266 1 97.88 210 ALA A C 1
ATOM 1582 O O . ALA A 1 210 ? 13.383 -3.67 18.438 1 97.88 210 ALA A O 1
ATOM 1583 N N . GLU A 1 211 ? 12.578 -3.438 20.516 1 97.69 211 GLU A N 1
ATOM 1584 C CA . GLU A 1 211 ? 13.883 -3.002 21.031 1 97.69 211 GLU A CA 1
ATOM 1585 C C . GLU A 1 211 ? 14.945 -4.078 20.828 1 97.69 211 GLU A C 1
ATOM 1587 O O . GLU A 1 211 ? 16.078 -3.775 20.438 1 97.69 211 GLU A O 1
ATOM 1592 N N . GLU A 1 212 ? 14.594 -5.281 21.125 1 97.44 212 GLU A N 1
ATOM 1593 C CA . GLU A 1 212 ? 15.531 -6.391 20.953 1 97.44 212 GLU A CA 1
ATOM 1594 C C . GLU A 1 212 ? 15.945 -6.539 19.484 1 97.44 212 GLU A C 1
ATOM 1596 O O . GLU A 1 212 ? 17.109 -6.809 19.188 1 97.44 212 GLU A O 1
ATOM 1601 N N . ARG A 1 213 ? 15.008 -6.41 18.562 1 96.69 213 ARG A N 1
ATOM 1602 C CA . ARG A 1 213 ? 15.336 -6.484 17.141 1 96.69 213 ARG A CA 1
ATOM 1603 C C . ARG A 1 213 ? 16.297 -5.367 16.75 1 96.69 213 ARG A C 1
ATOM 1605 O O . ARG A 1 213 ? 17.25 -5.598 15.992 1 96.69 213 ARG A O 1
ATOM 1612 N N . LEU A 1 214 ? 16.078 -4.172 17.219 1 97.56 214 LEU A N 1
ATOM 1613 C CA . LEU A 1 214 ? 16.953 -3.045 16.906 1 97.56 214 LEU A CA 1
ATOM 1614 C C . LEU A 1 214 ? 18.344 -3.256 17.484 1 97.56 214 LEU A C 1
ATOM 1616 O O . LEU A 1 214 ? 19.344 -2.867 16.875 1 97.56 214 LEU A O 1
ATOM 1620 N N . ARG A 1 215 ? 18.406 -3.861 18.719 1 97.5 215 ARG A N 1
ATOM 1621 C CA . ARG A 1 215 ? 19.703 -4.191 19.297 1 97.5 215 ARG A CA 1
ATOM 1622 C C . ARG A 1 215 ? 20.422 -5.246 18.469 1 97.5 215 ARG A C 1
ATOM 1624 O O . ARG A 1 215 ? 21.625 -5.117 18.219 1 97.5 215 ARG A O 1
ATOM 1631 N N . THR A 1 216 ? 19.703 -6.227 18.078 1 95.88 216 THR A N 1
ATOM 1632 C CA . THR A 1 216 ? 20.281 -7.32 17.297 1 95.88 216 THR A CA 1
ATOM 1633 C C . THR A 1 216 ? 20.859 -6.805 15.977 1 95.88 216 THR A C 1
ATOM 1635 O O . THR A 1 216 ? 21.891 -7.285 15.516 1 95.88 216 THR A O 1
ATOM 1638 N N . ARG A 1 217 ? 20.234 -5.797 15.406 1 95.06 217 ARG A N 1
ATOM 1639 C CA . ARG A 1 217 ? 20.703 -5.242 14.148 1 95.06 217 ARG A CA 1
ATOM 1640 C C . ARG A 1 217 ? 21.828 -4.234 14.367 1 95.06 217 ARG A C 1
ATOM 1642 O O . ARG A 1 217 ? 22.453 -3.762 13.414 1 95.06 217 ARG A O 1
ATOM 1649 N N . GLY A 1 218 ? 21.984 -3.855 15.617 1 97 218 GLY A N 1
ATOM 1650 C CA . GLY A 1 218 ? 23.062 -2.938 15.961 1 97 218 GLY A CA 1
ATOM 1651 C C . GLY A 1 218 ? 22.625 -1.482 15.938 1 97 218 GLY A C 1
ATOM 1652 O O . GLY A 1 218 ? 23.469 -0.583 15.953 1 97 218 GLY A O 1
ATOM 1653 N N . TRP A 1 219 ? 21.344 -1.25 15.852 1 97.62 219 TRP A N 1
ATOM 1654 C CA . TRP A 1 219 ? 20.859 0.124 15.75 1 97.62 219 TRP A CA 1
ATOM 1655 C C . TRP A 1 219 ? 20.641 0.725 17.141 1 97.62 219 TRP A C 1
ATOM 1657 O O . TRP A 1 219 ? 20.547 1.946 17.281 1 97.62 219 TRP A O 1
ATOM 1667 N N . MET A 1 220 ? 20.5 -0.048 18.172 1 97.38 220 MET A N 1
ATOM 1668 C CA . MET A 1 220 ? 20.266 0.354 19.547 1 97.38 220 MET A CA 1
ATOM 1669 C C . MET A 1 220 ? 21.266 -0.319 20.484 1 97.38 220 MET A C 1
ATOM 1671 O O . MET A 1 220 ? 21.594 -1.495 20.312 1 97.38 220 MET A O 1
ATOM 1675 N N . ASP A 1 221 ? 21.766 0.394 21.484 1 97.62 221 ASP A N 1
ATOM 1676 C CA . ASP A 1 221 ? 22.719 -0.191 22.422 1 97.62 221 ASP A CA 1
ATOM 1677 C C . ASP A 1 221 ? 22.016 -0.785 23.625 1 97.62 221 ASP A C 1
ATOM 1679 O O . ASP A 1 221 ? 20.781 -0.822 23.688 1 97.62 221 ASP A O 1
ATOM 1683 N N . ALA A 1 222 ? 22.781 -1.287 24.562 1 96.12 222 ALA A N 1
ATOM 1684 C CA . ALA A 1 222 ? 22.25 -1.996 25.719 1 96.12 222 ALA A CA 1
ATOM 1685 C C . ALA A 1 222 ? 21.469 -1.051 26.641 1 96.12 222 ALA A C 1
ATOM 1687 O O . ALA A 1 222 ? 20.594 -1.484 27.391 1 96.12 222 ALA A O 1
ATOM 1688 N N . GLU A 1 223 ? 21.734 0.256 26.531 1 95.56 223 GLU A N 1
ATOM 1689 C CA . GLU A 1 223 ? 21.078 1.252 27.375 1 95.56 223 GLU A CA 1
ATOM 1690 C C . GLU A 1 223 ? 19.828 1.807 26.703 1 95.56 223 GLU A C 1
ATOM 1692 O O . GLU A 1 223 ? 19.141 2.646 27.281 1 95.56 223 GLU A O 1
ATOM 1697 N N . GLY A 1 224 ? 19.578 1.365 25.484 1 94.44 224 GLY A N 1
ATOM 1698 C CA . GLY A 1 224 ? 18.359 1.782 24.797 1 94.44 224 GLY A CA 1
ATOM 1699 C C . GLY A 1 224 ? 18.547 3.043 23.984 1 94.44 224 GLY A C 1
ATOM 1700 O O . GLY A 1 224 ? 17.562 3.664 23.562 1 94.44 224 GLY A O 1
ATOM 1701 N N . GLN A 1 225 ? 19.797 3.361 23.781 1 95.56 225 GLN A N 1
ATOM 1702 C CA . GLN A 1 225 ? 20.078 4.527 22.953 1 95.56 225 GLN A CA 1
ATOM 1703 C C . GLN A 1 225 ? 20.484 4.113 21.547 1 95.56 225 GLN A C 1
ATOM 1705 O O . GLN A 1 225 ? 21 3.01 21.344 1 95.56 225 GLN A O 1
ATOM 1710 N N . LEU A 1 226 ? 20.281 5.016 20.578 1 96.62 226 LEU A N 1
ATOM 1711 C CA . LEU A 1 226 ? 20.688 4.711 19.219 1 96.62 226 LEU A CA 1
ATOM 1712 C C . LEU A 1 226 ? 22.203 4.707 19.078 1 96.62 226 LEU A C 1
ATOM 1714 O O . LEU A 1 226 ? 22.875 5.57 19.641 1 96.62 226 LEU A O 1
ATOM 1718 N N . THR A 1 227 ? 22.719 3.723 18.391 1 97.81 227 THR A N 1
ATOM 1719 C CA . THR A 1 227 ? 24.125 3.682 18.031 1 97.81 227 THR A CA 1
ATOM 1720 C C . THR A 1 227 ? 24.422 4.621 16.875 1 97.81 227 THR A C 1
ATOM 1722 O O . THR A 1 227 ? 23.5 5.199 16.281 1 97.81 227 THR A O 1
ATOM 1725 N N . GLU A 1 228 ? 25.688 4.762 16.547 1 97.62 228 GLU A N 1
ATOM 1726 C CA . GLU A 1 228 ? 26.047 5.523 15.359 1 97.62 228 GLU A CA 1
ATOM 1727 C C . GLU A 1 228 ? 25.406 4.93 14.102 1 97.62 228 GLU A C 1
ATOM 1729 O O . GLU A 1 228 ? 24.953 5.664 13.227 1 97.62 228 GLU A O 1
ATOM 1734 N N . GLU A 1 229 ? 25.406 3.643 14.047 1 97.38 229 GLU A N 1
ATOM 1735 C CA . GLU A 1 229 ? 24.781 2.947 12.93 1 97.38 229 GLU A CA 1
ATOM 1736 C C . GLU A 1 229 ? 23.266 3.193 12.906 1 97.38 229 GLU A C 1
ATOM 1738 O O . GLU A 1 229 ? 22.688 3.383 11.836 1 97.38 229 GLU A O 1
ATOM 1743 N N . GLY A 1 230 ? 22.641 3.104 14.102 1 96.94 230 GLY A N 1
ATOM 1744 C CA . GLY A 1 230 ? 21.234 3.406 14.195 1 96.94 230 GLY A CA 1
ATOM 1745 C C . GLY A 1 230 ? 20.875 4.805 13.727 1 96.94 230 GLY A C 1
ATOM 1746 O O . GLY A 1 230 ? 19.922 4.992 12.984 1 96.94 230 GLY A O 1
ATOM 1747 N N . ILE A 1 231 ? 21.656 5.77 14.086 1 97.19 231 ILE A N 1
ATOM 1748 C CA . ILE A 1 231 ? 21.453 7.16 13.695 1 97.19 231 ILE A CA 1
ATOM 1749 C C . ILE A 1 231 ? 21.641 7.305 12.188 1 97.19 231 ILE A C 1
ATOM 1751 O O . ILE A 1 231 ? 20.828 7.949 11.516 1 97.19 231 ILE A O 1
ATOM 1755 N N . ALA A 1 232 ? 22.703 6.688 11.688 1 97.56 232 ALA A N 1
ATOM 1756 C CA . ALA A 1 232 ? 23 6.758 10.258 1 97.56 232 ALA A CA 1
ATOM 1757 C C . ALA A 1 232 ? 21.844 6.184 9.438 1 97.56 232 ALA A C 1
ATOM 1759 O O . ALA A 1 232 ? 21.469 6.746 8.406 1 97.56 232 ALA A O 1
ATOM 1760 N N . ASN A 1 233 ? 21.297 5.07 9.922 1 96.94 233 ASN A N 1
ATOM 1761 C CA . ASN A 1 233 ? 20.203 4.445 9.195 1 96.94 233 ASN A CA 1
ATOM 1762 C C . ASN A 1 233 ? 18.906 5.254 9.32 1 96.94 233 ASN A C 1
ATOM 1764 O O . ASN A 1 233 ? 18.156 5.379 8.359 1 96.94 233 ASN A O 1
ATOM 1768 N N . ARG A 1 234 ? 18.672 5.734 10.492 1 96.44 234 ARG A N 1
ATOM 1769 C CA . ARG A 1 234 ? 17.531 6.629 10.672 1 96.44 234 ARG A CA 1
ATOM 1770 C C . ARG A 1 234 ? 17.625 7.828 9.734 1 96.44 234 ARG A C 1
ATOM 1772 O O . ARG A 1 234 ? 16.641 8.203 9.102 1 96.44 234 ARG A O 1
ATOM 1779 N N . ASP A 1 235 ? 18.766 8.461 9.602 1 97 235 ASP A N 1
ATOM 1780 C CA . ASP A 1 235 ? 18.984 9.609 8.719 1 97 235 ASP A CA 1
ATOM 1781 C C . ASP A 1 235 ? 18.797 9.211 7.254 1 97 235 ASP A C 1
ATOM 1783 O O . ASP A 1 235 ? 18.234 9.984 6.465 1 97 235 ASP A O 1
ATOM 1787 N N . ALA A 1 236 ? 19.266 8.047 6.922 1 97.75 236 ALA A N 1
ATOM 1788 C CA . ALA A 1 236 ? 19.109 7.551 5.555 1 97.75 236 ALA A CA 1
ATOM 1789 C C . ALA A 1 236 ? 17.641 7.344 5.211 1 97.75 236 ALA A C 1
ATOM 1791 O O . ALA A 1 236 ? 17.203 7.629 4.086 1 97.75 236 ALA A O 1
ATOM 1792 N N . ILE A 1 237 ? 16.844 6.828 6.156 1 98.06 237 ILE A N 1
ATOM 1793 C CA . ILE A 1 237 ? 15.422 6.617 5.977 1 98.06 237 ILE A CA 1
ATOM 1794 C C . ILE A 1 237 ? 14.727 7.957 5.73 1 98.06 237 ILE A C 1
ATOM 1796 O O . ILE A 1 237 ? 13.922 8.086 4.805 1 98.06 237 ILE A O 1
ATOM 1800 N N . GLU A 1 238 ? 15.062 8.961 6.473 1 96.88 238 GLU A N 1
ATOM 1801 C CA . GLU A 1 238 ? 14.461 10.281 6.312 1 96.88 238 GLU A CA 1
ATOM 1802 C C . GLU A 1 238 ? 14.883 10.914 4.992 1 96.88 238 GLU A C 1
ATOM 1804 O O . GLU A 1 238 ? 14.062 11.555 4.324 1 96.88 238 GLU A O 1
ATOM 1809 N N . ALA A 1 239 ? 16.156 10.742 4.645 1 97.25 239 ALA A N 1
ATOM 1810 C CA . ALA A 1 239 ? 16.625 11.289 3.377 1 97.25 239 ALA A CA 1
ATOM 1811 C C . ALA A 1 239 ? 15.906 10.656 2.193 1 97.25 239 ALA A C 1
ATOM 1813 O O . ALA A 1 239 ? 15.531 11.352 1.247 1 97.25 239 ALA A O 1
ATOM 1814 N N . ALA A 1 240 ? 15.719 9.352 2.287 1 97.94 240 ALA A N 1
ATOM 1815 C CA . ALA A 1 240 ? 14.984 8.648 1.235 1 97.94 240 ALA A CA 1
ATOM 1816 C C . ALA A 1 240 ? 13.523 9.102 1.193 1 97.94 240 ALA A C 1
ATOM 1818 O O . ALA A 1 240 ? 12.945 9.258 0.115 1 97.94 240 ALA A O 1
ATOM 1819 N N . THR A 1 241 ? 12.922 9.297 2.35 1 98.38 241 THR A N 1
ATOM 1820 C CA . THR A 1 241 ? 11.547 9.781 2.441 1 98.38 241 THR A CA 1
ATOM 1821 C C . THR A 1 241 ? 11.406 11.148 1.789 1 98.38 241 THR A C 1
ATOM 1823 O O . THR A 1 241 ? 10.477 11.391 1.017 1 98.38 241 THR A O 1
ATOM 1826 N N . ASP A 1 242 ? 12.359 12.016 2.098 1 97.62 242 ASP A N 1
ATOM 1827 C CA . ASP A 1 242 ? 12.344 13.359 1.514 1 97.62 242 ASP A CA 1
ATOM 1828 C C . ASP A 1 242 ? 12.461 13.297 -0.007 1 97.62 242 ASP A C 1
ATOM 1830 O O . ASP A 1 242 ? 11.766 14.016 -0.722 1 97.62 242 ASP A O 1
ATOM 1834 N N . ARG A 1 243 ? 13.32 12.469 -0.448 1 97.62 243 ARG A N 1
ATOM 1835 C CA . ARG A 1 243 ? 13.508 12.305 -1.885 1 97.62 243 ARG A CA 1
ATOM 1836 C C . ARG A 1 243 ? 12.227 11.812 -2.555 1 97.62 243 ARG A C 1
ATOM 1838 O O . ARG A 1 243 ? 11.836 12.328 -3.604 1 97.62 243 ARG A O 1
ATOM 1845 N N . LEU A 1 244 ? 11.586 10.875 -1.944 1 98.19 244 LEU A N 1
ATOM 1846 C CA . LEU A 1 244 ? 10.375 10.289 -2.512 1 98.19 244 LEU A CA 1
ATOM 1847 C C . LEU A 1 244 ? 9.211 11.281 -2.455 1 98.19 244 LEU A C 1
ATOM 1849 O O . LEU A 1 244 ? 8.227 11.133 -3.176 1 98.19 244 LEU A O 1
ATOM 1853 N N . ALA A 1 245 ? 9.305 12.266 -1.61 1 98.31 245 ALA A N 1
ATOM 1854 C CA . ALA A 1 245 ? 8.227 13.242 -1.441 1 98.31 245 ALA A CA 1
ATOM 1855 C C . ALA A 1 245 ? 8.406 14.422 -2.389 1 98.31 245 ALA A C 1
ATOM 1857 O O . ALA A 1 245 ? 7.547 15.305 -2.457 1 98.31 245 ALA A O 1
ATOM 1858 N N . ALA A 1 246 ? 9.391 14.5 -3.203 1 97.94 246 ALA A N 1
ATOM 1859 C CA . ALA A 1 246 ? 9.852 15.68 -3.932 1 97.94 246 ALA A CA 1
ATOM 1860 C C . ALA A 1 246 ? 8.977 15.945 -5.152 1 97.94 246 ALA A C 1
ATOM 1862 O O . ALA A 1 246 ? 8.797 17.094 -5.547 1 97.94 246 ALA A O 1
ATOM 1863 N N . PRO A 1 247 ? 8.336 14.93 -5.754 1 97.25 247 PRO A N 1
ATOM 1864 C CA . PRO A 1 247 ? 7.754 15.117 -7.086 1 97.25 247 PRO A CA 1
ATOM 1865 C C . PRO A 1 247 ? 6.703 16.219 -7.125 1 97.25 247 PRO A C 1
ATOM 1867 O O . PRO A 1 247 ? 6.719 17.062 -8.031 1 97.25 247 PRO A O 1
ATOM 1870 N N . PRO A 1 248 ? 5.781 16.359 -6.184 1 97.88 248 PRO A N 1
ATOM 1871 C CA . PRO A 1 248 ? 4.816 17.469 -6.277 1 97.88 248 PRO A CA 1
ATOM 1872 C C . PRO A 1 248 ? 5.488 18.828 -6.289 1 97.88 248 PRO A C 1
ATOM 1874 O O . PRO A 1 248 ? 5 19.75 -6.945 1 97.88 248 PRO A O 1
ATOM 1877 N N . TYR A 1 249 ? 6.562 18.891 -5.684 1 98.06 249 TYR A N 1
ATOM 1878 C CA . TYR A 1 249 ? 7.227 20.188 -5.527 1 98.06 249 TYR A CA 1
ATOM 1879 C C . TYR A 1 249 ? 8.148 20.469 -6.703 1 98.06 249 TYR A C 1
ATOM 1881 O O . TYR A 1 249 ? 8.5 21.625 -6.965 1 98.06 249 TYR A O 1
ATOM 1889 N N . ALA A 1 250 ? 8.578 19.422 -7.32 1 96.5 250 ALA A N 1
ATOM 1890 C CA . ALA A 1 250 ? 9.266 19.609 -8.594 1 96.5 250 ALA A CA 1
ATOM 1891 C C . ALA A 1 250 ? 8.328 20.219 -9.633 1 96.5 250 ALA A C 1
ATOM 1893 O O . ALA A 1 250 ? 8.758 21.031 -10.461 1 96.5 250 ALA A O 1
ATOM 1894 N N . VAL A 1 251 ? 7.078 19.891 -9.594 1 95.81 251 VAL A N 1
ATOM 1895 C CA . VAL A 1 251 ? 6.062 20.438 -10.492 1 95.81 251 VAL A CA 1
ATOM 1896 C C . VAL A 1 251 ? 5.789 21.891 -10.148 1 95.81 251 VAL A C 1
ATOM 1898 O O . VAL A 1 251 ? 5.68 22.734 -11.047 1 95.81 251 VAL A O 1
ATOM 1901 N N . LEU A 1 252 ? 5.695 22.234 -8.93 1 96.69 252 LEU A N 1
ATOM 1902 C CA . LEU A 1 252 ? 5.387 23.578 -8.484 1 96.69 252 LEU A CA 1
ATOM 1903 C C . LEU A 1 252 ? 6.555 24.531 -8.75 1 96.69 252 LEU A C 1
ATOM 1905 O O . LEU A 1 252 ? 6.348 25.672 -9.148 1 96.69 252 LEU A O 1
ATOM 1909 N N . GLY A 1 253 ? 7.762 24.016 -8.516 1 96.75 253 GLY A N 1
ATOM 1910 C CA . GLY A 1 253 ? 8.938 24.859 -8.492 1 96.75 253 GLY A CA 1
ATOM 1911 C C . GLY A 1 253 ? 9.172 25.516 -7.141 1 96.75 253 GLY A C 1
ATOM 1912 O O . GLY A 1 253 ? 8.25 25.609 -6.32 1 96.75 253 GLY A O 1
ATOM 1913 N N . GLU A 1 254 ? 10.336 25.969 -6.906 1 96.94 254 GLU A N 1
ATOM 1914 C CA . GLU A 1 254 ? 10.766 26.453 -5.598 1 96.94 254 GLU A CA 1
ATOM 1915 C C . GLU A 1 254 ? 9.977 27.703 -5.191 1 96.94 254 GLU A C 1
ATOM 1917 O O . GLU A 1 254 ? 9.57 27.828 -4.039 1 96.94 254 GLU A O 1
ATOM 1922 N N . ASP A 1 255 ? 9.742 28.641 -6.117 1 98.19 255 ASP A N 1
ATOM 1923 C CA . ASP A 1 255 ? 9.062 29.891 -5.797 1 98.19 255 ASP A CA 1
ATOM 1924 C C . ASP A 1 255 ? 7.629 29.641 -5.348 1 98.19 255 ASP A C 1
ATOM 1926 O O . ASP A 1 255 ? 7.184 30.188 -4.336 1 98.19 255 ASP A O 1
ATOM 1930 N N . ASP A 1 256 ? 6.945 28.844 -6.082 1 98.56 256 ASP A N 1
ATOM 1931 C CA . ASP A 1 256 ? 5.559 28.562 -5.746 1 98.56 256 ASP A CA 1
ATOM 1932 C C . ASP A 1 256 ? 5.465 27.688 -4.492 1 98.56 256 ASP A C 1
ATOM 1934 O O . ASP A 1 256 ? 4.52 27.812 -3.713 1 98.56 256 ASP A O 1
ATOM 1938 N N . ALA A 1 257 ? 6.445 26.766 -4.297 1 98.5 257 ALA A N 1
ATOM 1939 C CA . ALA A 1 257 ? 6.5 26.016 -3.045 1 98.5 257 ALA A CA 1
ATOM 1940 C C . ALA A 1 257 ? 6.688 26.953 -1.853 1 98.5 257 ALA A C 1
ATOM 1942 O O . ALA A 1 257 ? 6.043 26.781 -0.814 1 98.5 257 ALA A O 1
ATOM 1943 N N . ARG A 1 258 ? 7.562 27.938 -1.991 1 98.31 258 ARG A N 1
ATOM 1944 C CA . ARG A 1 258 ? 7.758 28.938 -0.949 1 98.31 258 ARG A CA 1
ATOM 1945 C C . ARG A 1 258 ? 6.473 29.719 -0.699 1 98.31 258 ARG A C 1
ATOM 1947 O O . ARG A 1 258 ? 6.113 29.984 0.451 1 98.31 258 ARG A O 1
ATOM 1954 N N . ARG A 1 259 ? 5.844 30.125 -1.758 1 98.69 259 ARG A N 1
ATOM 1955 C CA . ARG A 1 259 ? 4.578 30.844 -1.639 1 98.69 259 ARG A CA 1
ATOM 1956 C C . ARG A 1 259 ? 3.545 30 -0.897 1 98.69 259 ARG A C 1
ATOM 1958 O O . ARG A 1 259 ? 2.84 30.516 -0.021 1 98.69 259 ARG A O 1
ATOM 1965 N N . LEU A 1 260 ? 3.438 28.734 -1.278 1 98.75 260 LEU A N 1
ATOM 1966 C CA . LEU A 1 260 ? 2.512 27.828 -0.611 1 98.75 260 LEU A CA 1
ATOM 1967 C C . LEU A 1 260 ? 2.826 27.734 0.879 1 98.75 260 LEU A C 1
ATOM 1969 O O . LEU A 1 260 ? 1.916 27.75 1.711 1 98.75 260 LEU A O 1
ATOM 1973 N N . PHE A 1 261 ? 4.117 27.625 1.224 1 98.56 261 PHE A N 1
ATOM 1974 C CA . PHE A 1 261 ? 4.559 27.609 2.613 1 98.56 261 PHE A CA 1
ATOM 1975 C C . PHE A 1 261 ? 4.07 28.844 3.352 1 98.56 261 PHE A C 1
ATOM 1977 O O . PHE A 1 261 ? 3.494 28.75 4.438 1 98.56 261 PHE A O 1
ATOM 1984 N N . ASP A 1 262 ? 4.234 29.969 2.705 1 98.38 262 ASP A N 1
ATOM 1985 C CA . ASP A 1 262 ? 3.875 31.25 3.311 1 98.38 262 ASP A CA 1
ATOM 1986 C C . ASP A 1 262 ? 2.365 31.359 3.51 1 98.38 262 ASP A C 1
ATOM 1988 O O . ASP A 1 262 ? 1.904 32.031 4.438 1 98.38 262 ASP A O 1
ATOM 1992 N N . LEU A 1 263 ? 1.646 30.75 2.648 1 98.62 263 LEU A N 1
ATOM 1993 C CA . LEU A 1 263 ? 0.191 30.812 2.719 1 98.62 263 LEU A CA 1
ATOM 1994 C C . LEU A 1 263 ? -0.332 29.875 3.805 1 98.62 263 LEU A C 1
ATOM 1996 O O . LEU A 1 263 ? -1.318 30.188 4.477 1 98.62 263 LEU A O 1
ATOM 2000 N N . ILE A 1 264 ? 0.309 28.688 4.008 1 98.38 264 ILE A N 1
ATOM 2001 C CA . ILE A 1 264 ? -0.198 27.656 4.902 1 98.38 264 ILE A CA 1
ATOM 2002 C C . ILE A 1 264 ? 0.252 27.938 6.332 1 98.38 264 ILE A C 1
ATOM 2004 O O . ILE A 1 264 ? -0.48 27.672 7.289 1 98.38 264 ILE A O 1
ATOM 2008 N N . ARG A 1 265 ? 1.408 28.516 6.504 1 98.06 265 ARG A N 1
ATOM 2009 C CA . ARG A 1 265 ? 2.021 28.672 7.82 1 98.06 265 ARG A CA 1
ATOM 2010 C C . ARG A 1 265 ? 1.115 29.453 8.766 1 98.06 265 ARG A C 1
ATOM 2012 O O . ARG A 1 265 ? 0.906 29.047 9.906 1 98.06 265 ARG A O 1
ATOM 2019 N N . PRO A 1 266 ? 0.521 30.625 8.32 1 97.44 266 PRO A N 1
ATOM 2020 C CA . PRO A 1 266 ? -0.363 31.344 9.242 1 97.44 266 PRO A CA 1
ATOM 2021 C C . PRO A 1 266 ? -1.606 30.531 9.617 1 97.44 266 PRO A C 1
ATOM 2023 O O . PRO A 1 266 ? -2.125 30.672 10.727 1 97.44 266 PRO A O 1
ATOM 2026 N N . VAL A 1 267 ? -2.096 29.734 8.711 1 98.12 267 VAL A N 1
ATOM 2027 C CA . VAL A 1 267 ? -3.238 28.859 8.984 1 98.12 267 VAL A CA 1
ATOM 2028 C C . VAL A 1 267 ? -2.859 27.828 10.047 1 98.12 267 VAL A C 1
ATOM 2030 O O . VAL A 1 267 ? -3.598 27.625 11.008 1 98.12 267 VAL A O 1
ATOM 2033 N N . ALA A 1 268 ? -1.698 27.219 9.875 1 97.62 268 ALA A N 1
ATOM 2034 C CA . ALA A 1 268 ? -1.186 26.266 10.836 1 97.62 268 ALA A CA 1
ATOM 2035 C C . ALA A 1 268 ? -0.977 26.906 12.203 1 97.62 268 ALA A C 1
ATOM 2037 O O . ALA A 1 268 ? -1.281 26.297 13.234 1 97.62 268 ALA A O 1
ATOM 2038 N N . ALA A 1 269 ? -0.476 28.109 12.219 1 96.81 269 ALA A N 1
ATOM 2039 C CA . ALA A 1 269 ? -0.258 28.828 13.461 1 96.81 269 ALA A CA 1
ATOM 2040 C C . ALA A 1 269 ? -1.574 29.062 14.203 1 96.81 269 ALA A C 1
ATOM 2042 O O . ALA A 1 269 ? -1.646 28.906 15.422 1 96.81 269 ALA A O 1
ATOM 2043 N N . ALA A 1 270 ? -2.6 29.438 13.477 1 97.38 270 ALA A N 1
ATOM 2044 C CA . ALA A 1 270 ? -3.91 29.688 14.07 1 97.38 270 ALA A CA 1
ATOM 2045 C C . ALA A 1 270 ? -4.453 28.406 14.727 1 97.38 270 ALA A C 1
ATOM 2047 O O . ALA A 1 270 ? -5.07 28.469 15.789 1 97.38 270 ALA A O 1
ATOM 2048 N N . LEU A 1 271 ? -4.266 27.281 14.102 1 97 271 LEU A N 1
ATOM 2049 C CA . LEU A 1 271 ? -4.707 26 14.656 1 97 271 LEU A CA 1
ATOM 2050 C C . LEU A 1 271 ? -3.971 25.688 15.953 1 97 271 LEU A C 1
ATOM 2052 O O . LEU A 1 271 ? -4.586 25.266 16.938 1 97 271 LEU A O 1
ATOM 2056 N N . SER A 1 272 ? -2.686 25.922 15.891 1 94.38 272 SER A N 1
ATOM 2057 C CA . SER A 1 272 ? -1.869 25.656 17.078 1 94.38 272 SER A CA 1
ATOM 2058 C C . SER A 1 272 ? -2.238 26.578 18.219 1 94.38 272 SER A C 1
ATOM 2060 O O . SER A 1 272 ? -2.406 26.141 19.359 1 94.38 272 SER A O 1
ATOM 2062 N N . ASP A 1 273 ? -2.432 27.812 17.969 1 94.31 273 ASP A N 1
ATOM 2063 C CA . ASP A 1 273 ? -2.744 28.828 18.969 1 94.31 273 ASP A CA 1
ATOM 2064 C C . ASP A 1 273 ? -4.168 28.656 19.484 1 94.31 273 ASP A C 1
ATOM 2066 O O . ASP A 1 273 ? -4.457 29 20.641 1 94.31 273 ASP A O 1
ATOM 2070 N N . GLY A 1 274 ? -4.965 28.156 18.609 1 94.38 274 GLY A N 1
ATOM 2071 C CA . GLY A 1 274 ? -6.383 28.078 18.922 1 94.38 274 GLY A CA 1
ATOM 2072 C C . GLY A 1 274 ? -6.762 26.797 19.625 1 94.38 274 GLY A C 1
ATOM 2073 O O . GLY A 1 274 ? -7.945 26.5 19.828 1 94.38 274 GLY A O 1
ATOM 2074 N N . GLY A 1 275 ? -5.812 25.953 19.953 1 92.38 275 GLY A N 1
ATOM 2075 C CA . GLY A 1 275 ? -6.062 24.734 20.734 1 92.38 275 GLY A CA 1
ATOM 2076 C C . GLY A 1 275 ? -6.738 23.641 19.922 1 92.38 275 GLY A C 1
ATOM 2077 O O . GLY A 1 275 ? -7.613 22.953 20.438 1 92.38 275 GLY A O 1
ATOM 2078 N N . ALA A 1 276 ? -6.422 23.562 18.688 1 91.94 276 ALA A N 1
ATOM 2079 C CA . ALA A 1 276 ? -7.02 22.547 17.828 1 91.94 276 ALA A CA 1
ATOM 2080 C C . ALA A 1 276 ? -6.465 21.156 18.141 1 91.94 276 ALA A C 1
ATOM 2082 O O . ALA A 1 276 ? -7.027 20.141 17.719 1 91.94 276 ALA A O 1
ATOM 2083 N N . TYR A 1 277 ? -5.305 21.078 18.922 1 87.25 277 TYR A N 1
ATOM 2084 C CA . TYR A 1 277 ? -4.598 19.875 19.328 1 87.25 277 TYR A CA 1
ATOM 2085 C C . TYR A 1 277 ? -4.379 19.844 20.828 1 87.25 277 TYR A C 1
ATOM 2087 O O . TYR A 1 277 ? -4.379 20.891 21.484 1 87.25 277 TYR A O 1
ATOM 2095 N N . PRO A 1 278 ? -4.148 18.625 21.344 1 83.12 278 PRO A N 1
ATOM 2096 C CA . PRO A 1 278 ? -3.807 18.578 22.766 1 83.12 278 PRO A CA 1
ATOM 2097 C C . PRO A 1 278 ? -2.518 19.328 23.094 1 83.12 278 PRO A C 1
ATOM 2099 O O . PRO A 1 278 ? -2.414 19.953 24.141 1 83.12 278 PRO A O 1
ATOM 2102 N N . ARG A 1 279 ? -1.486 19.219 22.219 1 84.56 279 ARG A N 1
ATOM 2103 C CA . ARG A 1 279 ? -0.219 19.922 22.328 1 84.56 279 ARG A CA 1
ATOM 2104 C C . ARG A 1 279 ? 0.066 20.734 21.078 1 84.56 279 ARG A C 1
ATOM 2106 O O . ARG A 1 279 ? 0.01 20.203 19.969 1 84.56 279 ARG A O 1
ATOM 2113 N N . PRO A 1 280 ? 0.461 21.922 21.312 1 85.81 280 PRO A N 1
ATOM 2114 C CA . PRO A 1 280 ? 0.726 22.75 20.141 1 85.81 280 PRO A CA 1
ATOM 2115 C C . PRO A 1 280 ? 1.906 22.25 19.312 1 85.81 280 PRO A C 1
ATOM 2117 O O . PRO A 1 280 ? 2.85 21.672 19.859 1 85.81 280 PRO A O 1
ATOM 2120 N N . TRP A 1 281 ? 1.839 22.484 17.953 1 87.31 281 TRP A N 1
ATOM 2121 C CA . TRP A 1 281 ? 2.924 22.141 17.031 1 87.31 281 TRP A CA 1
ATOM 2122 C C . TRP A 1 281 ? 3.984 23.234 17.016 1 87.31 281 TRP A C 1
ATOM 2124 O O . TRP A 1 281 ? 3.662 24.422 17.062 1 87.31 281 TRP A O 1
ATOM 2134 N N . THR A 1 282 ? 5.227 22.844 17.062 1 88.44 282 THR A N 1
ATOM 2135 C CA . THR A 1 282 ? 6.289 23.781 16.734 1 88.44 282 THR A CA 1
ATOM 2136 C C . THR A 1 282 ? 6.43 23.953 15.227 1 88.44 282 THR A C 1
ATOM 2138 O O . THR A 1 282 ? 6.836 23.016 14.531 1 88.44 282 THR A O 1
ATOM 2141 N N . LEU A 1 283 ? 6.117 25.156 14.758 1 93.5 283 LEU A N 1
ATOM 2142 C CA . LEU A 1 283 ? 6.137 25.375 13.32 1 93.5 283 LEU A CA 1
ATOM 2143 C C . LEU A 1 283 ? 7.504 25.875 12.867 1 93.5 283 LEU A C 1
ATOM 2145 O O . LEU A 1 283 ? 8.164 26.625 13.586 1 93.5 283 LEU A O 1
ATOM 2149 N N . PRO A 1 284 ? 7.945 25.422 11.695 1 93.25 284 PRO A N 1
ATOM 2150 C CA . PRO A 1 284 ? 9.172 26.016 11.148 1 93.25 284 PRO A CA 1
ATOM 2151 C C . PRO A 1 284 ? 9.055 27.516 10.922 1 93.25 284 PRO A C 1
ATOM 2153 O O . PRO A 1 284 ? 7.992 28 10.516 1 93.25 284 PRO A O 1
ATOM 2156 N N . GLU A 1 285 ? 10.039 28.203 11.211 1 89.44 285 GLU A N 1
ATOM 2157 C CA . GLU A 1 285 ? 10.023 29.656 11.102 1 89.44 285 GLU A CA 1
ATOM 2158 C C . GLU A 1 285 ? 10.258 30.109 9.664 1 89.44 285 GLU A C 1
ATOM 2160 O O . GLU A 1 285 ? 9.781 31.172 9.258 1 89.44 285 GLU A O 1
ATOM 2165 N N . ARG A 1 286 ? 11.078 29.328 9.016 1 90.75 286 ARG A N 1
ATOM 2166 C CA . ARG A 1 286 ? 11.422 29.703 7.648 1 90.75 286 ARG A CA 1
ATOM 2167 C C . ARG A 1 286 ? 11.305 28.516 6.703 1 90.75 286 ARG A C 1
ATOM 2169 O O . ARG A 1 286 ? 11.32 27.359 7.145 1 90.75 286 ARG A O 1
ATOM 2176 N N . PHE A 1 287 ? 11.039 28.828 5.508 1 94.19 287 PHE A N 1
ATOM 2177 C CA . PHE A 1 287 ? 11.031 27.844 4.43 1 94.19 287 PHE A CA 1
ATOM 2178 C C . PHE A 1 287 ? 12.406 27.219 4.258 1 94.19 287 PHE A C 1
ATOM 2180 O O . PHE A 1 287 ? 13.422 27.922 4.273 1 94.19 287 PHE A O 1
ATOM 2187 N N . MET B 1 1 ? 19.281 -8.312 12.047 1 48.44 1 MET B N 1
ATOM 2188 C CA . MET B 1 1 ? 19.859 -9.586 11.617 1 48.44 1 MET B CA 1
ATOM 2189 C C . MET B 1 1 ? 19.203 -10.062 10.32 1 48.44 1 MET B C 1
ATOM 2191 O O . MET B 1 1 ? 18 -9.898 10.125 1 48.44 1 MET B O 1
ATOM 2195 N N . SER B 1 2 ? 20.047 -10.219 9.219 1 69.5 2 SER B N 1
ATOM 2196 C CA . SER B 1 2 ? 19.781 -10.703 7.871 1 69.5 2 SER B CA 1
ATOM 2197 C C . SER B 1 2 ? 19.016 -12.023 7.895 1 69.5 2 SER B C 1
ATOM 2199 O O . SER B 1 2 ? 19.109 -12.789 8.852 1 69.5 2 SER B O 1
ATOM 2201 N N . HIS B 1 3 ? 17.859 -12.125 7.301 1 82.25 3 HIS B N 1
ATOM 2202 C CA . HIS B 1 3 ? 17.203 -13.414 7.117 1 82.25 3 HIS B CA 1
ATOM 2203 C C . HIS B 1 3 ? 18.188 -14.484 6.68 1 82.25 3 HIS B C 1
ATOM 2205 O O . HIS B 1 3 ? 19.141 -14.188 5.953 1 82.25 3 HIS B O 1
ATOM 2211 N N . PRO B 1 4 ? 18.062 -15.719 7.266 1 89.94 4 PRO B N 1
ATOM 2212 C CA . PRO B 1 4 ? 18.922 -16.797 6.793 1 89.94 4 PRO B CA 1
ATOM 2213 C C . PRO B 1 4 ? 18.953 -16.922 5.273 1 89.94 4 PRO B C 1
ATOM 2215 O O . PRO B 1 4 ? 17.922 -16.766 4.621 1 89.94 4 PRO B O 1
ATOM 2218 N N . ALA B 1 5 ? 20.094 -17.156 4.773 1 93.38 5 ALA B N 1
ATOM 2219 C CA . ALA B 1 5 ? 20.25 -17.312 3.33 1 93.38 5 ALA B CA 1
ATOM 2220 C C . ALA B 1 5 ? 19.312 -18.375 2.781 1 93.38 5 ALA B C 1
ATOM 2222 O O . ALA B 1 5 ? 18.812 -18.25 1.662 1 93.38 5 ALA B O 1
ATOM 2223 N N . SER B 1 6 ? 19.094 -19.391 3.58 1 95.44 6 SER B N 1
ATOM 2224 C CA . SER B 1 6 ? 18.203 -20.469 3.172 1 95.44 6 SER B CA 1
ATOM 2225 C C . SER B 1 6 ? 16.766 -19.969 2.979 1 95.44 6 SER B C 1
ATOM 2227 O O . SER B 1 6 ? 16.078 -20.406 2.061 1 95.44 6 SER B O 1
ATOM 2229 N N . ALA B 1 7 ? 16.328 -19.078 3.812 1 97.12 7 ALA B N 1
ATOM 2230 C CA . ALA B 1 7 ? 14.977 -18.516 3.697 1 97.12 7 ALA B CA 1
ATOM 2231 C C . ALA B 1 7 ? 14.836 -17.688 2.428 1 97.12 7 ALA B C 1
ATOM 2233 O O . ALA B 1 7 ? 13.805 -17.75 1.753 1 97.12 7 ALA B O 1
ATOM 2234 N N . ILE B 1 8 ? 15.859 -16.953 2.098 1 97.44 8 ILE B N 1
ATOM 2235 C CA . ILE B 1 8 ? 15.859 -16.125 0.896 1 97.44 8 ILE B CA 1
ATOM 2236 C C . ILE B 1 8 ? 15.812 -17.016 -0.343 1 97.44 8 ILE B C 1
ATOM 2238 O O . ILE B 1 8 ? 15.039 -16.766 -1.27 1 97.44 8 ILE B O 1
ATOM 2242 N N . ARG B 1 9 ? 16.594 -18.078 -0.35 1 96.38 9 ARG B N 1
ATOM 2243 C CA . ARG B 1 9 ? 16.594 -19.031 -1.456 1 96.38 9 ARG B CA 1
ATOM 2244 C C . ARG B 1 9 ? 15.234 -19.719 -1.583 1 96.38 9 ARG B C 1
ATOM 2246 O O . ARG B 1 9 ? 14.742 -19.922 -2.693 1 96.38 9 ARG B O 1
ATOM 2253 N N . SER B 1 10 ? 14.664 -20.078 -0.45 1 97.44 10 SER B N 1
ATOM 2254 C CA . SER B 1 10 ? 13.359 -20.719 -0.434 1 97.44 10 SER B CA 1
ATOM 2255 C C . SER B 1 10 ? 12.289 -19.812 -1.035 1 97.44 10 SER B C 1
ATOM 2257 O O . SER B 1 10 ? 11.414 -20.266 -1.771 1 97.44 10 SER B O 1
ATOM 2259 N N . ALA B 1 11 ? 12.375 -18.531 -0.642 1 97.56 11 ALA B N 1
ATOM 2260 C CA . ALA B 1 11 ? 11.414 -17.562 -1.167 1 97.56 11 ALA B CA 1
ATOM 2261 C C . ALA B 1 11 ? 11.43 -17.547 -2.693 1 97.56 11 ALA B C 1
ATOM 2263 O O . ALA B 1 11 ? 10.375 -17.578 -3.332 1 97.56 11 ALA B O 1
ATOM 2264 N N . ARG B 1 12 ? 12.57 -17.516 -3.248 1 95.88 12 ARG B N 1
ATOM 2265 C CA . ARG B 1 12 ? 12.711 -17.484 -4.699 1 95.88 12 ARG B CA 1
ATOM 2266 C C . ARG B 1 12 ? 12.234 -18.797 -5.32 1 95.88 12 ARG B C 1
ATOM 2268 O O . ARG B 1 12 ? 11.508 -18.797 -6.316 1 95.88 12 ARG B O 1
ATOM 2275 N N . ALA B 1 13 ? 12.633 -19.891 -4.746 1 96.88 13 ALA B N 1
ATOM 2276 C CA . ALA B 1 13 ? 12.281 -21.203 -5.273 1 96.88 13 ALA B CA 1
ATOM 2277 C C . ALA B 1 13 ? 10.773 -21.406 -5.258 1 96.88 13 ALA B C 1
ATOM 2279 O O . ALA B 1 13 ? 10.188 -21.844 -6.254 1 96.88 13 ALA B O 1
ATOM 2280 N N . LEU B 1 14 ? 10.164 -21.062 -4.176 1 98.06 14 LEU B N 1
ATOM 2281 C CA . LEU B 1 14 ? 8.734 -21.312 -4.031 1 98.06 14 LEU B CA 1
ATOM 2282 C C . LEU B 1 14 ? 7.926 -20.375 -4.918 1 98.06 14 LEU B C 1
ATOM 2284 O O . LEU B 1 14 ? 6.84 -20.719 -5.379 1 98.06 14 LEU B O 1
ATOM 2288 N N . HIS B 1 15 ? 8.445 -19.172 -5.113 1 97.12 15 HIS B N 1
ATOM 2289 C CA . HIS B 1 15 ? 7.785 -18.266 -6.043 1 97.12 15 HIS B CA 1
ATOM 2290 C C . HIS B 1 15 ? 7.594 -18.922 -7.41 1 97.12 15 HIS B C 1
ATOM 2292 O O . HIS B 1 15 ? 6.559 -18.734 -8.055 1 97.12 15 HIS B O 1
ATOM 2298 N N . GLY B 1 16 ? 8.508 -19.719 -7.867 1 96.19 16 GLY B N 1
ATOM 2299 C CA . GLY B 1 16 ? 8.484 -20.375 -9.172 1 96.19 16 GLY B CA 1
ATOM 2300 C C . GLY B 1 16 ? 7.336 -21.359 -9.328 1 96.19 16 GLY B C 1
ATOM 2301 O O . GLY B 1 16 ? 6.871 -21.594 -10.438 1 96.19 16 GLY B O 1
ATOM 2302 N N . VAL B 1 17 ? 6.867 -21.875 -8.219 1 97.62 17 VAL B N 1
ATOM 2303 C CA . VAL B 1 17 ? 5.812 -22.875 -8.328 1 97.62 17 VAL B CA 1
ATOM 2304 C C . VAL B 1 17 ? 4.492 -22.281 -7.836 1 97.62 17 VAL B C 1
ATOM 2306 O O . VAL B 1 17 ? 3.42 -22.812 -8.148 1 97.62 17 VAL B O 1
ATOM 2309 N N . ILE B 1 18 ? 4.504 -21.188 -7.074 1 98 18 ILE B N 1
ATOM 2310 C CA . ILE B 1 18 ? 3.301 -20.562 -6.531 1 98 18 ILE B CA 1
ATOM 2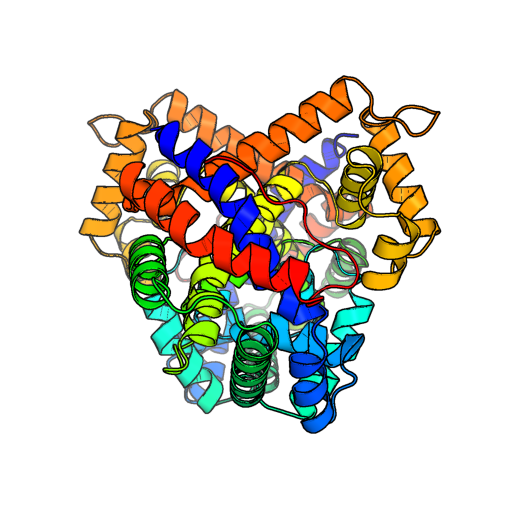311 C C . ILE B 1 18 ? 2.672 -19.656 -7.578 1 98 18 ILE B C 1
ATOM 2313 O O . ILE B 1 18 ? 1.445 -19.578 -7.688 1 98 18 ILE B O 1
ATOM 2317 N N . GLU B 1 19 ? 3.484 -19 -8.352 1 96.12 19 GLU B N 1
ATOM 2318 C CA . GLU B 1 19 ? 2.998 -18.047 -9.352 1 96.12 19 GLU B CA 1
ATOM 2319 C C . GLU B 1 19 ? 2.045 -18.719 -10.336 1 96.12 19 GLU B C 1
ATOM 2321 O O . GLU B 1 19 ? 0.97 -18.188 -10.625 1 96.12 19 GLU B O 1
ATOM 2326 N N . PRO B 1 20 ? 2.383 -19.906 -10.844 1 95.38 20 PRO B N 1
ATOM 2327 C CA . PRO B 1 20 ? 1.462 -20.578 -11.766 1 95.38 20 PRO B CA 1
ATOM 2328 C C . PRO B 1 20 ? 0.126 -20.922 -11.117 1 95.38 20 PRO B C 1
ATOM 2330 O O . PRO B 1 20 ? -0.909 -20.938 -11.789 1 95.38 20 PRO B O 1
ATOM 2333 N N . LEU B 1 21 ? 0.106 -21.281 -9.797 1 97.31 21 LEU B N 1
ATOM 2334 C CA . LEU B 1 21 ? -1.168 -21.5 -9.125 1 97.31 21 LEU B CA 1
ATOM 2335 C C . LEU B 1 21 ? -2.035 -20.25 -9.164 1 97.31 21 LEU B C 1
ATOM 2337 O O . LEU B 1 21 ? -3.211 -20.312 -9.523 1 97.31 21 LEU B O 1
ATOM 2341 N N . HIS B 1 22 ? -1.428 -19.156 -8.867 1 96.44 22 HIS B N 1
ATOM 2342 C CA . HIS B 1 22 ? -2.154 -17.906 -8.719 1 96.44 22 HIS B CA 1
ATOM 2343 C C . HIS B 1 22 ? -2.67 -17.406 -10.062 1 96.44 22 HIS B C 1
ATOM 2345 O O . HIS B 1 22 ? -3.777 -16.859 -10.141 1 96.44 22 HIS B O 1
ATOM 2351 N N . ALA B 1 23 ? -1.952 -17.594 -11.102 1 93.94 23 ALA B N 1
ATOM 2352 C CA . ALA B 1 23 ? -2.172 -17 -12.414 1 93.94 23 ALA B CA 1
ATOM 2353 C C . ALA B 1 23 ? -3.455 -17.516 -13.047 1 93.94 23 ALA B C 1
ATOM 2355 O O . ALA B 1 23 ? -4.012 -16.891 -13.953 1 93.94 23 ALA B O 1
ATOM 2356 N N . ILE B 1 24 ? -3.969 -18.656 -12.625 1 94.06 24 ILE B N 1
ATOM 2357 C CA . ILE B 1 24 ? -5.145 -19.25 -13.258 1 94.06 24 ILE B CA 1
ATOM 2358 C C . ILE B 1 24 ? -6.34 -18.312 -13.102 1 94.06 24 ILE B C 1
ATOM 2360 O O . ILE B 1 24 ? -7.234 -18.281 -13.945 1 94.06 24 ILE B O 1
ATOM 2364 N N . MET B 1 25 ? -6.344 -17.547 -12.039 1 91.88 25 MET B N 1
ATOM 2365 C CA . MET B 1 25 ? -7.438 -16.625 -11.758 1 91.88 25 MET B CA 1
ATOM 2366 C C . MET B 1 25 ? -7.613 -15.633 -12.891 1 91.88 25 MET B C 1
ATOM 2368 O O . MET B 1 25 ? -8.727 -15.172 -13.156 1 91.88 25 MET B O 1
ATOM 2372 N N . TYR B 1 26 ? -6.566 -15.414 -13.617 1 88.5 26 TYR B N 1
ATOM 2373 C CA . TYR B 1 26 ? -6.582 -14.336 -14.609 1 88.5 26 TYR B CA 1
ATOM 2374 C C . TYR B 1 26 ? -6.945 -14.875 -15.984 1 88.5 26 TYR B C 1
ATOM 2376 O O . TYR B 1 26 ? -7.305 -14.109 -16.875 1 88.5 26 TYR B O 1
ATOM 2384 N N . PHE B 1 27 ? -6.934 -16.219 -16.156 1 90.25 27 PHE B N 1
ATOM 2385 C CA . PHE B 1 27 ? -7 -16.734 -17.516 1 90.25 27 PHE B CA 1
ATOM 2386 C C . PHE B 1 27 ? -8.031 -17.844 -17.625 1 90.25 27 PHE B C 1
ATOM 2388 O O . PHE B 1 27 ? -8.578 -18.094 -18.703 1 90.25 27 PHE B O 1
ATOM 2395 N N . ALA B 1 28 ? -8.242 -18.562 -16.578 1 93.81 28 ALA B N 1
ATOM 2396 C CA . ALA B 1 28 ? -9.016 -19.797 -16.672 1 93.81 28 ALA B CA 1
ATOM 2397 C C . ALA B 1 28 ? -10.484 -19.5 -16.969 1 93.81 28 ALA B C 1
ATOM 2399 O O . ALA B 1 28 ? -11.094 -18.641 -16.328 1 93.81 28 ALA B O 1
ATOM 2400 N N . LYS B 1 29 ? -11 -20.219 -17.906 1 94.44 29 LYS B N 1
ATOM 2401 C CA . LYS B 1 29 ? -12.375 -20.047 -18.359 1 94.44 29 LYS B CA 1
ATOM 2402 C C . LYS B 1 29 ? -13.359 -20.25 -17.203 1 94.44 29 LYS B C 1
ATOM 2404 O O . LYS B 1 29 ? -14.367 -19.547 -17.109 1 94.44 29 LYS B O 1
ATOM 2409 N N . GLU B 1 30 ? -13.094 -21.234 -16.375 1 96.62 30 GLU B N 1
ATOM 2410 C CA . GLU B 1 30 ? -13.984 -21.578 -15.266 1 96.62 30 GLU B CA 1
ATOM 2411 C C . GLU B 1 30 ? -14.188 -20.375 -14.336 1 96.62 30 GLU B C 1
ATOM 2413 O O . GLU B 1 30 ? -15.297 -20.125 -13.867 1 96.62 30 GLU B O 1
ATOM 2418 N N . VAL B 1 31 ? -13.109 -19.609 -14.078 1 96.44 31 VAL B N 1
ATOM 2419 C CA . VAL B 1 31 ? -13.172 -18.438 -13.211 1 96.44 31 VAL B CA 1
ATOM 2420 C C . VAL B 1 31 ? -13.914 -17.312 -13.938 1 96.44 31 VAL B C 1
ATOM 2422 O O . VAL B 1 31 ? -14.773 -16.656 -13.352 1 96.44 31 VAL B O 1
ATOM 2425 N N . GLN B 1 32 ? -13.625 -17.141 -15.188 1 95.94 32 GLN B N 1
ATOM 2426 C CA . GLN B 1 32 ? -14.258 -16.094 -15.992 1 95.94 32 GLN B CA 1
ATOM 2427 C C . GLN B 1 32 ? -15.766 -16.328 -16.094 1 95.94 32 GLN B C 1
ATOM 2429 O O . GLN B 1 32 ? -16.547 -15.367 -16.031 1 95.94 32 GLN B O 1
ATOM 2434 N N . ASP B 1 33 ? -16.125 -17.547 -16.281 1 97.38 33 ASP B N 1
ATOM 2435 C CA . ASP B 1 33 ? -17.547 -17.875 -16.359 1 97.38 33 ASP B CA 1
ATOM 2436 C C . ASP B 1 33 ? -18.297 -17.469 -15.094 1 97.38 33 ASP B C 1
ATOM 2438 O O . ASP B 1 33 ? -19.438 -17.016 -15.156 1 97.38 33 ASP B O 1
ATOM 2442 N N . ARG B 1 34 ? -17.656 -17.656 -13.945 1 97.62 34 ARG B N 1
ATOM 2443 C CA . ARG B 1 34 ? -18.281 -17.281 -12.68 1 97.62 34 ARG B CA 1
ATOM 2444 C C . ARG B 1 34 ? -18.484 -15.773 -12.594 1 97.62 34 ARG B C 1
ATOM 2446 O O . ARG B 1 34 ? -19.516 -15.305 -12.117 1 97.62 34 ARG B O 1
ATOM 2453 N N . PHE B 1 35 ? -17.5 -15.047 -13.031 1 97.62 35 PHE B N 1
ATOM 2454 C CA . PHE B 1 35 ? -17.625 -13.594 -13.016 1 97.62 35 PHE B CA 1
ATOM 2455 C C . PHE B 1 35 ? -18.688 -13.133 -14 1 97.62 35 PHE B C 1
ATOM 2457 O O . PHE B 1 35 ? -19.453 -12.211 -13.703 1 97.62 35 PHE B O 1
ATOM 2464 N N . GLU B 1 36 ? -18.734 -13.781 -15.141 1 98 36 GLU B N 1
ATOM 2465 C CA . GLU B 1 36 ? -19.781 -13.469 -16.109 1 98 36 GLU B CA 1
ATOM 2466 C C . GLU B 1 36 ? -21.172 -13.719 -15.539 1 98 36 GLU B C 1
ATOM 2468 O O . GLU B 1 36 ? -22.109 -12.961 -15.797 1 98 36 GLU B O 1
ATOM 2473 N N . ALA B 1 37 ? -21.25 -14.766 -14.828 1 98.25 37 ALA B N 1
ATOM 2474 C CA . ALA B 1 37 ? -22.531 -15.117 -14.211 1 98.25 37 ALA B CA 1
ATOM 2475 C C . ALA B 1 37 ? -22.969 -14.047 -13.211 1 98.25 37 ALA B C 1
ATOM 2477 O O . ALA B 1 37 ? -24.156 -13.891 -12.922 1 98.25 37 ALA B O 1
ATOM 2478 N N . LEU B 1 38 ? -22.031 -13.289 -12.672 1 98.25 38 LEU B N 1
ATOM 2479 C CA . LEU B 1 38 ? -22.328 -12.195 -11.758 1 98.25 38 LEU B CA 1
ATOM 2480 C C . LEU B 1 38 ? -22.625 -10.906 -12.523 1 98.25 38 LEU B C 1
ATOM 2482 O O . LEU B 1 38 ? -22.797 -9.852 -11.922 1 98.25 38 LEU B O 1
ATOM 2486 N N . GLY B 1 39 ? -22.516 -11 -13.898 1 98.06 39 GLY B N 1
ATOM 2487 C CA . GLY B 1 39 ? -22.797 -9.852 -14.742 1 98.06 39 GLY B CA 1
ATOM 2488 C C . GLY B 1 39 ? -21.578 -9.023 -15.062 1 98.06 39 GLY B C 1
ATOM 2489 O O . GLY B 1 39 ? -21.688 -7.906 -15.57 1 98.06 39 GLY B O 1
ATOM 2490 N N . MET B 1 40 ? -20.391 -9.523 -14.82 1 97.56 40 MET B N 1
ATOM 2491 C CA . MET B 1 40 ? -19.156 -8.773 -15.023 1 97.56 40 MET B CA 1
ATOM 2492 C C . MET B 1 40 ? -18.516 -9.148 -16.359 1 97.56 40 MET B C 1
ATOM 2494 O O . MET B 1 40 ? -18.516 -10.312 -16.75 1 97.56 40 MET B O 1
ATOM 2498 N N . GLU B 1 41 ? -18.047 -8.062 -17.062 1 93.81 41 GLU B N 1
ATOM 2499 C CA . GLU B 1 41 ? -17.109 -8.391 -18.125 1 93.81 41 GLU B CA 1
ATOM 2500 C C . GLU B 1 41 ? -15.859 -9.078 -17.562 1 93.81 41 GLU B C 1
ATOM 2502 O O . GLU B 1 41 ? -15.141 -8.5 -16.75 1 93.81 41 GLU B O 1
ATOM 2507 N N . PRO B 1 42 ? -15.555 -10.25 -17.953 1 83.81 42 PRO B N 1
ATOM 2508 C CA . PRO B 1 42 ? -14.602 -11.094 -17.219 1 83.81 42 PRO B CA 1
ATOM 2509 C C . PRO B 1 42 ? -13.18 -10.523 -17.234 1 83.81 42 PRO B C 1
ATOM 2511 O O . PRO B 1 42 ? -12.516 -10.492 -16.203 1 83.81 42 PRO B O 1
ATOM 2514 N N . ARG B 1 43 ? -12.664 -10.094 -18.375 1 83.88 43 ARG B N 1
ATOM 2515 C CA . ARG B 1 43 ? -11.266 -9.711 -18.5 1 83.88 43 ARG B CA 1
ATOM 2516 C C . ARG B 1 43 ? -11.047 -8.273 -18.031 1 83.88 43 ARG B C 1
ATOM 2518 O O . ARG B 1 43 ? -9.906 -7.844 -17.844 1 83.88 43 ARG B O 1
ATOM 2525 N N . GLY B 1 44 ? -12.078 -7.586 -17.734 1 90.69 44 GLY B N 1
ATOM 2526 C CA . GLY B 1 44 ? -12.031 -6.246 -17.172 1 90.69 44 GLY B CA 1
ATOM 2527 C C . GLY B 1 44 ? -12.523 -6.184 -15.734 1 90.69 44 GLY B C 1
ATOM 2528 O O . GLY B 1 44 ? -11.758 -6.395 -14.797 1 90.69 44 GLY B O 1
ATOM 2529 N N . GLU B 1 45 ? -13.875 -6.137 -15.609 1 95.38 45 GLU B N 1
ATOM 2530 C CA . GLU B 1 45 ? -14.5 -6.043 -14.297 1 95.38 45 GLU B CA 1
ATOM 2531 C C . GLU B 1 45 ? -14.156 -7.258 -13.438 1 95.38 45 GLU B C 1
ATOM 2533 O O . GLU B 1 45 ? -13.805 -7.113 -12.266 1 95.38 45 GLU B O 1
ATOM 2538 N N . GLY B 1 46 ? -14.305 -8.453 -14.055 1 96.06 46 GLY B N 1
ATOM 2539 C CA . GLY B 1 46 ? -14.07 -9.688 -13.312 1 96.06 46 GLY B CA 1
ATOM 2540 C C . GLY B 1 46 ? -12.648 -9.812 -12.805 1 96.06 46 GLY B C 1
ATOM 2541 O O . GLY B 1 46 ? -12.422 -10.172 -11.648 1 96.06 46 GLY B O 1
ATOM 2542 N N . TYR B 1 47 ? -11.672 -9.508 -13.633 1 94.38 47 TYR B N 1
ATOM 2543 C CA . TYR B 1 47 ? -10.266 -9.539 -13.242 1 94.38 47 TYR B CA 1
ATOM 2544 C C . TYR B 1 47 ? -10.008 -8.602 -12.07 1 94.38 47 TYR B C 1
ATOM 2546 O O . TYR B 1 47 ? -9.445 -9.008 -11.047 1 94.38 47 TYR B O 1
ATOM 2554 N N . VAL B 1 48 ? -10.406 -7.344 -12.281 1 97.38 48 VAL B N 1
ATOM 2555 C CA . VAL B 1 48 ? -10.109 -6.285 -11.32 1 97.38 48 VAL B CA 1
ATOM 2556 C C . VAL B 1 48 ? -10.82 -6.574 -9.992 1 97.38 48 VAL B C 1
ATOM 2558 O O . VAL B 1 48 ? -10.203 -6.52 -8.93 1 97.38 48 VAL B O 1
ATOM 2561 N N . ALA B 1 49 ? -12.047 -6.945 -10.094 1 97.62 49 ALA B N 1
ATOM 2562 C CA . ALA B 1 49 ? -12.828 -7.199 -8.891 1 97.62 49 ALA B CA 1
ATOM 2563 C C . ALA B 1 49 ? -12.359 -8.461 -8.18 1 97.62 49 ALA B C 1
ATOM 2565 O O . ALA B 1 49 ? -12.32 -8.516 -6.949 1 97.62 49 ALA B O 1
ATOM 2566 N N . GLY B 1 50 ? -12.062 -9.492 -8.953 1 97.69 50 GLY B N 1
ATOM 2567 C CA . GLY B 1 50 ? -11.547 -10.719 -8.367 1 97.69 50 GLY B CA 1
ATOM 2568 C C . GLY B 1 50 ? -10.281 -10.508 -7.562 1 97.69 50 GLY B C 1
ATOM 2569 O O . GLY B 1 50 ? -10.094 -11.133 -6.516 1 97.69 50 GLY B O 1
ATOM 2570 N N . ARG B 1 51 ? -9.398 -9.664 -8.07 1 97.94 51 ARG B N 1
ATOM 2571 C CA . ARG B 1 51 ? -8.133 -9.398 -7.395 1 97.94 51 ARG B CA 1
ATOM 2572 C C . ARG B 1 51 ? -8.32 -8.422 -6.238 1 97.94 51 ARG B C 1
ATOM 2574 O O . ARG B 1 51 ? -7.629 -8.516 -5.223 1 97.94 51 ARG B O 1
ATOM 2581 N N . ALA B 1 52 ? -9.305 -7.527 -6.316 1 98.56 52 ALA B N 1
ATOM 2582 C CA . ALA B 1 52 ? -9.484 -6.457 -5.34 1 98.56 52 ALA B CA 1
ATOM 2583 C C . ALA B 1 52 ? -10.43 -6.895 -4.219 1 98.56 52 ALA B C 1
ATOM 2585 O O . ALA B 1 52 ? -10.414 -6.32 -3.129 1 98.56 52 ALA B O 1
ATOM 2586 N N . ALA B 1 53 ? -11.234 -7.906 -4.434 1 98.69 53 ALA B N 1
ATOM 2587 C CA . ALA B 1 53 ? -12.312 -8.289 -3.523 1 98.69 53 ALA B CA 1
ATOM 2588 C C . ALA B 1 53 ? -11.773 -8.555 -2.121 1 98.69 53 ALA B C 1
ATOM 2590 O O . ALA B 1 53 ? -12.414 -8.203 -1.126 1 98.69 53 ALA B O 1
ATOM 2591 N N . PRO B 1 54 ? -10.562 -9.211 -2.027 1 98.75 54 PRO B N 1
ATOM 2592 C CA . PRO B 1 54 ? -10.039 -9.406 -0.674 1 98.75 54 PRO B CA 1
ATOM 2593 C C . PRO B 1 54 ? -9.906 -8.094 0.101 1 98.75 54 PRO B C 1
ATOM 2595 O O . PRO B 1 54 ? -9.938 -8.102 1.335 1 98.75 54 PRO B O 1
ATOM 2598 N N . MET B 1 55 ? -9.812 -6.988 -0.538 1 98.81 55 MET B N 1
ATOM 2599 C CA . MET B 1 55 ? -9.625 -5.688 0.1 1 98.81 55 MET B CA 1
ATOM 2600 C C . MET B 1 55 ? -10.969 -5.078 0.502 1 98.81 55 MET B C 1
ATOM 2602 O O . MET B 1 55 ? -11.008 -3.982 1.062 1 98.81 55 MET B O 1
ATOM 2606 N N . GLY B 1 56 ? -12.078 -5.746 0.316 1 98.06 56 GLY B N 1
ATOM 2607 C CA . GLY B 1 56 ? -13.398 -5.148 0.476 1 98.06 56 GLY B CA 1
ATOM 2608 C C . GLY B 1 56 ? -13.836 -4.336 -0.729 1 98.06 56 GLY B C 1
ATOM 2609 O O . GLY B 1 56 ? -13.273 -4.484 -1.818 1 98.06 56 GLY B O 1
ATOM 2610 N N . ALA B 1 57 ? -14.867 -3.547 -0.52 1 98 57 ALA B N 1
ATOM 2611 C CA . ALA B 1 57 ? -15.297 -2.658 -1.595 1 98 57 ALA B CA 1
ATOM 2612 C C . ALA B 1 57 ? -14.406 -1.427 -1.687 1 98 57 ALA B C 1
ATOM 2614 O O . ALA B 1 57 ? -14.875 -0.297 -1.53 1 98 57 ALA B O 1
ATOM 2615 N N . VAL B 1 58 ? -13.219 -1.66 -1.958 1 98.69 58 VAL B N 1
ATOM 2616 C CA . VAL B 1 58 ? -12.172 -0.648 -1.9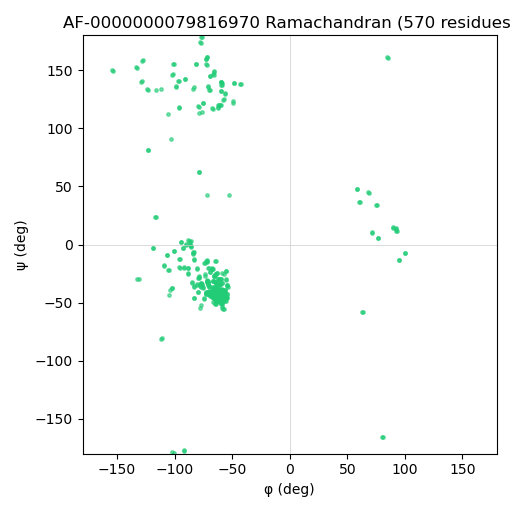91 1 98.69 58 VAL B CA 1
ATOM 2617 C C . VAL B 1 58 ? -12.398 0.294 -3.172 1 98.69 58 VAL B C 1
ATOM 2619 O O . VAL B 1 58 ? -12.898 -0.122 -4.219 1 98.69 58 VAL B O 1
ATOM 2622 N N . GLY B 1 59 ? -12.07 1.562 -2.988 1 98.38 59 GLY B N 1
ATOM 2623 C CA . GLY B 1 59 ? -12.133 2.531 -4.07 1 98.38 59 GLY B CA 1
ATOM 2624 C C . GLY B 1 59 ? -11.047 2.336 -5.113 1 98.38 59 GLY B C 1
ATOM 2625 O O . GLY B 1 59 ? -10.016 1.718 -4.836 1 98.38 59 GLY B O 1
ATOM 2626 N N . ALA B 1 60 ? -11.234 2.893 -6.27 1 98.12 60 ALA B N 1
ATOM 2627 C CA . ALA B 1 60 ? -10.359 2.688 -7.418 1 98.12 60 ALA B CA 1
ATOM 2628 C C . ALA B 1 60 ? -8.969 3.252 -7.148 1 98.12 60 ALA B C 1
ATOM 2630 O O . ALA B 1 60 ? -7.965 2.682 -7.586 1 98.12 60 ALA B O 1
ATOM 2631 N N . GLY B 1 61 ? -8.883 4.402 -6.477 1 98.06 61 GLY B N 1
ATOM 2632 C CA . GLY B 1 61 ? -7.59 5.008 -6.211 1 98.06 61 GLY B CA 1
ATOM 2633 C C . GLY B 1 61 ? -6.656 4.102 -5.434 1 98.06 61 GLY B C 1
ATOM 2634 O O . GLY B 1 61 ? -5.574 3.754 -5.91 1 98.06 61 GLY B O 1
ATOM 2635 N N . ALA B 1 62 ? -7.148 3.645 -4.25 1 98.62 62 ALA B N 1
ATOM 2636 C CA . ALA B 1 62 ? -6.348 2.771 -3.398 1 98.62 62 ALA B CA 1
ATOM 2637 C C . ALA B 1 62 ? -6.023 1.459 -4.105 1 98.62 62 ALA B C 1
ATOM 2639 O O . ALA B 1 62 ? -4.898 0.957 -4.016 1 98.62 62 ALA B O 1
ATOM 2640 N N . ALA B 1 63 ? -6.984 0.922 -4.816 1 98.69 63 ALA B N 1
ATOM 2641 C CA . ALA B 1 63 ? -6.77 -0.335 -5.527 1 98.69 63 ALA B CA 1
ATOM 2642 C C . ALA B 1 63 ? -5.715 -0.175 -6.621 1 98.69 63 ALA B C 1
ATOM 2644 O O . ALA B 1 63 ? -4.855 -1.04 -6.793 1 98.69 63 ALA B O 1
ATOM 2645 N N . THR B 1 64 ? -5.789 0.909 -7.355 1 98.25 64 THR B N 1
ATOM 2646 C CA . THR B 1 64 ? -4.809 1.163 -8.406 1 98.25 64 THR B CA 1
ATOM 2647 C C . THR B 1 64 ? -3.398 1.226 -7.828 1 98.25 64 THR B C 1
ATOM 2649 O O . THR B 1 64 ? -2.465 0.653 -8.391 1 98.25 64 THR B O 1
ATOM 2652 N N . ALA B 1 65 ? -3.287 1.928 -6.719 1 98.69 65 ALA B N 1
ATOM 2653 C CA . ALA B 1 65 ? -1.981 2.033 -6.07 1 98.69 65 ALA B CA 1
ATOM 2654 C C . ALA B 1 65 ? -1.456 0.657 -5.672 1 98.69 65 ALA B C 1
ATOM 2656 O O . ALA B 1 65 ? -0.269 0.366 -5.836 1 98.69 65 ALA B O 1
ATOM 2657 N N . ALA B 1 66 ? -2.354 -0.18 -5.191 1 98.56 66 ALA B N 1
ATOM 2658 C CA . ALA B 1 66 ? -1.975 -1.52 -4.75 1 98.56 66 ALA B CA 1
ATOM 2659 C C . ALA B 1 66 ? -1.613 -2.406 -5.938 1 98.56 66 ALA B C 1
ATOM 2661 O O . ALA B 1 66 ? -0.759 -3.287 -5.828 1 98.56 66 ALA B O 1
ATOM 2662 N N . PHE B 1 67 ? -2.254 -2.184 -7.078 1 98.12 67 PHE B N 1
ATOM 2663 C CA . PHE B 1 67 ? -2.002 -2.971 -8.281 1 98.12 67 PHE B CA 1
ATOM 2664 C C . PHE B 1 67 ? -0.747 -2.48 -8.992 1 98.12 67 PHE B C 1
ATOM 2666 O O . PHE B 1 67 ? -0.165 -3.207 -9.805 1 98.12 67 PHE B O 1
ATOM 2673 N N . TYR B 1 68 ? -0.3 -1.236 -8.742 1 98 68 TYR B N 1
ATOM 2674 C CA . TYR B 1 68 ? 0.933 -0.594 -9.188 1 98 68 TYR B CA 1
ATOM 2675 C C . TYR B 1 68 ? 0.96 -0.456 -10.703 1 98 68 TYR B C 1
ATOM 2677 O O . TYR B 1 68 ? 0.905 0.657 -11.234 1 98 68 TYR B O 1
ATOM 2685 N N . GLY B 1 69 ? 0.862 -1.539 -11.477 1 96.62 69 GLY B N 1
ATOM 2686 C CA . GLY B 1 69 ? 1.209 -1.6 -12.891 1 96.62 69 GLY B CA 1
ATOM 2687 C C . GLY B 1 69 ? 0.088 -1.133 -13.797 1 96.62 69 GLY B C 1
ATOM 2688 O O . GLY B 1 69 ? 0.312 -0.866 -14.984 1 96.62 69 GLY B O 1
ATOM 2689 N N . PHE B 1 70 ? -1.073 -0.873 -13.234 1 96.88 70 PHE B N 1
ATOM 2690 C CA . PHE B 1 70 ? -2.236 -0.625 -14.078 1 96.88 70 PHE B CA 1
ATOM 2691 C C . PHE B 1 70 ? -2.459 0.871 -14.273 1 96.88 70 PHE B C 1
ATOM 2693 O O . PHE B 1 70 ? -2.295 1.652 -13.328 1 96.88 70 PHE B O 1
ATOM 2700 N N . ASN B 1 71 ? -2.838 1.172 -15.508 1 96.69 71 ASN B N 1
ATOM 2701 C CA . ASN B 1 71 ? -3.391 2.504 -15.734 1 96.69 71 ASN B CA 1
ATOM 2702 C C . ASN B 1 71 ? -4.59 2.773 -14.828 1 96.69 71 ASN B C 1
ATOM 2704 O O . ASN B 1 71 ? -5.512 1.959 -14.758 1 96.69 71 ASN B O 1
ATOM 2708 N N . PRO B 1 72 ? -4.578 3.908 -14.141 1 96.12 72 PRO B N 1
ATOM 2709 C CA . PRO B 1 72 ? -5.676 4.207 -13.219 1 96.12 72 PRO B CA 1
ATOM 2710 C C . PRO B 1 72 ? -7.047 4.156 -13.898 1 96.12 72 PRO B C 1
ATOM 2712 O O . PRO B 1 72 ? -8.039 3.809 -13.258 1 96.12 72 PRO B O 1
ATOM 2715 N N . ALA B 1 73 ? -7.125 4.465 -15.164 1 95.31 73 ALA B N 1
ATOM 2716 C CA . ALA B 1 73 ? -8.391 4.504 -15.883 1 95.31 73 ALA B CA 1
ATOM 2717 C C . ALA B 1 73 ? -9.07 3.137 -15.875 1 95.31 73 ALA B C 1
ATOM 2719 O O . ALA B 1 73 ? -10.297 3.045 -15.883 1 95.31 73 ALA B O 1
ATOM 2720 N N . VAL B 1 74 ? -8.281 2.074 -15.828 1 96.31 74 VAL B N 1
ATOM 2721 C CA . VAL B 1 74 ? -8.812 0.715 -15.859 1 96.31 74 VAL B CA 1
ATOM 2722 C C . VAL B 1 74 ? -9.641 0.458 -14.602 1 96.31 74 VAL B C 1
ATOM 2724 O O . VAL B 1 74 ? -10.797 0.047 -14.695 1 96.31 74 VAL B O 1
ATOM 2727 N N . LEU B 1 75 ? -9.086 0.742 -13.461 1 97.5 75 LEU B N 1
ATOM 2728 C CA . LEU B 1 75 ? -9.773 0.444 -12.211 1 97.5 75 LEU B CA 1
ATOM 2729 C C . LEU B 1 75 ? -10.875 1.464 -11.945 1 97.5 75 LEU B C 1
ATOM 2731 O O . LEU B 1 75 ? -11.906 1.132 -11.352 1 97.5 75 LEU B O 1
ATOM 2735 N N . GLN B 1 76 ? -10.68 2.738 -12.344 1 96 76 GLN B N 1
ATOM 2736 C CA . GLN B 1 76 ? -11.719 3.758 -12.195 1 96 76 GLN B CA 1
ATOM 2737 C C . GLN B 1 76 ? -12.992 3.359 -12.938 1 96 76 GLN B C 1
ATOM 2739 O O . GLN B 1 76 ? -14.094 3.662 -12.484 1 96 76 GLN B O 1
ATOM 2744 N N . TYR B 1 77 ? -12.781 2.699 -13.992 1 94.62 77 TYR B N 1
ATOM 2745 C CA . TYR B 1 77 ? -13.922 2.238 -14.773 1 94.62 77 TYR B CA 1
ATOM 2746 C C . TYR B 1 77 ? -14.484 0.938 -14.211 1 94.62 77 TYR B C 1
ATOM 2748 O O . TYR B 1 77 ? -15.695 0.817 -13.992 1 94.62 77 TYR B O 1
ATOM 2756 N N . ALA B 1 78 ? -13.695 -0.001 -13.906 1 96.75 78 ALA B N 1
ATOM 2757 C CA . ALA B 1 78 ? -14.086 -1.387 -13.664 1 96.75 78 ALA B CA 1
ATOM 2758 C C . ALA B 1 78 ? -14.648 -1.561 -12.258 1 96.75 78 ALA B C 1
ATOM 2760 O O . ALA B 1 78 ? -15.633 -2.275 -12.055 1 96.75 78 ALA B O 1
ATOM 2761 N N . LEU B 1 79 ? -14.062 -0.947 -11.312 1 97.5 79 LEU B N 1
ATOM 2762 C CA . LEU B 1 79 ? -14.32 -1.331 -9.93 1 97.5 79 LEU B CA 1
ATOM 2763 C C . LEU B 1 79 ? -15.695 -0.837 -9.477 1 97.5 79 LEU B C 1
ATOM 2765 O O . LEU B 1 79 ? -16.469 -1.595 -8.883 1 97.5 79 LEU B O 1
ATOM 2769 N N . PRO B 1 80 ? -16.062 0.448 -9.742 1 96.06 80 PRO B N 1
ATOM 2770 C CA . PRO B 1 80 ? -17.422 0.862 -9.359 1 96.06 80 PRO B CA 1
ATOM 2771 C C . PRO B 1 80 ? -18.5 0.02 -10.023 1 96.06 80 PRO B C 1
ATOM 2773 O O . PRO B 1 80 ? -19.5 -0.337 -9.375 1 96.06 80 PRO B O 1
ATOM 2776 N N . ALA B 1 81 ? -18.266 -0.306 -11.273 1 97.25 81 ALA B N 1
ATOM 2777 C CA . ALA B 1 81 ? -19.219 -1.146 -11.992 1 97.25 81 ALA B CA 1
ATOM 2778 C C . ALA B 1 81 ? -19.328 -2.525 -11.352 1 97.25 81 ALA B C 1
ATOM 2780 O O . ALA B 1 81 ? -20.422 -3.057 -11.18 1 97.25 81 ALA B O 1
ATOM 2781 N N . ALA B 1 82 ? -18.25 -3.098 -11 1 98.06 82 ALA B N 1
ATOM 2782 C CA . ALA B 1 82 ? -18.219 -4.43 -10.398 1 98.06 82 ALA B CA 1
ATOM 2783 C C . ALA B 1 82 ? -18.922 -4.438 -9.039 1 98.06 82 ALA B C 1
ATOM 2785 O O . ALA B 1 82 ? -19.703 -5.344 -8.742 1 98.06 82 ALA B O 1
ATOM 2786 N N . TRP B 1 83 ? -18.641 -3.412 -8.211 1 97.69 83 TRP B N 1
ATOM 2787 C CA . TRP B 1 83 ? -19.219 -3.342 -6.879 1 97.69 83 TRP B CA 1
ATOM 2788 C C . TRP B 1 83 ? -20.734 -3.154 -6.953 1 97.69 83 TRP B C 1
ATOM 2790 O O . TRP B 1 83 ? -21.453 -3.561 -6.047 1 97.69 83 TRP B O 1
ATOM 2800 N N . GLY B 1 84 ? -21.234 -2.559 -8.016 1 97.5 84 GLY B N 1
ATOM 2801 C CA . GLY B 1 84 ? -22.672 -2.424 -8.227 1 97.5 84 GLY B CA 1
ATOM 2802 C C . GLY B 1 84 ? -23.344 -3.734 -8.586 1 97.5 84 GLY B C 1
ATOM 2803 O O . GLY B 1 84 ? -24.562 -3.863 -8.461 1 97.5 84 GLY B O 1
ATOM 2804 N N . LYS B 1 85 ? -22.594 -4.73 -8.945 1 98.44 85 LYS B N 1
ATOM 2805 C CA . LYS B 1 85 ? -23.125 -5.992 -9.445 1 98.44 85 LYS B CA 1
ATOM 2806 C C . LYS B 1 85 ? -23.078 -7.078 -8.375 1 98.44 85 LYS B C 1
ATOM 2808 O O . LYS B 1 85 ? -23.953 -7.941 -8.312 1 98.44 85 LYS B O 1
ATOM 2813 N N . ALA B 1 86 ? -22.016 -7.055 -7.59 1 98.5 86 ALA B N 1
ATOM 2814 C CA . ALA B 1 86 ? -21.859 -8.078 -6.562 1 98.5 86 ALA B CA 1
ATOM 2815 C C . ALA B 1 86 ? -21 -7.57 -5.406 1 98.5 86 ALA B C 1
ATOM 2817 O O . ALA B 1 86 ? -20.109 -6.742 -5.602 1 98.5 86 ALA B O 1
ATOM 2818 N N . SER B 1 87 ? -21.266 -8.07 -4.262 1 98.12 87 SER B N 1
ATOM 2819 C CA . SER B 1 87 ? -20.438 -7.746 -3.1 1 98.12 87 SER B CA 1
ATOM 2820 C C . SER B 1 87 ? -19.078 -8.43 -3.174 1 98.12 87 SER B C 1
ATOM 2822 O O . SER B 1 87 ? -18.922 -9.438 -3.861 1 98.12 87 SER B O 1
ATOM 2824 N N . PRO B 1 88 ? -18.125 -7.922 -2.447 1 98.38 88 PRO B N 1
ATOM 2825 C CA . PRO B 1 88 ? -16.828 -8.609 -2.379 1 98.38 88 PRO B CA 1
ATOM 2826 C C . PRO B 1 88 ? -16.953 -10.055 -1.919 1 98.38 88 PRO B C 1
ATOM 2828 O O . PRO B 1 88 ? -16.281 -10.938 -2.465 1 98.38 88 PRO B O 1
ATOM 2831 N N . ALA B 1 89 ? -17.812 -10.305 -0.933 1 98.25 89 ALA B N 1
ATOM 2832 C CA . ALA B 1 89 ? -17.984 -11.664 -0.429 1 98.25 89 ALA B CA 1
ATOM 2833 C C . ALA B 1 89 ? -18.5 -12.594 -1.525 1 98.25 89 ALA B C 1
ATOM 2835 O O . ALA B 1 89 ? -18.031 -13.727 -1.654 1 98.25 89 ALA B O 1
ATOM 2836 N N . THR B 1 90 ? -19.438 -12.109 -2.293 1 98.69 90 THR B N 1
ATOM 2837 C CA . THR B 1 90 ? -20 -12.883 -3.402 1 98.69 90 THR B CA 1
ATOM 2838 C C . THR B 1 90 ? -18.922 -13.156 -4.449 1 98.69 90 THR B C 1
ATOM 2840 O O . THR B 1 90 ? -18.828 -14.273 -4.977 1 98.69 90 THR B O 1
ATOM 2843 N N . ILE B 1 91 ? -18.125 -12.211 -4.707 1 98.5 91 ILE B N 1
ATOM 2844 C CA . ILE B 1 91 ? -17.062 -12.336 -5.699 1 98.5 91 ILE B CA 1
ATOM 2845 C C . ILE B 1 91 ? -16.031 -13.352 -5.215 1 98.5 91 ILE B C 1
ATOM 2847 O O . ILE B 1 91 ? -15.555 -14.18 -5.996 1 98.5 91 ILE B O 1
ATOM 2851 N N . LEU B 1 92 ? -15.727 -13.305 -3.953 1 98.69 92 LEU B N 1
ATOM 2852 C CA . LEU B 1 92 ? -14.758 -14.242 -3.395 1 98.69 92 LEU B CA 1
ATOM 2853 C C . LEU B 1 92 ? -15.281 -15.672 -3.471 1 98.69 92 LEU B C 1
ATOM 2855 O O . LEU B 1 92 ? -14.516 -16.609 -3.727 1 98.69 92 LEU B O 1
ATOM 2859 N N . THR B 1 93 ? -16.547 -15.828 -3.238 1 98.56 93 THR B N 1
ATOM 2860 C CA . THR B 1 93 ? -17.141 -17.156 -3.363 1 98.56 93 THR B CA 1
ATOM 2861 C C . THR B 1 93 ? -17.062 -17.656 -4.805 1 98.56 93 THR B C 1
ATOM 2863 O O . THR B 1 93 ? -16.641 -18.781 -5.051 1 98.56 93 THR B O 1
ATOM 2866 N N . ALA B 1 94 ? -17.438 -16.781 -5.734 1 98.31 94 ALA B N 1
ATOM 2867 C CA . ALA B 1 94 ? -17.375 -17.125 -7.152 1 98.31 94 ALA B CA 1
ATOM 2868 C C . ALA B 1 94 ? -15.953 -17.469 -7.578 1 98.31 94 ALA B C 1
ATOM 2870 O O . ALA B 1 94 ? -15.734 -18.438 -8.305 1 98.31 94 ALA B O 1
ATOM 2871 N N . ARG B 1 95 ? -15.031 -16.703 -7.125 1 98.19 95 ARG B N 1
ATOM 2872 C CA . ARG B 1 95 ? -13.617 -16.922 -7.422 1 98.19 95 ARG B CA 1
ATOM 2873 C C . ARG B 1 95 ? -13.156 -18.281 -6.914 1 98.19 95 ARG B C 1
ATOM 2875 O O . ARG B 1 95 ? -12.5 -19.031 -7.637 1 98.19 95 ARG B O 1
ATOM 2882 N N . ALA B 1 96 ? -13.5 -18.578 -5.684 1 98.5 96 ALA B N 1
ATOM 2883 C CA . ALA B 1 96 ? -13.094 -19.844 -5.074 1 98.5 96 ALA B CA 1
ATOM 2884 C C . ALA B 1 96 ? -13.672 -21.031 -5.832 1 98.5 96 ALA B C 1
ATOM 2886 O O . ALA B 1 96 ? -12.977 -22.016 -6.094 1 98.5 96 ALA B O 1
ATOM 2887 N N . GLU B 1 97 ? -14.914 -20.922 -6.188 1 98.56 97 GLU B N 1
ATOM 2888 C CA . GLU B 1 97 ? -15.57 -22 -6.926 1 98.56 97 GLU B CA 1
ATOM 2889 C C . GLU B 1 97 ? -14.938 -22.203 -8.297 1 98.56 97 GLU B C 1
ATOM 2891 O O . GLU B 1 97 ? -14.695 -23.328 -8.711 1 98.56 97 GLU B O 1
ATOM 2896 N N . GLY B 1 98 ? -14.703 -21.109 -8.969 1 98 98 GLY B N 1
ATOM 2897 C CA . GLY B 1 98 ? -14.039 -21.203 -10.258 1 98 98 GLY B CA 1
ATOM 2898 C C . GLY B 1 98 ? -12.648 -21.797 -10.172 1 98 98 GLY B C 1
ATOM 2899 O O . GLY B 1 98 ? -12.273 -22.641 -10.984 1 98 98 GLY B O 1
ATOM 2900 N N . VAL B 1 99 ? -11.898 -21.406 -9.195 1 98.12 99 VAL B N 1
ATOM 2901 C CA . VAL B 1 99 ? -10.547 -21.906 -8.977 1 98.12 99 VAL B CA 1
ATOM 2902 C C . VAL B 1 99 ? -10.594 -23.406 -8.727 1 98.12 99 VAL B C 1
ATOM 2904 O O . VAL B 1 99 ? -9.828 -24.172 -9.32 1 98.12 99 VAL B O 1
ATOM 2907 N N . GLN B 1 100 ? -11.477 -23.797 -7.852 1 98.38 100 GLN B N 1
ATOM 2908 C CA . GLN B 1 100 ? -11.633 -25.219 -7.562 1 98.38 100 GLN B CA 1
ATOM 2909 C C . GLN B 1 100 ? -11.891 -26.016 -8.836 1 98.38 100 GLN B C 1
ATOM 2911 O O . GLN B 1 100 ? -11.281 -27.062 -9.062 1 98.38 100 GLN B O 1
ATOM 2916 N N . GLU B 1 101 ? -12.711 -25.5 -9.664 1 98.25 101 GLU B N 1
ATOM 2917 C CA . GLU B 1 101 ? -13.125 -26.172 -10.883 1 98.25 101 GLU B CA 1
ATOM 2918 C C . GLU B 1 101 ? -11.961 -26.328 -11.852 1 98.25 101 GLU B C 1
ATOM 2920 O O . GLU B 1 101 ? -11.859 -27.344 -12.555 1 98.25 101 GLU B O 1
ATOM 2925 N N . VAL B 1 102 ? -11.062 -25.359 -11.953 1 98.06 102 VAL B N 1
ATOM 2926 C CA . VAL B 1 102 ? -9.914 -25.422 -12.844 1 98.06 102 VAL B CA 1
ATOM 2927 C C . VAL B 1 102 ? -9.023 -26.609 -12.461 1 98.06 102 VAL B C 1
ATOM 2929 O O . VAL B 1 102 ? -8.617 -27.391 -13.312 1 98.06 102 VAL B O 1
ATOM 2932 N N . PHE B 1 103 ? -8.758 -26.703 -11.141 1 98.06 103 PHE B N 1
ATOM 2933 C CA . PHE B 1 103 ? -7.879 -27.75 -10.648 1 98.06 103 PHE B CA 1
ATOM 2934 C C . PHE B 1 103 ? -8.5 -29.125 -10.891 1 98.06 103 PHE B C 1
ATOM 2936 O O . PHE B 1 103 ? -7.797 -30.078 -11.242 1 98.06 103 PHE B O 1
ATOM 2943 N N . GLU B 1 104 ? -9.773 -29.219 -10.742 1 97.69 104 GLU B N 1
ATOM 2944 C CA . GLU B 1 104 ? -10.477 -30.469 -11 1 97.69 104 GLU B CA 1
ATOM 2945 C C . GLU B 1 104 ? -10.445 -30.828 -12.484 1 97.69 104 GLU B C 1
ATOM 2947 O O . GLU B 1 104 ? -10.195 -31.984 -12.852 1 97.69 104 GLU B O 1
ATOM 2952 N N . ARG B 1 105 ? -10.672 -29.859 -13.266 1 97.44 105 ARG B N 1
ATOM 2953 C CA . ARG B 1 105 ? -10.703 -30.078 -14.711 1 97.44 105 ARG B CA 1
ATOM 2954 C C . ARG B 1 105 ? -9.367 -30.594 -15.219 1 97.44 105 ARG B C 1
ATOM 2956 O O . ARG B 1 105 ? -9.328 -31.5 -16.062 1 97.44 105 ARG B O 1
ATOM 2963 N N . VAL B 1 106 ? -8.258 -30.094 -14.688 1 97.31 106 VAL B N 1
ATOM 2964 C CA . VAL B 1 106 ? -6.938 -30.5 -15.164 1 97.31 106 VAL B CA 1
ATOM 2965 C C . VAL B 1 106 ? -6.492 -31.766 -14.43 1 97.31 106 VAL B C 1
ATOM 2967 O O . VAL B 1 106 ? -5.371 -32.25 -14.625 1 97.31 106 VAL B O 1
ATOM 2970 N N . GLN B 1 107 ? -7.332 -32.25 -13.523 1 97.44 107 GLN B N 1
ATOM 2971 C CA . GLN B 1 107 ? -7.055 -33.438 -12.727 1 97.44 107 GLN B CA 1
ATOM 2972 C C . GLN B 1 107 ? -5.77 -33.281 -11.922 1 97.44 107 GLN B C 1
ATOM 2974 O O . GLN B 1 107 ? -4.895 -34.125 -11.953 1 97.44 107 GLN B O 1
ATOM 2979 N N . ALA B 1 108 ? -5.633 -32.125 -11.234 1 97.94 108 ALA B N 1
ATOM 2980 C CA . ALA B 1 108 ? -4.473 -31.906 -10.375 1 97.94 108 ALA B CA 1
ATOM 2981 C C . ALA B 1 108 ? -4.383 -32.969 -9.281 1 97.94 108 ALA B C 1
ATOM 2983 O O . ALA B 1 108 ? -5.402 -33.375 -8.734 1 97.94 108 ALA B O 1
ATOM 2984 N N . PRO B 1 109 ? -3.152 -33.406 -9.023 1 97.94 109 PRO B N 1
ATOM 2985 C CA . PRO B 1 109 ? -3.018 -34.406 -7.977 1 97.94 109 PRO B CA 1
ATOM 2986 C C . PRO B 1 109 ? -3.527 -33.938 -6.621 1 97.94 109 PRO B C 1
ATOM 2988 O O . PRO B 1 109 ? -3.258 -32.812 -6.223 1 97.94 109 PRO B O 1
ATOM 2991 N N . THR B 1 110 ? -4.203 -34.781 -5.98 1 97.19 110 THR B N 1
ATOM 2992 C CA . THR B 1 110 ? -4.836 -34.406 -4.719 1 97.19 110 THR B CA 1
ATOM 2993 C C . THR B 1 110 ? -3.957 -34.812 -3.535 1 97.19 110 THR B C 1
ATOM 2995 O O . THR B 1 110 ? -4.121 -34.281 -2.432 1 97.19 110 THR B O 1
ATOM 2998 N N . ASP B 1 111 ? -3.08 -35.75 -3.893 1 94.19 111 ASP B N 1
ATOM 2999 C CA . ASP B 1 111 ? -2.201 -36.219 -2.832 1 94.19 111 ASP B CA 1
ATOM 3000 C C . ASP B 1 111 ? -1.316 -35.094 -2.297 1 94.19 111 ASP B C 1
ATOM 3002 O O . ASP B 1 111 ? -0.64 -34.406 -3.068 1 94.19 111 ASP B O 1
ATOM 3006 N N . GLY B 1 112 ? -1.412 -34.719 -1.062 1 96.75 112 GLY B N 1
ATOM 3007 C CA . GLY B 1 112 ? -0.523 -33.781 -0.421 1 96.75 112 GLY B CA 1
ATOM 3008 C C . GLY B 1 112 ? -1.117 -32.375 -0.322 1 96.75 112 GLY B C 1
ATOM 3009 O O . GLY B 1 112 ? -0.513 -31.484 0.269 1 96.75 112 GLY B O 1
ATOM 3010 N N . VAL B 1 113 ? -2.281 -32.188 -0.97 1 98.44 113 VAL B N 1
ATOM 3011 C CA . VAL B 1 113 ? -2.898 -30.859 -0.964 1 98.44 113 VAL B CA 1
ATOM 3012 C C . VAL B 1 113 ? -3.148 -30.422 0.474 1 98.44 113 VAL B C 1
ATOM 3014 O O . VAL B 1 113 ? -2.842 -29.281 0.838 1 98.44 113 VAL B O 1
ATOM 3017 N N . ALA B 1 114 ? -3.672 -31.312 1.276 1 98.44 114 ALA B N 1
ATOM 3018 C CA . ALA B 1 114 ? -3.932 -30.984 2.676 1 98.44 114 ALA B CA 1
ATOM 3019 C C . ALA B 1 114 ? -2.646 -30.578 3.391 1 98.44 114 ALA B C 1
ATOM 3021 O O . ALA B 1 114 ? -2.637 -29.625 4.164 1 98.44 114 ALA B O 1
ATOM 3022 N N . GLU B 1 115 ? -1.586 -31.328 3.146 1 98.81 115 GLU B N 1
ATOM 3023 C CA . GLU B 1 115 ? -0.296 -31.016 3.752 1 98.81 115 GLU B CA 1
ATOM 3024 C C . GLU B 1 115 ? 0.241 -29.688 3.248 1 98.81 115 GLU B C 1
ATOM 3026 O O . GLU B 1 115 ? 0.811 -28.906 4.016 1 98.81 115 GLU B O 1
ATOM 3031 N N . ALA B 1 116 ? 0.117 -29.391 1.974 1 98.81 116 ALA B N 1
ATOM 3032 C CA . ALA B 1 116 ? 0.55 -28.109 1.401 1 98.81 116 ALA B CA 1
ATOM 3033 C C . ALA B 1 116 ? -0.195 -26.938 2.037 1 98.81 116 ALA B C 1
ATOM 3035 O O . ALA B 1 116 ? 0.399 -25.906 2.314 1 98.81 116 ALA B O 1
ATOM 3036 N N . ILE B 1 117 ? -1.495 -27.125 2.248 1 98.81 117 ILE B N 1
ATOM 3037 C CA . ILE B 1 117 ? -2.295 -26.094 2.906 1 98.81 117 ILE B CA 1
ATOM 3038 C C . ILE B 1 117 ? -1.782 -25.875 4.328 1 98.81 117 ILE B C 1
ATOM 3040 O O . ILE B 1 117 ? -1.626 -24.734 4.77 1 98.81 117 ILE B O 1
ATOM 3044 N N . GLU B 1 118 ? -1.538 -26.938 5.012 1 98.69 118 GLU B N 1
ATOM 3045 C CA . GLU B 1 118 ? -1.042 -26.859 6.379 1 98.69 118 GLU B CA 1
ATOM 3046 C C . GLU B 1 118 ? 0.283 -26.109 6.445 1 98.69 118 GLU B C 1
ATOM 3048 O O . GLU B 1 118 ? 0.451 -25.203 7.27 1 98.69 118 GLU B O 1
ATOM 3053 N N . LEU B 1 119 ? 1.258 -26.469 5.617 1 98.81 119 LEU B N 1
ATOM 3054 C CA . LEU B 1 119 ? 2.568 -25.828 5.605 1 98.81 119 LEU B CA 1
ATOM 3055 C C . LEU B 1 119 ? 2.449 -24.359 5.219 1 98.81 119 LEU B C 1
ATOM 3057 O O . LEU B 1 119 ? 3.076 -23.5 5.844 1 98.81 119 LEU B O 1
ATOM 3061 N N . SER B 1 120 ? 1.627 -24.094 4.184 1 98.69 120 SER B N 1
ATOM 3062 C CA . SER B 1 120 ? 1.423 -22.703 3.775 1 98.69 120 SER B CA 1
ATOM 3063 C C . SER B 1 120 ? 0.757 -21.891 4.883 1 98.69 120 SER B C 1
ATOM 3065 O O . SER B 1 120 ? 1.089 -20.719 5.086 1 98.69 120 SER B O 1
ATOM 3067 N N . SER B 1 121 ? -0.188 -22.516 5.566 1 98.44 121 SER B N 1
ATOM 3068 C CA . SER B 1 121 ? -0.869 -21.844 6.668 1 98.44 121 SER B CA 1
ATOM 3069 C C . SER B 1 121 ? 0.095 -21.547 7.812 1 98.44 121 SER B C 1
ATOM 3071 O O . SER B 1 121 ? 0.038 -20.469 8.414 1 98.44 121 SER B O 1
ATOM 3073 N N . ARG B 1 122 ? 0.928 -22.469 8.109 1 98.31 122 ARG B N 1
ATOM 3074 C CA . ARG B 1 122 ? 1.944 -22.234 9.133 1 98.31 122 ARG B CA 1
ATOM 3075 C C . ARG B 1 122 ? 2.869 -21.094 8.727 1 98.31 122 ARG B C 1
ATOM 3077 O O . ARG B 1 122 ? 3.242 -20.266 9.57 1 98.31 122 ARG B O 1
ATOM 3084 N N . ALA B 1 123 ? 3.254 -21 7.445 1 97.94 123 ALA B N 1
ATOM 3085 C CA . ALA B 1 123 ? 4.148 -19.969 6.938 1 97.94 123 ALA B CA 1
ATOM 3086 C C . ALA B 1 123 ? 3.502 -18.594 7.035 1 97.94 123 ALA B C 1
ATOM 3088 O O . ALA B 1 123 ? 4.199 -17.578 7.172 1 97.94 123 ALA B O 1
ATOM 3089 N N . THR B 1 124 ? 2.17 -18.5 7.008 1 97.38 124 THR B N 1
ATOM 3090 C CA . THR B 1 124 ? 1.489 -17.219 6.922 1 97.38 124 THR B CA 1
ATOM 3091 C C . THR B 1 124 ? 0.86 -16.844 8.258 1 97.38 124 THR B C 1
ATOM 3093 O O . THR B 1 124 ? 0.358 -15.734 8.43 1 97.38 124 THR B O 1
ATOM 3096 N N . GLU B 1 125 ? 0.874 -17.781 9.188 1 94.44 125 GLU B N 1
ATOM 3097 C CA . GLU B 1 125 ? 0.313 -17.484 10.5 1 94.44 125 GLU B CA 1
ATOM 3098 C C . GLU B 1 125 ? 1.073 -16.359 11.195 1 94.44 125 GLU B C 1
ATOM 3100 O O . GLU B 1 125 ? 2.283 -16.453 11.406 1 94.44 125 GLU B O 1
ATOM 3105 N N . GLY B 1 126 ? 0.4 -15.281 11.508 1 90.12 126 GLY B N 1
ATOM 3106 C CA . GLY B 1 126 ? 1.019 -14.156 12.195 1 90.12 126 GLY B CA 1
ATOM 3107 C C . GLY B 1 126 ? 1.979 -13.383 11.32 1 90.12 126 GLY B C 1
ATOM 3108 O O . GLY B 1 126 ? 2.791 -12.594 11.82 1 90.12 126 GLY B O 1
ATOM 3109 N N . LEU B 1 127 ? 1.974 -13.664 10.055 1 95.38 127 LEU B N 1
ATOM 3110 C CA . LEU B 1 127 ? 2.861 -12.992 9.117 1 95.38 127 LEU B CA 1
ATOM 3111 C C . LEU B 1 127 ? 2.646 -11.484 9.141 1 95.38 127 LEU B C 1
ATOM 3113 O O . LEU B 1 127 ? 1.511 -11.008 9.055 1 95.38 127 LEU B O 1
ATOM 3117 N N . ASP B 1 128 ? 3.738 -10.758 9.383 1 95.25 128 ASP B N 1
ATOM 3118 C CA . ASP B 1 128 ? 3.672 -9.305 9.328 1 95.25 128 ASP B CA 1
ATOM 3119 C C . ASP B 1 128 ? 3.406 -8.812 7.906 1 95.25 128 ASP B C 1
ATOM 3121 O O . ASP B 1 128 ? 4.23 -9.016 7.012 1 95.25 128 ASP B O 1
ATOM 3125 N N . CYS B 1 129 ? 2.275 -8.156 7.711 1 98.06 129 CYS B N 1
ATOM 3126 C CA . CYS B 1 129 ? 1.902 -7.668 6.387 1 98.06 129 CYS B CA 1
ATOM 3127 C C . CYS B 1 129 ? 1.822 -6.145 6.363 1 98.06 129 CYS B C 1
ATOM 3129 O O . CYS B 1 129 ? 1.116 -5.566 5.535 1 98.06 129 CYS B O 1
ATOM 3131 N N . ALA B 1 130 ? 2.561 -5.492 7.316 1 98.12 130 ALA B N 1
ATOM 3132 C CA . ALA B 1 130 ? 2.611 -4.035 7.289 1 98.12 130 ALA B CA 1
ATOM 3133 C C . ALA B 1 130 ? 3.186 -3.531 5.969 1 98.12 130 ALA B C 1
ATOM 3135 O O . ALA B 1 130 ? 4.203 -4.043 5.492 1 98.12 130 ALA B O 1
ATOM 3136 N N . GLY B 1 131 ? 2.439 -2.521 5.375 1 98.69 131 GLY B N 1
ATOM 3137 C CA . GLY B 1 131 ? 2.885 -1.962 4.109 1 98.69 131 GLY B CA 1
ATOM 3138 C C . GLY B 1 131 ? 2.598 -2.863 2.924 1 98.69 131 GLY B C 1
ATOM 3139 O O . GLY B 1 131 ? 3.043 -2.59 1.808 1 98.69 131 GLY B O 1
ATOM 3140 N N . ARG B 1 132 ? 1.889 -3.953 3.201 1 98.88 132 ARG B N 1
ATOM 3141 C CA . ARG B 1 132 ? 1.573 -4.93 2.164 1 98.88 132 ARG B CA 1
ATOM 3142 C C . ARG B 1 132 ? 0.067 -5.137 2.045 1 98.88 132 ARG B C 1
ATOM 3144 O O . ARG B 1 132 ? -0.458 -6.172 2.453 1 98.88 132 ARG B O 1
ATOM 3151 N N . PRO B 1 133 ? -0.611 -4.238 1.34 1 98.81 133 PRO B N 1
ATOM 3152 C CA . PRO B 1 133 ? -2.074 -4.215 1.385 1 98.81 133 PRO B CA 1
ATOM 3153 C C . PRO B 1 133 ? -2.703 -5.473 0.791 1 98.81 133 PRO B C 1
ATOM 3155 O O . PRO B 1 133 ? -3.68 -5.996 1.336 1 98.81 133 PRO B O 1
ATOM 3158 N N . LEU B 1 134 ? -2.197 -6.008 -0.31 1 98.81 134 LEU B N 1
ATOM 3159 C CA . LEU B 1 134 ? -2.816 -7.18 -0.922 1 98.81 134 LEU B CA 1
ATOM 3160 C C . LEU B 1 134 ? -2.564 -8.43 -0.083 1 98.81 134 LEU B C 1
ATOM 3162 O O . LEU B 1 134 ? -3.459 -9.266 0.08 1 98.81 134 LEU B O 1
ATOM 3166 N N . ALA B 1 135 ? -1.339 -8.586 0.446 1 98.88 135 ALA B N 1
ATOM 3167 C CA . ALA B 1 135 ? -1.062 -9.719 1.324 1 98.88 135 ALA B CA 1
ATOM 3168 C C . ALA B 1 135 ? -1.961 -9.688 2.557 1 98.88 135 ALA B C 1
ATOM 3170 O O . ALA B 1 135 ? -2.562 -10.703 2.92 1 98.88 135 ALA B O 1
ATOM 3171 N N . ALA B 1 136 ? -2.041 -8.516 3.178 1 98.75 136 ALA B N 1
ATOM 3172 C CA . ALA B 1 136 ? -2.854 -8.359 4.383 1 98.75 136 ALA B CA 1
ATOM 3173 C C . ALA B 1 136 ? -4.32 -8.672 4.102 1 98.75 136 ALA B C 1
ATOM 3175 O O . ALA B 1 136 ? -4.988 -9.32 4.91 1 98.75 136 ALA B O 1
ATOM 3176 N N . ALA B 1 137 ? -4.844 -8.211 2.986 1 98.69 137 ALA B N 1
ATOM 3177 C CA . ALA B 1 137 ? -6.23 -8.445 2.596 1 98.69 137 ALA B CA 1
ATOM 3178 C C . ALA B 1 137 ? -6.5 -9.93 2.377 1 98.69 137 ALA B C 1
ATOM 3180 O O . ALA B 1 137 ? -7.48 -10.469 2.895 1 98.69 137 ALA B O 1
ATOM 3181 N N . ASN B 1 138 ? -5.625 -10.562 1.617 1 98.75 138 ASN B N 1
ATOM 3182 C CA . ASN B 1 138 ? -5.816 -11.977 1.312 1 98.75 138 ASN B CA 1
ATOM 3183 C C . ASN B 1 138 ? -5.699 -12.836 2.562 1 98.75 138 ASN B C 1
ATOM 3185 O O . ASN B 1 138 ? -6.367 -13.867 2.678 1 98.75 138 ASN B O 1
ATOM 3189 N N . ALA B 1 139 ? -4.875 -12.406 3.488 1 98.25 139 ALA B N 1
ATOM 3190 C CA . ALA B 1 139 ? -4.691 -13.156 4.727 1 98.25 139 ALA B CA 1
ATOM 3191 C C . ALA B 1 139 ? -5.984 -13.195 5.543 1 98.25 139 ALA B C 1
ATOM 3193 O O . ALA B 1 139 ? -6.121 -14.008 6.457 1 98.25 139 ALA B O 1
ATOM 3194 N N . GLN B 1 140 ? -6.934 -12.352 5.203 1 97 140 GLN B N 1
ATOM 3195 C CA . GLN B 1 140 ? -8.18 -12.281 5.969 1 97 140 GLN B CA 1
ATOM 3196 C C . GLN B 1 140 ? -9.297 -13.047 5.273 1 97 140 GLN B C 1
ATOM 3198 O O . GLN B 1 140 ? -10.406 -13.141 5.797 1 97 140 GLN B O 1
ATOM 3203 N N . VAL B 1 141 ? -9.086 -13.562 4.086 1 98.19 141 VAL B N 1
ATOM 3204 C CA . VAL B 1 141 ? -10.117 -14.289 3.35 1 98.19 141 VAL B CA 1
ATOM 3205 C C . VAL B 1 141 ? -10.297 -15.68 3.957 1 98.19 141 VAL B C 1
ATOM 3207 O O . VAL B 1 141 ? -9.344 -16.453 4.055 1 98.19 141 VAL B O 1
ATOM 3210 N N . PRO B 1 142 ? -11.438 -16 4.375 1 96.81 142 PRO B N 1
ATOM 3211 C CA . PRO B 1 142 ? -11.664 -17.328 4.98 1 96.81 142 PRO B CA 1
ATOM 3212 C C . PRO B 1 142 ? -11.5 -18.469 3.982 1 96.81 142 PRO B C 1
ATOM 3214 O O . PRO B 1 142 ? -11.844 -18.312 2.807 1 96.81 142 PRO B O 1
ATOM 3217 N N . LEU B 1 143 ? -11.016 -19.531 4.488 1 97.62 143 LEU B N 1
ATOM 3218 C CA . LEU B 1 143 ? -10.961 -20.75 3.676 1 97.62 143 LEU B CA 1
ATOM 3219 C C . LEU B 1 143 ? -12.352 -21.344 3.484 1 97.62 143 LEU B C 1
ATOM 3221 O O . LEU B 1 143 ? -13.25 -21.109 4.305 1 97.62 143 LEU B O 1
ATOM 3225 N N . THR B 1 144 ? -12.609 -22.062 2.475 1 98.12 144 THR B N 1
ATOM 3226 C CA . THR B 1 144 ? -13.938 -22.453 2.033 1 98.12 144 THR B CA 1
ATOM 3227 C C . THR B 1 144 ? -14.219 -23.922 2.381 1 98.12 144 THR B C 1
ATOM 3229 O O . THR B 1 144 ? -15.375 -24.344 2.426 1 98.12 144 THR B O 1
ATOM 3232 N N . GLY B 1 145 ? -13.227 -24.703 2.576 1 97.75 145 GLY B N 1
ATOM 3233 C CA . GLY B 1 145 ? -13.367 -26.141 2.691 1 97.75 145 GLY B CA 1
ATOM 3234 C C . GLY B 1 145 ? -13.133 -26.875 1.383 1 97.75 145 GLY B C 1
ATOM 3235 O O . GLY B 1 145 ? -12.992 -28.094 1.365 1 97.75 145 GLY B O 1
ATOM 3236 N N . MET B 1 146 ? -13.094 -26.219 0.256 1 98.44 146 MET B N 1
ATOM 3237 C CA . MET B 1 146 ? -12.688 -26.797 -1.016 1 98.44 146 MET B CA 1
ATOM 3238 C C . MET B 1 146 ? -11.164 -26.891 -1.114 1 98.44 146 MET B C 1
ATOM 3240 O O . MET B 1 146 ? -10.484 -25.859 -1.124 1 98.44 146 MET B O 1
ATOM 3244 N N . PRO B 1 147 ? -10.648 -28.016 -1.238 1 98.19 147 PRO B N 1
ATOM 3245 C CA . PRO B 1 147 ? -9.211 -28.219 -1.035 1 98.19 147 PRO B CA 1
ATOM 3246 C C . PRO B 1 147 ? -8.359 -27.375 -1.972 1 98.19 147 PRO B C 1
ATOM 3248 O O . PRO B 1 147 ? -7.438 -26.672 -1.521 1 98.19 147 PRO B O 1
ATOM 3251 N N . PHE B 1 148 ? -8.672 -27.328 -3.27 1 98.56 148 PHE B N 1
ATOM 3252 C CA . PHE B 1 148 ? -7.828 -26.625 -4.215 1 98.56 148 PHE B CA 1
ATOM 3253 C C . PHE B 1 148 ? -8.023 -25.109 -4.086 1 98.56 148 PHE B C 1
ATOM 3255 O O . PHE B 1 148 ? -7.066 -24.344 -4.215 1 98.56 148 PHE B O 1
ATOM 3262 N N . ALA B 1 149 ? -9.25 -24.688 -3.836 1 98.56 149 ALA B N 1
ATOM 3263 C CA . ALA B 1 149 ? -9.484 -23.266 -3.594 1 98.56 149 ALA B CA 1
ATOM 3264 C C . ALA B 1 149 ? -8.734 -22.781 -2.355 1 98.56 149 ALA B C 1
ATOM 3266 O O . ALA B 1 149 ? -8.188 -21.688 -2.344 1 98.56 149 ALA B O 1
ATOM 3267 N N . ASP B 1 150 ? -8.75 -23.656 -1.341 1 98.75 150 ASP B N 1
ATOM 3268 C CA . ASP B 1 150 ? -8.055 -23.312 -0.104 1 98.75 150 ASP B CA 1
ATOM 3269 C C . ASP B 1 150 ? -6.547 -23.25 -0.315 1 98.75 150 ASP B C 1
ATOM 3271 O O . ASP B 1 150 ? -5.875 -22.359 0.192 1 98.75 150 ASP B O 1
ATOM 3275 N N . LEU B 1 151 ? -5.992 -24.234 -1.047 1 98.81 151 LEU B N 1
ATOM 3276 C CA . LEU B 1 151 ? -4.57 -24.188 -1.384 1 98.81 151 LEU B CA 1
ATOM 3277 C C . LEU B 1 151 ? -4.227 -22.922 -2.141 1 98.81 151 LEU B C 1
ATOM 3279 O O . LEU B 1 151 ? -3.246 -22.25 -1.815 1 98.81 151 LEU B O 1
ATOM 3283 N N . TRP B 1 152 ? -5.023 -22.609 -3.113 1 98.75 152 TRP B N 1
ATOM 3284 C CA . TRP B 1 152 ? -4.832 -21.406 -3.896 1 98.75 152 TRP B CA 1
ATOM 3285 C C . TRP B 1 152 ? -4.832 -20.172 -2.998 1 98.75 152 TRP B C 1
ATOM 3287 O O . TRP B 1 152 ? -3.959 -19.297 -3.121 1 98.75 152 TRP B O 1
ATOM 3297 N N . GLN B 1 153 ? -5.754 -20.094 -2.094 1 98.75 153 GLN B N 1
ATOM 3298 C CA . GLN B 1 153 ? -5.93 -18.906 -1.244 1 98.75 153 GLN B CA 1
ATOM 3299 C C . GLN B 1 153 ? -4.73 -18.719 -0.319 1 98.75 153 GLN B C 1
ATOM 3301 O O . GLN B 1 153 ? -4.203 -17.609 -0.198 1 98.75 153 GLN B O 1
ATOM 3306 N N . VAL B 1 154 ? -4.297 -19.766 0.303 1 98.62 154 VAL B N 1
ATOM 3307 C CA . VAL B 1 154 ? -3.205 -19.625 1.262 1 98.62 154 VAL B CA 1
ATOM 3308 C C . VAL B 1 154 ? -1.905 -19.312 0.522 1 98.62 154 VAL B C 1
ATOM 3310 O O . VAL B 1 154 ? -1.076 -18.547 1.011 1 98.62 154 VAL B O 1
ATOM 3313 N N . THR B 1 155 ? -1.706 -19.875 -0.658 1 98.62 155 THR B N 1
ATOM 3314 C CA . THR B 1 155 ? -0.511 -19.562 -1.433 1 98.62 155 THR B CA 1
ATOM 3315 C C . THR B 1 155 ? -0.606 -18.156 -2.031 1 98.62 155 THR B C 1
ATOM 3317 O O . THR B 1 155 ? 0.413 -17.516 -2.27 1 98.62 155 THR B O 1
ATOM 3320 N N . ALA B 1 156 ? -1.836 -17.688 -2.258 1 98.5 156 ALA B N 1
ATOM 3321 C CA . ALA B 1 156 ? -2.014 -16.312 -2.717 1 98.5 156 ALA B CA 1
ATOM 3322 C C . ALA B 1 156 ? -1.465 -15.312 -1.698 1 98.5 156 ALA B C 1
ATOM 3324 O O . ALA B 1 156 ? -0.93 -14.266 -2.07 1 98.5 156 ALA B O 1
ATOM 3325 N N . VAL B 1 157 ? -1.581 -15.602 -0.418 1 98.81 157 VAL B N 1
ATOM 3326 C CA . VAL B 1 157 ? -1.026 -14.734 0.618 1 98.81 157 VAL B CA 1
ATOM 3327 C C . VAL B 1 157 ? 0.487 -14.625 0.444 1 98.81 157 VAL B C 1
ATOM 3329 O O . VAL B 1 157 ? 1.046 -13.531 0.481 1 98.81 157 VAL B O 1
ATOM 3332 N N . LEU B 1 158 ? 1.159 -15.766 0.233 1 98.75 158 LEU B N 1
ATOM 3333 C CA . LEU B 1 158 ? 2.604 -15.797 0.033 1 98.75 158 LEU B CA 1
ATOM 3334 C C . LEU B 1 158 ? 2.996 -15.023 -1.224 1 98.75 158 LEU B C 1
ATOM 3336 O O . LEU B 1 158 ? 3.949 -14.242 -1.206 1 98.75 158 LEU B O 1
ATOM 3340 N N . ARG B 1 159 ? 2.23 -15.266 -2.254 1 98.5 159 ARG B N 1
ATOM 3341 C CA . ARG B 1 159 ? 2.475 -14.602 -3.527 1 98.5 159 ARG B CA 1
ATOM 3342 C C . ARG B 1 159 ? 2.338 -13.086 -3.387 1 98.5 159 ARG B C 1
ATOM 3344 O O . ARG B 1 159 ? 3.199 -12.336 -3.846 1 98.5 159 ARG B O 1
ATOM 3351 N N . GLU B 1 160 ? 1.263 -12.625 -2.76 1 98.69 160 GLU B N 1
ATOM 3352 C CA . GLU B 1 160 ? 1.013 -11.195 -2.617 1 98.69 160 GLU B CA 1
ATOM 3353 C C . GLU B 1 160 ? 1.979 -10.555 -1.621 1 98.69 160 GLU B C 1
ATOM 3355 O O . GLU B 1 160 ? 2.348 -9.391 -1.762 1 98.69 160 GLU B O 1
ATOM 3360 N N . HIS B 1 161 ? 2.377 -11.359 -0.63 1 98.81 161 HIS B N 1
ATOM 3361 C CA . HIS B 1 161 ? 3.396 -10.867 0.289 1 98.81 161 HIS B CA 1
ATOM 3362 C C . HIS B 1 161 ? 4.68 -10.508 -0.452 1 98.81 161 HIS B C 1
ATOM 3364 O O . HIS B 1 161 ? 5.238 -9.43 -0.246 1 98.81 161 HIS B O 1
ATOM 3370 N N . ARG B 1 162 ? 5.137 -11.359 -1.289 1 98.62 162 ARG B N 1
ATOM 3371 C CA . ARG B 1 162 ? 6.297 -11.078 -2.131 1 98.62 162 ARG B CA 1
ATOM 3372 C C . ARG B 1 162 ? 6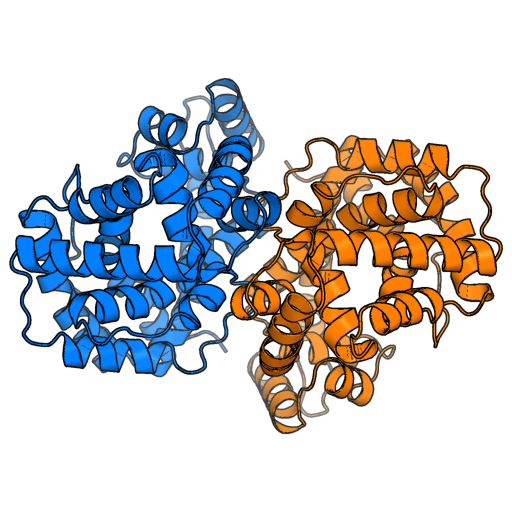.023 -9.906 -3.064 1 98.62 162 ARG B C 1
ATOM 3374 O O . ARG B 1 162 ? 6.871 -9.031 -3.23 1 98.62 162 ARG B O 1
ATOM 3381 N N . GLY B 1 163 ? 4.875 -9.938 -3.707 1 98.38 163 GLY B N 1
ATOM 3382 C CA . GLY B 1 163 ? 4.516 -8.898 -4.66 1 98.38 163 GLY B CA 1
ATOM 3383 C C . GLY B 1 163 ? 4.488 -7.516 -4.047 1 98.38 163 GLY B C 1
ATOM 3384 O O . GLY B 1 163 ? 5.055 -6.57 -4.605 1 98.38 163 GLY B O 1
ATOM 3385 N N . ASP B 1 164 ? 3.82 -7.383 -2.9 1 98.81 164 ASP B N 1
ATOM 3386 C CA . ASP B 1 164 ? 3.779 -6.105 -2.191 1 98.81 164 ASP B CA 1
ATOM 3387 C C . ASP B 1 164 ? 5.188 -5.625 -1.849 1 98.81 164 ASP B C 1
ATOM 3389 O O . ASP B 1 164 ? 5.48 -4.43 -1.952 1 98.81 164 ASP B O 1
ATOM 3393 N N . GLY B 1 165 ? 5.996 -6.547 -1.369 1 98.75 165 GLY B N 1
ATOM 3394 C CA . GLY B 1 165 ? 7.383 -6.195 -1.109 1 98.75 165 GLY B CA 1
ATOM 3395 C C . GLY B 1 165 ? 8.109 -5.684 -2.34 1 98.75 165 GLY B C 1
ATOM 3396 O O . GLY B 1 165 ? 8.852 -4.703 -2.266 1 98.75 165 GLY B O 1
ATOM 3397 N N . HIS B 1 166 ? 7.91 -6.355 -3.43 1 98.69 166 HIS B N 1
ATOM 3398 C CA . HIS B 1 166 ? 8.508 -5.945 -4.695 1 98.69 166 HIS B CA 1
ATOM 3399 C C . HIS B 1 166 ? 8.102 -4.523 -5.062 1 98.69 166 HIS B C 1
ATOM 3401 O O . HIS B 1 166 ? 8.938 -3.729 -5.504 1 98.69 166 HIS B O 1
ATOM 3407 N N . LEU B 1 167 ? 6.879 -4.184 -4.906 1 98.75 167 LEU B N 1
ATOM 3408 C CA . LEU B 1 167 ? 6.367 -2.859 -5.242 1 98.75 167 LEU B CA 1
ATOM 3409 C C . LEU B 1 167 ? 6.996 -1.794 -4.352 1 98.75 167 LEU B C 1
ATOM 3411 O O . LEU B 1 167 ? 7.297 -0.691 -4.812 1 98.75 167 LEU B O 1
ATOM 3415 N N . ALA B 1 168 ? 7.148 -2.135 -3.084 1 98.81 168 ALA B N 1
ATOM 3416 C CA . ALA B 1 168 ? 7.844 -1.21 -2.193 1 98.81 168 ALA B CA 1
ATOM 3417 C C . ALA B 1 168 ? 9.266 -0.951 -2.678 1 98.81 168 ALA B C 1
ATOM 3419 O O . ALA B 1 168 ? 9.742 0.186 -2.639 1 98.81 168 ALA B O 1
ATOM 3420 N N . VAL B 1 169 ? 9.961 -1.995 -3.133 1 98.81 169 VAL B N 1
ATOM 3421 C CA . VAL B 1 169 ? 11.32 -1.852 -3.646 1 98.81 169 VAL B CA 1
ATOM 3422 C C . VAL B 1 169 ? 11.312 -0.975 -4.895 1 98.81 169 VAL B C 1
ATOM 3424 O O . VAL B 1 169 ? 12.133 -0.068 -5.031 1 98.81 169 VAL B O 1
ATOM 3427 N N . LEU B 1 170 ? 10.359 -1.2 -5.789 1 98.69 170 LEU B N 1
ATOM 3428 C CA . LEU B 1 170 ? 10.25 -0.378 -6.988 1 98.69 170 LEU B CA 1
ATOM 3429 C C . LEU B 1 170 ? 10.055 1.09 -6.625 1 98.69 170 LEU B C 1
ATOM 3431 O O . LEU B 1 170 ? 10.703 1.968 -7.195 1 98.69 170 LEU B O 1
ATOM 3435 N N . LEU B 1 171 ? 9.172 1.339 -5.695 1 98.56 171 LEU B N 1
ATOM 3436 C CA . LEU B 1 171 ? 8.867 2.703 -5.273 1 98.56 171 LEU B CA 1
ATOM 3437 C C . LEU B 1 171 ? 10.109 3.391 -4.719 1 98.56 171 LEU B C 1
ATOM 3439 O O . LEU B 1 171 ? 10.391 4.543 -5.055 1 98.56 171 LEU B O 1
ATOM 3443 N N . THR B 1 172 ? 10.891 2.674 -3.91 1 98.19 172 THR B N 1
ATOM 3444 C CA . THR B 1 172 ? 12.062 3.277 -3.279 1 98.19 172 THR B CA 1
ATOM 3445 C C . THR B 1 172 ? 13.18 3.473 -4.297 1 98.19 172 THR B C 1
ATOM 3447 O O . THR B 1 172 ? 14.133 4.215 -4.043 1 98.19 172 THR B O 1
ATOM 3450 N N . HIS B 1 173 ? 13.055 2.797 -5.418 1 97.19 173 HIS B N 1
ATOM 3451 C CA . HIS B 1 173 ? 13.977 3.027 -6.527 1 97.19 173 HIS B CA 1
ATOM 3452 C C . HIS B 1 173 ? 13.406 4.051 -7.508 1 97.19 173 HIS B C 1
ATOM 3454 O O . HIS B 1 173 ? 13.984 4.281 -8.57 1 97.19 173 HIS B O 1
ATOM 3460 N N . GLU B 1 174 ? 12.211 4.578 -7.172 1 96.62 174 GLU B N 1
ATOM 3461 C CA . GLU B 1 174 ? 11.539 5.617 -7.949 1 96.62 174 GLU B CA 1
ATOM 3462 C C . GLU B 1 174 ? 11.242 5.141 -9.367 1 96.62 174 GLU B C 1
ATOM 3464 O O . GLU B 1 174 ? 11.492 5.859 -10.336 1 96.62 174 GLU B O 1
ATOM 3469 N N . LEU B 1 175 ? 10.906 3.877 -9.492 1 97.69 175 LEU B N 1
ATOM 3470 C CA . LEU B 1 175 ? 10.414 3.309 -10.742 1 97.69 175 LEU B CA 1
ATOM 3471 C C . LEU B 1 175 ? 8.891 3.279 -10.773 1 97.69 175 LEU B C 1
ATOM 3473 O O . LEU B 1 175 ? 8.266 2.629 -9.93 1 97.69 175 LEU B O 1
ATOM 3477 N N . GLY B 1 176 ? 8.281 3.969 -11.68 1 96.94 176 GLY B N 1
ATOM 3478 C CA . GLY B 1 176 ? 6.836 3.955 -11.852 1 96.94 176 GLY B CA 1
ATOM 3479 C C . GLY B 1 176 ? 6.324 2.699 -12.531 1 96.94 176 GLY B C 1
ATOM 3480 O O . GLY B 1 176 ? 7.105 1.804 -12.859 1 96.94 176 GLY B O 1
ATOM 3481 N N . PRO B 1 177 ? 5.035 2.629 -12.688 1 97.5 177 PRO B N 1
ATOM 3482 C CA . PRO B 1 177 ? 4.406 1.438 -13.258 1 97.5 177 PRO B CA 1
ATOM 3483 C C . PRO B 1 177 ? 4.969 1.078 -14.633 1 97.5 177 PRO B C 1
ATOM 3485 O O . PRO B 1 177 ? 5.348 -0.072 -14.867 1 97.5 177 PRO B O 1
ATOM 3488 N N . VAL B 1 178 ? 5.051 2.037 -15.484 1 97.94 178 VAL B N 1
ATOM 3489 C CA . VAL B 1 178 ? 5.469 1.75 -16.844 1 97.94 178 VAL B CA 1
ATOM 3490 C C . VAL B 1 178 ? 6.98 1.538 -16.891 1 97.94 178 VAL B C 1
ATOM 3492 O O . VAL B 1 178 ? 7.477 0.724 -17.672 1 97.94 178 VAL B O 1
ATOM 3495 N N . ASP B 1 179 ? 7.758 2.279 -16.031 1 97.31 179 ASP B N 1
ATOM 3496 C CA . ASP B 1 179 ? 9.195 2.047 -15.93 1 97.31 179 ASP B CA 1
ATOM 3497 C C . ASP B 1 179 ? 9.492 0.581 -15.617 1 97.31 179 ASP B C 1
ATOM 3499 O O . ASP B 1 179 ? 10.375 -0.022 -16.234 1 97.31 179 ASP B O 1
ATOM 3503 N N . ALA B 1 180 ? 8.75 0.102 -14.688 1 96.56 180 ALA B N 1
ATOM 3504 C CA . ALA B 1 180 ? 8.938 -1.28 -14.25 1 96.56 180 ALA B CA 1
ATOM 3505 C C . ALA B 1 180 ? 8.641 -2.258 -15.383 1 96.56 180 ALA B C 1
ATOM 3507 O O . ALA B 1 180 ? 9.336 -3.262 -15.547 1 96.56 180 ALA B O 1
ATOM 3508 N N . MET B 1 181 ? 7.609 -1.99 -16.156 1 96.31 181 MET B N 1
ATOM 3509 C CA . MET B 1 181 ? 7.227 -2.867 -17.266 1 96.31 181 MET B CA 1
ATOM 3510 C C . MET B 1 181 ? 8.281 -2.846 -18.359 1 96.31 181 MET B C 1
ATOM 3512 O O . MET B 1 181 ? 8.625 -3.891 -18.922 1 96.31 181 MET B O 1
ATOM 3516 N N . VAL B 1 182 ? 8.781 -1.676 -18.641 1 96.19 182 VAL B N 1
ATOM 3517 C CA . VAL B 1 182 ? 9.828 -1.553 -19.656 1 96.19 182 VAL B CA 1
ATOM 3518 C C . VAL B 1 182 ? 11.07 -2.312 -19.203 1 96.19 182 VAL B C 1
ATOM 3520 O O . VAL B 1 182 ? 11.68 -3.043 -19.984 1 96.19 182 VAL B O 1
ATOM 3523 N N . LEU B 1 183 ? 11.422 -2.088 -17.938 1 95.12 183 LEU B N 1
ATOM 3524 C CA . LEU B 1 183 ? 12.57 -2.791 -17.375 1 95.12 183 LEU B CA 1
ATOM 3525 C C . LEU B 1 183 ? 12.391 -4.301 -17.5 1 95.12 183 LEU B C 1
ATOM 3527 O O . LEU B 1 183 ? 13.32 -5.012 -17.891 1 95.12 183 LEU B O 1
ATOM 3531 N N . TYR B 1 184 ? 11.219 -4.805 -17.219 1 92.88 184 TYR B N 1
ATOM 3532 C CA . TYR B 1 184 ? 10.906 -6.227 -17.266 1 92.88 184 TYR B CA 1
ATOM 3533 C C . TYR B 1 184 ? 10.969 -6.75 -18.688 1 92.88 184 TYR B C 1
ATOM 3535 O O . TYR B 1 184 ? 11.609 -7.773 -18.953 1 92.88 184 TYR B O 1
ATOM 3543 N N . ALA B 1 185 ? 10.32 -6.055 -19.578 1 92.62 185 ALA B N 1
ATOM 3544 C CA . ALA B 1 185 ? 10.227 -6.484 -20.969 1 92.62 185 ALA B CA 1
ATOM 3545 C C . ALA B 1 185 ? 11.602 -6.484 -21.641 1 92.62 185 ALA B C 1
ATOM 3547 O O . ALA B 1 185 ? 11.867 -7.305 -22.531 1 92.62 185 ALA B O 1
ATOM 3548 N N . THR B 1 186 ? 12.422 -5.609 -21.234 1 92.25 186 THR B N 1
ATOM 3549 C CA . THR B 1 186 ? 13.758 -5.52 -21.812 1 92.25 186 THR B CA 1
ATOM 3550 C C . THR B 1 186 ? 14.664 -6.613 -21.25 1 92.25 186 THR B C 1
ATOM 3552 O O . THR B 1 186 ? 15.516 -7.145 -21.984 1 92.25 186 THR B O 1
ATOM 3555 N N . TRP B 1 187 ? 14.445 -6.941 -20.031 1 88 187 TRP B N 1
ATOM 3556 C CA . TRP B 1 187 ? 15.273 -7.938 -19.359 1 88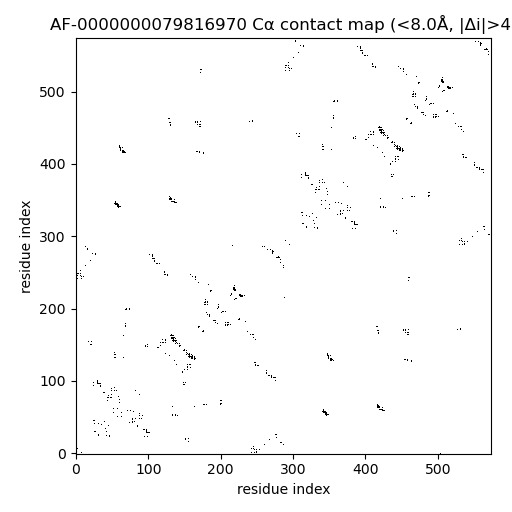 187 TRP B CA 1
ATOM 3557 C C . TRP B 1 187 ? 14.898 -9.344 -19.797 1 88 187 TRP B C 1
ATOM 3559 O O . TRP B 1 187 ? 15.766 -10.172 -20.109 1 88 187 TRP B O 1
ATOM 3569 N N . GLN B 1 188 ? 13.586 -9.57 -19.672 1 77.88 188 GLN B N 1
ATOM 3570 C CA . GLN B 1 188 ? 13.102 -10.914 -19.969 1 77.88 188 GLN B CA 1
ATOM 3571 C C . GLN B 1 188 ? 12.375 -10.953 -21.312 1 77.88 188 GLN B C 1
ATOM 3573 O O . GLN B 1 188 ? 11.641 -10.023 -21.641 1 77.88 188 GLN B O 1
ATOM 3578 N N . ASP B 1 189 ? 12.883 -11.578 -22.234 1 66.25 189 ASP B N 1
ATOM 3579 C CA . ASP B 1 189 ? 12.164 -11.711 -23.484 1 66.25 189 ASP B CA 1
ATOM 3580 C C . ASP B 1 189 ? 10.977 -12.656 -23.344 1 66.25 189 ASP B C 1
ATOM 3582 O O . ASP B 1 189 ? 10.828 -13.602 -24.125 1 66.25 189 ASP B O 1
ATOM 3586 N N . ARG B 1 190 ? 10.234 -12.531 -22.219 1 68.06 190 ARG B N 1
ATOM 3587 C CA . ARG B 1 190 ? 9.148 -13.484 -22.031 1 68.06 190 ARG B CA 1
ATOM 3588 C C . ARG B 1 190 ? 7.797 -12.844 -22.328 1 68.06 190 ARG B C 1
ATOM 3590 O O . ARG B 1 190 ? 6.879 -13.508 -22.797 1 68.06 190 ARG B O 1
ATOM 3597 N N . VAL B 1 191 ? 7.637 -11.586 -21.922 1 80.94 191 VAL B N 1
ATOM 3598 C CA . VAL B 1 191 ? 6.371 -10.883 -22.109 1 80.94 191 VAL B CA 1
ATOM 3599 C C . VAL B 1 191 ? 6.582 -9.695 -23.047 1 80.94 191 VAL B C 1
ATOM 3601 O O . VAL B 1 191 ? 7.52 -8.914 -22.859 1 80.94 191 VAL B O 1
ATOM 3604 N N . SER B 1 192 ? 5.719 -9.578 -23.969 1 88.38 192 SER B N 1
ATOM 3605 C CA . SER B 1 192 ? 5.883 -8.555 -25 1 88.38 192 SER B CA 1
ATOM 3606 C C . SER B 1 192 ? 5.391 -7.195 -24.5 1 88.38 192 SER B C 1
ATOM 3608 O O . SER B 1 192 ? 4.496 -7.121 -23.656 1 88.38 192 SER B O 1
ATOM 3610 N N . ARG B 1 193 ? 5.992 -6.152 -25.172 1 92.44 193 ARG B N 1
ATOM 3611 C CA . ARG B 1 193 ? 5.504 -4.793 -24.969 1 92.44 193 ARG B CA 1
ATOM 3612 C C . ARG B 1 193 ? 4.016 -4.691 -25.266 1 92.44 193 ARG B C 1
ATOM 3614 O O . ARG B 1 193 ? 3.25 -4.137 -24.484 1 92.44 193 ARG B O 1
ATOM 3621 N N . ARG B 1 194 ? 3.602 -5.254 -26.344 1 92.19 194 ARG B N 1
ATOM 3622 C CA . ARG B 1 194 ? 2.213 -5.176 -26.781 1 92.19 194 ARG B CA 1
ATOM 3623 C C . ARG B 1 194 ? 1.273 -5.793 -25.75 1 92.19 194 ARG B C 1
ATOM 3625 O O . ARG B 1 194 ? 0.242 -5.207 -25.406 1 92.19 194 ARG B O 1
ATOM 3632 N N . PHE B 1 195 ? 1.618 -6.922 -25.312 1 89.62 195 PHE B N 1
ATOM 3633 C CA . PHE B 1 195 ? 0.792 -7.578 -24.312 1 89.62 195 PHE B CA 1
ATOM 3634 C C . PHE B 1 195 ? 0.694 -6.723 -23.047 1 89.62 195 PHE B C 1
ATOM 3636 O O . PHE B 1 195 ? -0.396 -6.531 -22.5 1 89.62 195 PHE B O 1
ATOM 3643 N N . LEU B 1 196 ? 1.829 -6.219 -22.453 1 92.62 196 LEU B N 1
ATOM 3644 C CA . LEU B 1 196 ? 1.863 -5.43 -21.234 1 92.62 196 LEU B CA 1
ATOM 3645 C C . LEU B 1 196 ? 1.052 -4.148 -21.391 1 92.62 196 LEU B C 1
ATOM 3647 O O . LEU B 1 196 ? 0.267 -3.797 -20.5 1 92.62 196 LEU B O 1
ATOM 3651 N N . GLN B 1 197 ? 1.229 -3.48 -22.531 1 95 197 GLN B N 1
ATOM 3652 C CA . GLN B 1 197 ? 0.478 -2.258 -22.797 1 95 197 GLN B CA 1
ATOM 3653 C C . GLN B 1 197 ? -1.021 -2.535 -22.859 1 95 197 GLN B C 1
ATOM 3655 O O . GLN B 1 197 ? -1.812 -1.857 -22.203 1 95 197 GLN B O 1
ATOM 3660 N N . ARG B 1 198 ? -1.417 -3.541 -23.531 1 91.5 198 ARG B N 1
ATOM 3661 C CA . ARG B 1 198 ? -2.832 -3.84 -23.719 1 91.5 198 ARG B CA 1
ATOM 3662 C C . ARG B 1 198 ? -3.475 -4.301 -22.406 1 91.5 198 ARG B C 1
ATOM 3664 O O . ARG B 1 198 ? -4.59 -3.893 -22.094 1 91.5 198 ARG B O 1
ATOM 3671 N N . SER B 1 199 ? -2.811 -5.152 -21.688 1 89.31 199 SER B N 1
ATOM 3672 C CA . SER B 1 199 ? -3.377 -5.746 -20.484 1 89.31 199 SER B CA 1
ATOM 3673 C C . SER B 1 199 ? -3.523 -4.707 -19.375 1 89.31 199 SER B C 1
ATOM 3675 O O . SER B 1 199 ? -4.379 -4.844 -18.5 1 89.31 199 SER B O 1
ATOM 3677 N N . ARG B 1 200 ? -2.723 -3.605 -19.422 1 93.94 200 ARG B N 1
ATOM 3678 C CA . ARG B 1 200 ? -2.738 -2.619 -18.359 1 93.94 200 ARG B CA 1
ATOM 3679 C C . ARG B 1 200 ? -3.16 -1.249 -18.875 1 93.94 200 ARG B C 1
ATOM 3681 O O . ARG B 1 200 ? -3.172 -0.27 -18.125 1 93.94 200 ARG B O 1
ATOM 3688 N N . MET B 1 201 ? -3.389 -1.166 -20.203 1 95.56 201 MET B N 1
ATOM 3689 C CA . MET B 1 201 ? -3.992 -0.029 -20.891 1 95.56 201 MET B CA 1
ATOM 3690 C C . MET B 1 201 ? -3.062 1.18 -20.859 1 95.56 201 MET B C 1
ATOM 3692 O O . MET B 1 201 ? -3.492 2.291 -20.547 1 95.56 201 MET B O 1
ATOM 3696 N N . TRP B 1 202 ? -1.828 0.911 -21.141 1 97.69 202 TRP B N 1
ATOM 3697 C CA . TRP B 1 202 ? -0.877 1.995 -21.359 1 97.69 202 TRP B CA 1
ATOM 3698 C C . TRP B 1 202 ? -0.613 2.189 -22.844 1 97.69 202 TRP B C 1
ATOM 3700 O O . TRP B 1 202 ? -0.621 1.226 -23.609 1 97.69 202 TRP B O 1
ATOM 3710 N N . ASP B 1 203 ? -0.407 3.396 -23.203 1 97.62 203 ASP B N 1
ATOM 3711 C CA . ASP B 1 203 ? -0.23 3.684 -24.625 1 97.62 203 ASP B CA 1
ATOM 3712 C C . ASP B 1 203 ? 1.248 3.857 -24.969 1 97.62 203 ASP B C 1
ATOM 3714 O O . ASP B 1 203 ? 2.115 3.699 -24.109 1 97.62 203 ASP B O 1
ATOM 3718 N N . ASP B 1 204 ? 1.497 4.141 -26.234 1 97.88 204 ASP B N 1
ATOM 3719 C CA . ASP B 1 204 ? 2.861 4.266 -26.734 1 97.88 204 ASP B CA 1
ATOM 3720 C C . ASP B 1 204 ? 3.57 5.465 -26.109 1 97.88 204 ASP B C 1
ATOM 3722 O O . ASP B 1 204 ? 4.781 5.426 -25.875 1 97.88 204 ASP B O 1
ATOM 3726 N N . ASP B 1 205 ? 2.869 6.5 -25.891 1 98 205 ASP B N 1
ATOM 3727 C CA . ASP B 1 205 ? 3.473 7.695 -25.312 1 98 205 ASP B CA 1
ATOM 3728 C C . ASP B 1 205 ? 3.996 7.414 -23.906 1 98 205 ASP B C 1
ATOM 3730 O O . ASP B 1 205 ? 5.105 7.824 -23.562 1 98 205 ASP B O 1
ATOM 3734 N N . ALA B 1 206 ? 3.16 6.738 -23.125 1 97.5 206 ALA B N 1
ATOM 3735 C CA . ALA B 1 206 ? 3.578 6.371 -21.781 1 97.5 206 ALA B CA 1
ATOM 3736 C C . ALA B 1 206 ? 4.809 5.469 -21.812 1 97.5 206 ALA B C 1
ATOM 3738 O O . ALA B 1 206 ? 5.715 5.613 -21 1 97.5 206 ALA B O 1
ATOM 3739 N N . TRP B 1 207 ? 4.801 4.484 -22.734 1 97.62 207 TRP B N 1
ATOM 3740 C CA . TRP B 1 207 ? 5.922 3.562 -22.859 1 97.62 207 TRP B CA 1
ATOM 3741 C C . TRP B 1 207 ? 7.195 4.305 -23.25 1 97.62 207 TRP B C 1
ATOM 3743 O O . TRP B 1 207 ? 8.25 4.098 -22.656 1 97.62 207 TRP B O 1
ATOM 3753 N N . SER B 1 208 ? 7.094 5.223 -24.25 1 97.56 208 SER B N 1
ATOM 3754 C CA . SER B 1 208 ? 8.234 6.004 -24.719 1 97.56 208 SER B CA 1
ATOM 3755 C C . SER B 1 208 ? 8.773 6.906 -23.609 1 97.56 208 SER B C 1
ATOM 3757 O O . SER B 1 208 ? 9.992 7.07 -23.469 1 97.56 208 SER B O 1
ATOM 3759 N N . ALA B 1 209 ? 7.906 7.477 -22.875 1 97.31 209 ALA B N 1
ATOM 3760 C CA . ALA B 1 209 ? 8.32 8.32 -21.766 1 97.31 209 ALA B CA 1
ATOM 3761 C C . ALA B 1 209 ? 9.102 7.516 -20.719 1 97.31 209 ALA B C 1
ATOM 3763 O O . ALA B 1 209 ? 10.062 8.016 -20.141 1 97.31 209 ALA B O 1
ATOM 3764 N N . ALA B 1 210 ? 8.641 6.316 -20.469 1 97.81 210 ALA B N 1
ATOM 3765 C CA . ALA B 1 210 ? 9.328 5.438 -19.531 1 97.81 210 ALA B CA 1
ATOM 3766 C C . ALA B 1 210 ? 10.727 5.09 -20.031 1 97.81 210 ALA B C 1
ATOM 3768 O O . ALA B 1 210 ? 11.688 5.09 -19.266 1 97.81 210 ALA B O 1
ATOM 3769 N N . GLU B 1 211 ? 10.797 4.758 -21.281 1 97.69 211 GLU B N 1
ATOM 3770 C CA . GLU B 1 211 ? 12.109 4.488 -21.875 1 97.69 211 GLU B CA 1
ATOM 3771 C C . GLU B 1 211 ? 13.039 5.691 -21.719 1 97.69 211 GLU B C 1
ATOM 3773 O O . GLU B 1 211 ? 14.219 5.535 -21.406 1 97.69 211 GLU B O 1
ATOM 3778 N N . GLU B 1 212 ? 12.516 6.844 -22 1 97.44 212 GLU B N 1
ATOM 3779 C CA . GLU B 1 212 ? 13.312 8.062 -21.875 1 97.44 212 GLU B CA 1
ATOM 3780 C C . GLU B 1 212 ? 13.789 8.266 -20.438 1 97.44 212 GLU B C 1
ATOM 3782 O O . GLU B 1 212 ? 14.93 8.68 -20.203 1 97.44 212 GLU B O 1
ATOM 3787 N N . ARG B 1 213 ? 12.938 8.016 -19.469 1 96.69 213 ARG B N 1
ATOM 3788 C CA . ARG B 1 213 ? 13.344 8.125 -18.062 1 96.69 213 ARG B CA 1
ATOM 3789 C C . ARG B 1 213 ? 14.461 7.145 -17.734 1 96.69 213 ARG B C 1
ATOM 3791 O O . ARG B 1 213 ? 15.414 7.492 -17.031 1 96.69 213 ARG B O 1
ATOM 3798 N N . LEU B 1 214 ? 14.367 5.93 -18.188 1 97.5 214 LEU B N 1
ATOM 3799 C CA . LEU B 1 214 ? 15.391 4.926 -17.938 1 97.5 214 LEU B CA 1
ATOM 3800 C C . LEU B 1 214 ? 16.703 5.316 -18.609 1 97.5 214 LEU B C 1
ATOM 3802 O O . LEU B 1 214 ? 17.781 5.062 -18.062 1 97.5 214 LEU B O 1
ATOM 3806 N N . ARG B 1 215 ? 16.625 5.918 -19.828 1 97.5 215 ARG B N 1
ATOM 3807 C CA . ARG B 1 215 ? 17.828 6.414 -20.5 1 97.5 215 ARG B CA 1
ATOM 3808 C C . ARG B 1 215 ? 18.453 7.547 -19.703 1 97.5 215 ARG B C 1
ATOM 3810 O O . ARG B 1 215 ? 19.672 7.574 -19.516 1 97.5 215 ARG B O 1
ATOM 3817 N N . THR B 1 216 ? 17.656 8.43 -19.25 1 95.88 216 THR B N 1
ATOM 3818 C CA . THR B 1 216 ? 18.125 9.594 -18.5 1 95.88 216 THR B CA 1
ATOM 3819 C C . THR B 1 216 ? 18.828 9.156 -17.219 1 95.88 216 THR B C 1
ATOM 3821 O O . THR B 1 216 ? 19.828 9.766 -16.812 1 95.88 216 THR B O 1
ATOM 3824 N N . ARG B 1 217 ? 18.391 8.078 -16.625 1 95.06 217 ARG B N 1
ATOM 3825 C CA . ARG B 1 217 ? 19 7.578 -15.398 1 95.06 217 ARG B CA 1
ATOM 3826 C C . ARG B 1 217 ? 20.234 6.73 -15.695 1 95.06 217 ARG B C 1
ATOM 3828 O O . ARG B 1 217 ? 20.969 6.348 -14.781 1 95.06 217 ARG B O 1
ATOM 3835 N N . GLY B 1 218 ? 20.359 6.371 -16.953 1 96.94 218 GLY B N 1
ATOM 3836 C CA . GLY B 1 218 ? 21.516 5.594 -17.359 1 96.94 218 GLY B CA 1
ATOM 3837 C C . GLY B 1 218 ? 21.281 4.098 -17.328 1 96.94 218 GLY B C 1
ATOM 3838 O O . GLY B 1 218 ? 22.234 3.311 -17.406 1 96.94 218 GLY B O 1
ATOM 3839 N N . TRP B 1 219 ? 20.031 3.701 -17.172 1 97.56 219 TRP B N 1
ATOM 3840 C CA . TRP B 1 219 ? 19.734 2.277 -17.047 1 97.56 219 TRP B CA 1
ATOM 3841 C C . TRP B 1 219 ? 19.516 1.653 -18.422 1 97.56 219 TRP B C 1
ATOM 3843 O O . TRP B 1 219 ? 19.562 0.431 -18.578 1 97.56 219 TRP B O 1
ATOM 3853 N N . MET B 1 220 ? 19.219 2.398 -19.438 1 97.31 220 MET B N 1
ATOM 3854 C CA . MET B 1 220 ? 18.953 1.971 -20.812 1 97.31 220 MET B CA 1
ATOM 3855 C C . MET B 1 220 ? 19.797 2.764 -21.797 1 97.31 220 MET B C 1
ATOM 3857 O O . MET B 1 220 ? 19.984 3.971 -21.625 1 97.31 220 MET B O 1
ATOM 3861 N N . ASP B 1 221 ? 20.328 2.123 -22.828 1 97.56 221 ASP B N 1
ATOM 3862 C CA . ASP B 1 221 ? 21.141 2.824 -23.812 1 97.56 221 ASP B CA 1
ATOM 3863 C C . ASP B 1 221 ? 20.297 3.324 -24.969 1 97.56 221 ASP B C 1
ATOM 3865 O O . ASP B 1 221 ? 19.078 3.205 -24.953 1 97.56 221 ASP B O 1
ATOM 3869 N N . ALA B 1 222 ? 20.938 3.922 -25.938 1 96.19 222 ALA B N 1
ATOM 3870 C CA . ALA B 1 222 ? 20.25 4.559 -27.062 1 96.19 222 ALA B CA 1
ATOM 3871 C C . ALA B 1 222 ? 19.547 3.523 -27.938 1 96.19 222 ALA B C 1
ATOM 3873 O O . ALA B 1 222 ? 18.578 3.844 -28.641 1 96.19 222 ALA B O 1
ATOM 3874 N N . GLU B 1 223 ? 19.984 2.256 -27.859 1 95.56 223 GLU B N 1
ATOM 3875 C CA . GLU B 1 223 ? 19.406 1.188 -28.672 1 95.56 223 GLU B CA 1
ATOM 3876 C C . GLU B 1 223 ? 18.281 0.48 -27.938 1 95.56 223 GLU B C 1
ATOM 3878 O O . GLU B 1 223 ? 17.656 -0.442 -28.469 1 95.56 223 GLU B O 1
ATOM 3883 N N . GLY B 1 224 ? 18.047 0.89 -26.703 1 94.38 224 GLY B N 1
ATOM 3884 C CA . GLY B 1 224 ? 16.938 0.323 -25.953 1 94.38 224 GLY B CA 1
ATOM 3885 C C . GLY B 1 224 ? 17.328 -0.903 -25.156 1 94.38 224 GLY B C 1
ATOM 3886 O O . GLY B 1 224 ? 16.453 -1.64 -24.672 1 94.38 224 GLY B O 1
ATOM 3887 N N . GLN B 1 225 ? 18.609 -1.072 -25.031 1 95.56 225 GLN B N 1
ATOM 3888 C CA . GLN B 1 225 ? 19.094 -2.193 -24.234 1 95.56 225 GLN B CA 1
ATOM 3889 C C . GLN B 1 225 ? 19.516 -1.732 -22.844 1 95.56 225 GLN B C 1
ATOM 3891 O O . GLN B 1 225 ? 19.906 -0.574 -22.656 1 95.56 225 GLN B O 1
ATOM 3896 N N . LEU B 1 226 ? 19.484 -2.658 -21.875 1 96.56 226 LEU B N 1
ATOM 3897 C CA . LEU B 1 226 ? 19.922 -2.309 -20.531 1 96.56 226 LEU B CA 1
ATOM 3898 C C . LEU B 1 226 ? 21.438 -2.113 -20.484 1 96.56 226 LEU B C 1
ATOM 3900 O O . LEU B 1 226 ? 22.188 -2.881 -21.109 1 96.56 226 LEU B O 1
ATOM 3904 N N . THR B 1 227 ? 21.875 -1.071 -19.812 1 97.81 227 THR B N 1
ATOM 3905 C CA . THR B 1 227 ? 23.297 -0.854 -19.547 1 97.81 227 THR B CA 1
ATOM 3906 C C . THR B 1 227 ? 23.766 -1.744 -18.406 1 97.81 227 THR B C 1
ATOM 3908 O O . THR B 1 227 ? 22.953 -2.434 -17.766 1 97.81 227 THR B O 1
ATOM 3911 N N . GLU B 1 228 ? 25.047 -1.727 -18.156 1 97.62 228 GLU B N 1
ATOM 3912 C CA . GLU B 1 228 ? 25.578 -2.436 -17 1 97.62 228 GLU B CA 1
ATOM 3913 C C . GLU B 1 228 ? 24.953 -1.921 -15.703 1 97.62 228 GLU B C 1
ATOM 3915 O O . GLU B 1 228 ? 24.641 -2.705 -14.805 1 97.62 228 GLU B O 1
ATOM 3920 N N . GLU B 1 229 ? 24.781 -0.638 -15.641 1 97.38 229 GLU B N 1
ATOM 3921 C CA . GLU B 1 229 ? 24.125 -0.025 -14.484 1 97.38 229 GLU B CA 1
ATOM 3922 C C . GLU B 1 229 ? 22.672 -0.459 -14.367 1 97.38 229 GLU B C 1
ATOM 3924 O O . GLU B 1 229 ? 22.188 -0.713 -13.266 1 97.38 229 GLU B O 1
ATOM 3929 N N . GLY B 1 230 ? 21.969 -0.455 -15.523 1 96.88 230 GLY B N 1
ATOM 3930 C CA . GLY B 1 230 ? 20.594 -0.937 -15.539 1 96.88 230 GLY B CA 1
ATOM 3931 C C . GLY B 1 230 ? 20.469 -2.367 -15.055 1 96.88 230 GLY B C 1
ATOM 3932 O O . GLY B 1 230 ? 19.578 -2.672 -14.25 1 96.88 230 GLY B O 1
ATOM 3933 N N . ILE B 1 231 ? 21.328 -3.219 -15.469 1 97.19 231 ILE B N 1
ATOM 3934 C CA . ILE B 1 231 ? 21.328 -4.625 -15.07 1 97.19 231 ILE B CA 1
ATOM 3935 C C . ILE B 1 231 ? 21.625 -4.738 -13.578 1 97.19 231 ILE B C 1
ATOM 3937 O O . ILE B 1 231 ? 20.953 -5.48 -12.859 1 97.19 231 ILE B O 1
ATOM 3941 N N . ALA B 1 232 ? 22.641 -4 -13.141 1 97.56 232 ALA B N 1
ATOM 3942 C CA . ALA B 1 232 ? 23.016 -4.031 -11.734 1 97.56 232 ALA B CA 1
ATOM 3943 C C . ALA B 1 232 ? 21.859 -3.604 -10.844 1 97.56 232 ALA B C 1
ATOM 3945 O O . ALA B 1 232 ? 21.625 -4.203 -9.789 1 97.56 232 ALA B O 1
ATOM 3946 N N . ASN B 1 233 ? 21.141 -2.568 -11.281 1 96.88 233 ASN B N 1
ATOM 3947 C CA . ASN B 1 233 ? 20.016 -2.086 -10.484 1 96.88 233 ASN B CA 1
ATOM 3948 C C . ASN B 1 233 ? 18.844 -3.051 -10.539 1 96.88 233 ASN B C 1
ATOM 3950 O O . ASN B 1 233 ? 18.172 -3.27 -9.531 1 96.88 233 ASN B O 1
ATOM 3954 N N . ARG B 1 234 ? 18.578 -3.562 -11.688 1 96.44 234 ARG B N 1
ATOM 3955 C CA . ARG B 1 234 ? 17.562 -4.594 -11.805 1 96.44 234 ARG B CA 1
ATOM 3956 C C . ARG B 1 234 ? 17.859 -5.77 -10.875 1 96.44 234 ARG B C 1
ATOM 3958 O O . ARG B 1 234 ? 16.969 -6.258 -10.18 1 96.44 234 ARG B O 1
ATOM 3965 N N . ASP B 1 235 ? 19.094 -6.25 -10.82 1 96.94 235 ASP B N 1
ATOM 3966 C CA . ASP B 1 235 ? 19.5 -7.352 -9.953 1 96.94 235 ASP B CA 1
ATOM 3967 C C . ASP B 1 235 ? 19.359 -6.98 -8.484 1 96.94 235 ASP B C 1
ATOM 3969 O O . ASP B 1 235 ? 18.953 -7.809 -7.664 1 96.94 235 ASP B O 1
ATOM 3973 N N . ALA B 1 236 ? 19.688 -5.77 -8.172 1 97.69 236 ALA B N 1
ATOM 3974 C CA . ALA B 1 236 ? 19.562 -5.289 -6.801 1 97.69 236 ALA B CA 1
ATOM 3975 C C . ALA B 1 236 ? 18.094 -5.273 -6.367 1 97.69 236 ALA B C 1
ATOM 3977 O O . ALA B 1 236 ? 17.781 -5.605 -5.219 1 97.69 236 ALA B O 1
ATOM 3978 N N . ILE B 1 237 ? 17.203 -4.867 -7.254 1 98 237 ILE B N 1
ATOM 3979 C CA . ILE B 1 237 ? 15.766 -4.84 -6.988 1 98 237 ILE B CA 1
ATOM 3980 C C . ILE B 1 237 ? 15.266 -6.258 -6.707 1 98 237 ILE B C 1
ATOM 3982 O O . ILE B 1 237 ? 14.539 -6.484 -5.734 1 98 237 ILE B O 1
ATOM 3986 N N . GLU B 1 238 ? 15.68 -7.195 -7.48 1 96.81 238 GLU B N 1
ATOM 3987 C CA . GLU B 1 238 ? 15.266 -8.578 -7.289 1 96.81 238 GLU B CA 1
ATOM 3988 C C . GLU B 1 238 ? 15.828 -9.156 -5.996 1 96.81 238 GLU B C 1
ATOM 3990 O O . GLU B 1 238 ? 15.148 -9.891 -5.281 1 96.81 238 GLU B O 1
ATOM 3995 N N . ALA B 1 239 ? 17.094 -8.828 -5.727 1 97.19 239 ALA B N 1
ATOM 3996 C CA . ALA B 1 239 ? 17.719 -9.305 -4.492 1 97.19 239 ALA B CA 1
ATOM 3997 C C . ALA B 1 239 ? 16.984 -8.766 -3.266 1 97.19 239 ALA B C 1
ATOM 3999 O O . ALA B 1 239 ? 16.75 -9.5 -2.301 1 97.19 239 ALA B O 1
ATOM 4000 N N . ALA B 1 240 ? 16.625 -7.492 -3.336 1 97.88 240 ALA B N 1
ATOM 4001 C CA . ALA B 1 240 ? 15.875 -6.891 -2.24 1 97.88 240 ALA B CA 1
ATOM 4002 C C . ALA B 1 240 ? 14.492 -7.523 -2.111 1 97.88 240 ALA B C 1
ATOM 4004 O O . ALA B 1 240 ? 14.008 -7.75 -1.001 1 97.88 240 ALA B O 1
ATOM 4005 N N . THR B 1 241 ? 13.844 -7.797 -3.229 1 98.31 241 THR B N 1
ATOM 4006 C CA . THR B 1 241 ? 12.539 -8.445 -3.238 1 98.31 241 THR B CA 1
ATOM 4007 C C . THR B 1 241 ? 12.617 -9.82 -2.586 1 98.31 241 THR B C 1
ATOM 4009 O O . THR B 1 241 ? 11.773 -10.172 -1.761 1 98.31 241 THR B O 1
ATOM 4012 N N . ASP B 1 242 ? 13.648 -10.562 -2.957 1 97.62 242 ASP B N 1
ATOM 4013 C CA . ASP B 1 242 ? 13.836 -11.891 -2.379 1 97.62 242 ASP B CA 1
ATOM 4014 C C . ASP B 1 242 ? 14.039 -11.805 -0.868 1 97.62 242 ASP B C 1
ATOM 4016 O O . ASP B 1 242 ? 13.484 -12.609 -0.117 1 97.62 242 ASP B O 1
ATOM 4020 N N . ARG B 1 243 ? 14.805 -10.883 -0.474 1 97.62 243 ARG B N 1
ATOM 4021 C CA . ARG B 1 243 ? 15.055 -10.688 0.95 1 97.62 243 ARG B CA 1
ATOM 4022 C C . ARG B 1 243 ? 13.766 -10.359 1.695 1 97.62 243 ARG B C 1
ATOM 4024 O O . ARG B 1 243 ? 13.5 -10.914 2.764 1 97.62 243 ARG B O 1
ATOM 4031 N N . LEU B 1 244 ? 12.977 -9.508 1.135 1 98.19 244 LEU B N 1
ATOM 4032 C CA . LEU B 1 244 ? 11.734 -9.086 1.773 1 98.19 244 LEU B CA 1
ATOM 4033 C C . LEU B 1 244 ? 10.711 -10.219 1.783 1 98.19 244 LEU B C 1
ATOM 4035 O O . LEU B 1 244 ? 9.758 -10.188 2.566 1 98.19 244 LEU B O 1
ATOM 4039 N N . ALA B 1 245 ? 10.875 -11.18 0.928 1 98.31 245 ALA B N 1
ATOM 4040 C CA . ALA B 1 245 ? 9.922 -12.289 0.82 1 98.31 245 ALA B CA 1
ATOM 4041 C C . ALA B 1 245 ? 10.305 -13.438 1.749 1 98.31 245 ALA B C 1
ATOM 4043 O O . ALA B 1 245 ? 9.57 -14.422 1.862 1 98.31 245 ALA B O 1
ATOM 4044 N N . ALA B 1 246 ? 11.336 -13.367 2.502 1 97.94 246 ALA B N 1
ATOM 4045 C CA . ALA B 1 246 ? 11.992 -14.477 3.197 1 97.94 246 ALA B CA 1
ATOM 4046 C C . ALA B 1 246 ? 11.227 -14.852 4.465 1 97.94 246 ALA B C 1
ATOM 4048 O O . ALA B 1 246 ? 11.211 -16.016 4.871 1 97.94 246 ALA B O 1
ATOM 4049 N N . PRO B 1 247 ? 10.508 -13.922 5.113 1 97.31 247 PRO B N 1
ATOM 4050 C CA . PRO B 1 247 ? 10.023 -14.172 6.473 1 97.31 247 PRO B CA 1
ATOM 4051 C C . PRO B 1 247 ? 9.133 -15.406 6.57 1 97.31 247 PRO B C 1
ATOM 4053 O O . PRO B 1 247 ? 9.305 -16.234 7.473 1 97.31 247 PRO B O 1
ATOM 4056 N N . PRO B 1 248 ? 8.18 -15.664 5.684 1 97.94 248 PRO B N 1
ATOM 4057 C CA . PRO B 1 248 ? 7.367 -16.875 5.828 1 97.94 248 PRO B CA 1
ATOM 4058 C C . PRO B 1 248 ? 8.211 -18.156 5.801 1 97.94 248 PRO B C 1
ATOM 4060 O O . PRO B 1 248 ? 7.879 -19.125 6.484 1 97.94 248 PRO B O 1
ATOM 4063 N N . TYR B 1 249 ? 9.242 -18.078 5.125 1 98.06 249 TYR B N 1
ATOM 4064 C CA . TYR B 1 249 ? 10.055 -19.266 4.93 1 98.06 249 TYR B CA 1
ATOM 4065 C C . TYR B 1 249 ? 11.07 -19.422 6.051 1 98.06 249 TYR B C 1
ATOM 4067 O O . TYR B 1 249 ? 11.57 -20.531 6.293 1 98.06 249 TYR B O 1
ATOM 4075 N N . ALA B 1 250 ? 11.406 -18.328 6.645 1 96.5 250 ALA B N 1
ATOM 4076 C CA . ALA B 1 250 ? 12.18 -18.422 7.879 1 96.5 250 ALA B CA 1
ATOM 4077 C C . ALA B 1 250 ? 11.391 -19.141 8.969 1 96.5 250 ALA B C 1
ATOM 4079 O O . ALA B 1 250 ? 11.961 -19.891 9.773 1 96.5 250 ALA B O 1
ATOM 4080 N N . VAL B 1 251 ? 10.102 -18.969 9.008 1 95.81 251 VAL B N 1
ATOM 4081 C CA . VAL B 1 251 ? 9.219 -19.625 9.969 1 95.81 251 VAL B CA 1
ATOM 4082 C C . VAL B 1 251 ? 9.109 -21.109 9.641 1 95.81 251 VAL B C 1
ATOM 4084 O O . VAL B 1 251 ? 9.156 -21.953 10.539 1 95.81 251 VAL B O 1
ATOM 4087 N N . LEU B 1 252 ? 9 -21.469 8.422 1 96.75 252 LEU B N 1
ATOM 4088 C CA . LEU B 1 252 ? 8.836 -22.859 7.992 1 96.75 252 LEU B CA 1
ATOM 4089 C C . LEU B 1 252 ? 10.125 -23.641 8.195 1 96.75 252 LEU B C 1
ATOM 4091 O O . LEU B 1 252 ? 10.086 -24.797 8.602 1 96.75 252 LEU B O 1
ATOM 4095 N N . GLY B 1 253 ? 11.242 -22.984 7.883 1 96.75 253 GLY B N 1
ATOM 4096 C CA . GLY B 1 253 ? 12.516 -23.688 7.793 1 96.75 253 GLY B CA 1
ATOM 4097 C C . GLY B 1 253 ? 12.758 -24.312 6.434 1 96.75 253 GLY B C 1
ATOM 4098 O O . GLY B 1 253 ? 11.812 -24.516 5.664 1 96.75 253 GLY B O 1
ATOM 4099 N N . GLU B 1 254 ? 13.953 -24.609 6.137 1 96.88 254 GLU B N 1
ATOM 4100 C CA . GLU B 1 254 ? 14.359 -25.047 4.805 1 96.88 254 GLU B CA 1
ATOM 4101 C C . GLU B 1 254 ? 13.719 -26.375 4.441 1 96.88 254 GLU B C 1
ATOM 4103 O O . GLU B 1 254 ? 13.258 -26.562 3.314 1 96.88 254 GLU B O 1
ATOM 4108 N N . ASP B 1 255 ? 13.656 -27.344 5.371 1 98.12 255 ASP B N 1
ATOM 4109 C CA . ASP B 1 255 ? 13.125 -28.672 5.09 1 98.12 255 ASP B CA 1
ATOM 4110 C C . ASP B 1 255 ? 11.648 -28.609 4.723 1 98.12 255 ASP B C 1
ATOM 4112 O O . ASP B 1 255 ? 11.219 -29.203 3.738 1 98.12 255 ASP B O 1
ATOM 4116 N N . ASP B 1 256 ? 10.906 -27.906 5.492 1 98.56 256 ASP B N 1
ATOM 4117 C CA . ASP B 1 256 ? 9.477 -27.797 5.234 1 98.56 256 ASP B CA 1
ATOM 4118 C C . ASP B 1 256 ? 9.203 -26.953 3.992 1 98.56 256 ASP B C 1
ATOM 4120 O O . ASP B 1 256 ? 8.234 -27.203 3.27 1 98.56 256 ASP B O 1
ATOM 4124 N N . ALA B 1 257 ? 10.047 -25.922 3.746 1 98.5 257 ALA B N 1
ATOM 4125 C CA . ALA B 1 257 ? 9.93 -25.172 2.494 1 98.5 257 ALA B CA 1
ATOM 4126 C C . ALA B 1 257 ? 10.164 -26.078 1.292 1 98.5 257 ALA B C 1
ATOM 4128 O O . ALA B 1 257 ? 9.445 -26 0.293 1 98.5 257 ALA B O 1
ATOM 4129 N N . ARG B 1 258 ? 11.164 -26.938 1.379 1 98.31 258 ARG B N 1
ATOM 4130 C CA . ARG B 1 258 ? 11.43 -27.922 0.325 1 98.31 258 ARG B CA 1
ATOM 4131 C C . ARG B 1 258 ? 10.242 -28.859 0.147 1 98.31 258 ARG B C 1
ATOM 4133 O O . ARG B 1 258 ? 9.852 -29.172 -0.981 1 98.31 258 ARG B O 1
ATOM 4140 N N . ARG B 1 259 ? 9.734 -29.344 1.236 1 98.69 259 ARG B N 1
ATOM 4141 C CA . ARG B 1 259 ? 8.562 -30.203 1.188 1 98.69 259 ARG B CA 1
ATOM 4142 C C . ARG B 1 259 ? 7.387 -29.516 0.509 1 98.69 259 ARG B C 1
ATOM 4144 O O . ARG B 1 259 ? 6.703 -30.109 -0.326 1 98.69 259 ARG B O 1
ATOM 4151 N N . LEU B 1 260 ? 7.137 -28.281 0.902 1 98.75 260 LEU B N 1
ATOM 4152 C CA . LEU B 1 260 ? 6.07 -27.484 0.291 1 98.75 260 LEU B CA 1
ATOM 4153 C C . LEU B 1 260 ? 6.281 -27.359 -1.215 1 98.75 260 LEU B C 1
ATOM 4155 O O . LEU B 1 260 ? 5.336 -27.5 -1.992 1 98.75 260 LEU B O 1
ATOM 4159 N N . PHE B 1 261 ? 7.52 -27.094 -1.637 1 98.56 261 PHE B N 1
ATOM 4160 C CA . PHE B 1 261 ? 7.875 -27.031 -3.049 1 98.56 261 PHE B CA 1
ATOM 4161 C C . PHE B 1 261 ? 7.508 -28.328 -3.76 1 98.56 261 PHE B C 1
ATOM 4163 O O . PHE B 1 261 ? 6.863 -28.297 -4.809 1 98.56 261 PHE B O 1
ATOM 4170 N N . ASP B 1 262 ? 7.848 -29.422 -3.125 1 98.38 262 ASP B N 1
ATOM 4171 C CA . ASP B 1 262 ? 7.621 -30.734 -3.709 1 98.38 262 ASP B CA 1
ATOM 4172 C C . ASP B 1 262 ? 6.129 -31.031 -3.822 1 98.38 262 ASP B C 1
ATOM 4174 O O . ASP B 1 262 ? 5.703 -31.766 -4.719 1 98.38 262 ASP B O 1
ATOM 4178 N N . LEU B 1 263 ? 5.391 -30.516 -2.922 1 98.56 263 LEU B N 1
ATOM 4179 C CA . LEU B 1 263 ? 3.951 -30.75 -2.908 1 98.56 263 LEU B CA 1
ATOM 4180 C C . LEU B 1 263 ? 3.254 -29.891 -3.959 1 98.56 263 LEU B C 1
ATOM 4182 O O . LEU B 1 263 ? 2.281 -30.328 -4.578 1 98.56 263 LEU B O 1
ATOM 4186 N N . ILE B 1 264 ? 3.729 -28.641 -4.191 1 98.38 264 ILE B N 1
ATOM 4187 C CA . ILE B 1 264 ? 3.045 -27.688 -5.051 1 98.38 264 ILE B CA 1
ATOM 4188 C C . ILE B 1 264 ? 3.445 -27.922 -6.504 1 98.38 264 ILE B C 1
ATOM 4190 O O . ILE B 1 264 ? 2.631 -27.75 -7.414 1 98.38 264 ILE B O 1
ATOM 4194 N N . ARG B 1 265 ? 4.652 -28.344 -6.746 1 98 265 ARG B N 1
ATOM 4195 C CA . ARG B 1 265 ? 5.203 -28.422 -8.094 1 98 265 ARG B CA 1
ATOM 4196 C C . ARG B 1 265 ? 4.352 -29.312 -8.984 1 98 265 ARG B C 1
ATOM 4198 O O . ARG B 1 265 ? 4.02 -28.938 -10.117 1 98 265 ARG B O 1
ATOM 4205 N N . PRO B 1 266 ? 3.938 -30.547 -8.516 1 97.44 266 PRO B N 1
ATOM 4206 C CA . PRO B 1 266 ? 3.102 -31.375 -9.383 1 97.44 266 PRO B CA 1
ATOM 4207 C C . PRO B 1 266 ? 1.746 -30.75 -9.688 1 97.44 266 PRO B C 1
ATOM 4209 O O . PRO B 1 266 ? 1.187 -30.953 -10.766 1 97.44 266 PRO B O 1
ATOM 4212 N N . VAL B 1 267 ? 1.207 -30 -8.75 1 98.12 267 VAL B N 1
ATOM 4213 C CA . VAL B 1 267 ? -0.051 -29.297 -8.961 1 98.12 267 VAL B CA 1
ATOM 4214 C C . VAL B 1 267 ? 0.131 -28.219 -10.031 1 98.12 267 VAL B C 1
ATOM 4216 O O . VAL B 1 267 ? -0.685 -28.109 -10.953 1 98.12 267 VAL B O 1
ATOM 4219 N N . ALA B 1 268 ? 1.214 -27.469 -9.93 1 97.56 268 ALA B N 1
ATOM 4220 C CA . ALA B 1 268 ? 1.542 -26.453 -10.93 1 97.56 268 ALA B CA 1
ATOM 4221 C C . ALA B 1 268 ? 1.754 -27.078 -12.305 1 97.56 268 ALA B C 1
ATOM 4223 O O . ALA B 1 268 ? 1.317 -26.531 -13.312 1 97.56 268 ALA B O 1
ATOM 4224 N N . ALA B 1 269 ? 2.398 -28.203 -12.344 1 96.81 269 ALA B N 1
ATOM 4225 C CA . ALA B 1 269 ? 2.637 -28.922 -13.602 1 96.81 269 ALA B CA 1
ATOM 4226 C C . ALA B 1 269 ? 1.322 -29.328 -14.258 1 96.81 269 ALA B C 1
ATOM 4228 O O . ALA B 1 269 ? 1.163 -29.188 -15.477 1 96.81 269 ALA B O 1
ATOM 4229 N N . ALA B 1 270 ? 0.402 -29.828 -13.477 1 97.38 270 ALA B N 1
ATOM 4230 C CA . ALA B 1 270 ? -0.9 -30.234 -13.992 1 97.38 270 ALA B CA 1
ATOM 4231 C C . ALA B 1 270 ? -1.637 -29.047 -14.617 1 97.38 270 ALA B C 1
ATOM 4233 O O . ALA B 1 270 ? -2.312 -29.203 -15.641 1 97.38 270 ALA B O 1
ATOM 4234 N N . LEU B 1 271 ? -1.557 -27.891 -14.008 1 97 271 LEU B N 1
ATOM 4235 C CA . LEU B 1 271 ? -2.188 -26.688 -14.547 1 97 271 LEU B CA 1
ATOM 4236 C C . LEU B 1 271 ? -1.577 -26.312 -15.891 1 97 271 LEU B C 1
ATOM 4238 O O . LEU B 1 271 ? -2.299 -25.984 -16.828 1 97 271 LEU B O 1
ATOM 4242 N N . SER B 1 272 ? -0.272 -26.359 -15.93 1 94.19 272 SER B N 1
ATOM 4243 C CA . SER B 1 272 ? 0.428 -26.031 -17.156 1 94.19 272 SER B CA 1
ATOM 4244 C C . SER B 1 272 ? 0.104 -27.016 -18.266 1 94.19 272 SER B C 1
ATOM 4246 O O . SER B 1 272 ? -0.203 -26.625 -19.391 1 94.19 272 SER B O 1
ATOM 4248 N N . ASP B 1 273 ? 0.094 -28.25 -17.984 1 94.25 273 ASP B N 1
ATOM 4249 C CA . ASP B 1 273 ? -0.155 -29.312 -18.953 1 94.25 273 ASP B CA 1
ATOM 4250 C C . ASP B 1 273 ? -1.618 -29.328 -19.391 1 94.25 273 ASP B C 1
ATOM 4252 O O . ASP B 1 273 ? -1.932 -29.719 -20.516 1 94.25 273 ASP B O 1
ATOM 4256 N N . GLY B 1 274 ? -2.414 -28.938 -18.469 1 94.44 274 GLY B N 1
ATOM 4257 C CA . GLY B 1 274 ? -3.848 -29.016 -18.703 1 94.44 274 GLY B CA 1
ATOM 4258 C C . GLY B 1 274 ? -4.418 -27.797 -19.391 1 94.44 274 GLY B C 1
ATOM 4259 O O . GLY B 1 274 ? -5.637 -27.656 -19.516 1 94.44 274 GLY B O 1
ATOM 4260 N N . GLY B 1 275 ? -3.586 -26.844 -19.766 1 92.5 275 GLY B N 1
ATOM 4261 C CA . GLY B 1 275 ? -4.02 -25.688 -20.531 1 92.5 275 GLY B CA 1
ATOM 4262 C C . GLY B 1 275 ? -4.773 -24.672 -19.688 1 92.5 275 GLY B C 1
ATOM 4263 O O . GLY B 1 275 ? -5.754 -24.078 -20.156 1 92.5 275 GLY B O 1
ATOM 4264 N N . ALA B 1 276 ? -4.398 -24.547 -18.469 1 92.31 276 ALA B N 1
ATOM 4265 C CA . ALA B 1 276 ? -5.055 -23.578 -17.578 1 92.31 276 ALA B CA 1
ATOM 4266 C C . ALA B 1 276 ? -4.68 -22.156 -17.938 1 92.31 276 ALA B C 1
ATOM 4268 O O . ALA B 1 276 ? -5.32 -21.203 -17.5 1 92.31 276 ALA B O 1
ATOM 4269 N N . TYR B 1 277 ? -3.594 -21.969 -18.812 1 87.38 277 TYR B N 1
ATOM 4270 C CA . TYR B 1 277 ? -3.049 -20.688 -19.266 1 87.38 277 TYR B CA 1
ATOM 4271 C C . TYR B 1 277 ? -2.945 -20.641 -20.781 1 87.38 277 TYR B C 1
ATOM 4273 O O . TYR B 1 277 ? -2.869 -21.688 -21.438 1 87.38 277 TYR B O 1
ATOM 4281 N N . PRO B 1 278 ? -2.914 -19.406 -21.312 1 83.31 278 PRO B N 1
ATOM 4282 C CA . PRO B 1 278 ? -2.654 -19.328 -22.75 1 83.31 278 PRO B CA 1
ATOM 4283 C C . PRO B 1 278 ? -1.287 -19.891 -23.141 1 83.31 278 PRO B C 1
ATOM 4285 O O . PRO B 1 278 ? -1.148 -20.531 -24.188 1 83.31 278 PRO B O 1
ATOM 4288 N N . ARG B 1 279 ? -0.225 -19.609 -22.312 1 84.12 279 ARG B N 1
ATOM 4289 C CA . ARG B 1 279 ? 1.124 -20.141 -22.469 1 84.12 279 ARG B CA 1
ATOM 4290 C C . ARG B 1 279 ? 1.571 -20.875 -21.203 1 84.12 279 ARG B C 1
ATOM 4292 O O . ARG B 1 279 ? 1.509 -20.312 -20.109 1 84.12 279 ARG B O 1
ATOM 4299 N N . PRO B 1 280 ? 2.092 -22.016 -21.438 1 85.56 280 PRO B N 1
ATOM 4300 C CA . PRO B 1 280 ? 2.514 -22.781 -20.25 1 85.56 280 PRO B CA 1
ATOM 4301 C C . PRO B 1 280 ? 3.666 -22.109 -19.5 1 85.56 280 PRO B C 1
ATOM 4303 O O . PRO B 1 280 ? 4.492 -21.422 -20.109 1 85.56 280 PRO B O 1
ATOM 4306 N N . TRP B 1 281 ? 3.701 -22.328 -18.141 1 87 281 TRP B N 1
ATOM 4307 C CA . TRP B 1 281 ? 4.785 -21.828 -17.297 1 87 281 TRP B CA 1
ATOM 4308 C C . TRP B 1 281 ? 5.973 -22.781 -17.312 1 87 281 TRP B C 1
ATOM 4310 O O . TRP B 1 281 ? 5.793 -24 -17.328 1 87 281 TRP B O 1
ATOM 4320 N N . THR B 1 282 ? 7.152 -22.234 -17.469 1 88.12 282 THR B N 1
ATOM 4321 C CA . THR B 1 282 ? 8.336 -23.031 -17.203 1 88.12 282 THR B CA 1
ATOM 4322 C C . THR B 1 282 ? 8.57 -23.188 -15.703 1 88.12 282 THR B C 1
ATOM 4324 O O . THR B 1 282 ? 8.883 -22.219 -15.016 1 88.12 282 THR B O 1
ATOM 4327 N N . LEU B 1 283 ? 8.438 -24.438 -15.242 1 93.44 283 LEU B N 1
ATOM 4328 C CA . LEU B 1 283 ? 8.562 -24.672 -13.805 1 93.44 283 LEU B CA 1
ATOM 4329 C C . LEU B 1 283 ? 10.008 -24.984 -13.438 1 93.44 283 LEU B C 1
ATOM 4331 O O . LEU B 1 283 ? 10.711 -25.656 -14.195 1 93.44 283 LEU B O 1
ATOM 4335 N N . PRO B 1 284 ? 10.461 -24.484 -12.289 1 93.12 284 PRO B N 1
ATOM 4336 C CA . PRO B 1 284 ? 11.781 -24.906 -11.82 1 93.12 284 PRO B CA 1
ATOM 4337 C C . PRO B 1 284 ? 11.867 -26.422 -11.594 1 93.12 284 PRO B C 1
ATOM 4339 O O . PRO B 1 284 ? 10.906 -27.031 -11.133 1 93.12 284 PRO B O 1
ATOM 4342 N N . GLU B 1 285 ? 12.922 -26.969 -11.945 1 89.25 285 GLU B N 1
ATOM 4343 C CA . GLU B 1 285 ? 13.102 -28.406 -11.844 1 89.25 285 GLU B CA 1
ATOM 4344 C C . GLU B 1 285 ? 13.469 -28.828 -10.422 1 89.25 285 GLU B C 1
ATOM 4346 O O . GLU B 1 285 ? 13.148 -29.938 -9.992 1 89.25 285 GLU B O 1
ATOM 4351 N N . ARG B 1 286 ? 14.211 -27.938 -9.812 1 90.44 286 ARG B N 1
ATOM 4352 C CA . ARG B 1 286 ? 14.672 -28.266 -8.477 1 90.44 286 ARG B CA 1
ATOM 4353 C C . ARG B 1 286 ? 14.461 -27.094 -7.52 1 90.44 286 ARG B C 1
ATOM 4355 O O . ARG B 1 286 ? 14.312 -25.953 -7.953 1 90.44 286 ARG B O 1
ATOM 4362 N N . PHE B 1 287 ? 14.312 -27.453 -6.305 1 94.06 287 PHE B N 1
ATOM 4363 C CA . PHE B 1 287 ? 14.234 -26.484 -5.227 1 94.06 287 PHE B CA 1
ATOM 4364 C C . PHE B 1 287 ? 15.531 -25.688 -5.125 1 94.06 287 PHE B C 1
ATOM 4366 O O . PHE B 1 287 ? 16.625 -26.25 -5.199 1 94.06 287 PHE B O 1
#

pLDDT: mean 95.97, std 5.19, range [48.25, 98.88]

Radius of gyration: 23.7 Å; Cα contacts (8 Å, |Δi|>4): 946; chains: 2; bounding box: 50×72×56 Å

Secondary structure (DSSP, 8-state):
----HHHHHHHHHHHHHHHHHHHHHHH-HHHHHHHHHTT--IIIIIHHHHHHGGGEEE-HHHHHHHH-SS-HHHHHHHHHHHHHH--HHHHHHHHHHHHHHHHHHTT---TTHHHHHHHHHHHHTT---TT-HHHHHHTTSPP-S-HHHHHHHHHHHHHHHHHHHHHHHHHHTT--HHHHHHHHHHH-TTS-HHHHHHHHT--HHHHHHHHHHHHHTTSB-TTSPBPHHHHHHHHHHHHHHHHHT-HHHHHH-HHHHHHHHHHHHHHHHHHHHTT-SSS-----S--/----HHHHHHHHHHHHHHHHHHHHHHH-HHHHHHHHHTT--IIIIIHHHHHHGGGEEE-HHHHHHHH-SS-HHHHHHHHHHHHHH--HHHHHHHHHHHHHHHHHHTT---TTHHHHHHHHHHHHTT---TT-HHHHHHTTSPP-S-HHHHHHHHHHHHHHHHHHHHHHHHHHTT--HHHHHHHHHHH-TTS-HHHHHHHHT--HHHHHHHHHHHHHTTSB-TTS-B-HHHHHHHHHHHHHHHHHT-HHHHHH-HHHHHHHHHHHHHHHHHHHHTT-SSS-----S--

Solvent-accessible surface area (backbone atoms only — not comparable to full-atom values): 28691 Å² total; per-residue (Å²): 98,82,75,57,68,58,16,27,52,44,33,53,44,41,47,51,38,44,50,60,54,54,50,32,68,75,58,22,62,54,26,35,50,39,28,39,73,53,71,28,55,33,88,50,21,25,40,53,37,59,70,41,23,51,28,26,59,45,26,36,38,22,48,27,8,72,61,34,57,44,36,56,68,57,36,58,55,25,39,62,57,33,58,74,57,41,51,33,68,57,43,50,50,36,45,38,52,13,46,31,48,48,43,57,74,38,60,37,66,64,77,47,47,70,56,38,36,50,54,40,44,61,24,52,58,86,54,86,32,61,61,13,36,63,14,23,8,37,66,66,56,76,74,78,82,47,68,60,27,32,37,46,47,46,47,40,24,57,51,28,38,29,49,33,38,36,45,29,46,35,48,74,67,71,42,51,41,56,36,49,49,51,54,46,35,65,70,42,88,78,56,53,67,68,56,54,25,63,77,30,64,50,53,69,66,56,49,51,51,27,51,50,50,35,34,66,56,47,27,26,47,96,86,67,43,70,30,74,59,24,48,54,50,54,50,50,48,51,52,49,22,30,55,63,33,11,63,38,32,58,70,51,30,62,68,51,43,48,50,40,41,64,43,39,39,59,38,31,48,27,37,35,74,50,58,38,44,97,65,67,72,84,64,69,89,65,121,101,81,75,56,69,58,16,28,51,43,32,53,45,40,47,50,38,44,50,60,55,56,51,34,68,76,58,23,62,53,28,35,51,37,29,40,73,55,71,28,56,32,88,50,22,25,40,53,36,59,70,41,21,51,28,25,59,47,27,37,37,21,48,28,9,73,61,34,57,43,36,58,68,58,35,59,56,27,38,63,56,34,57,75,56,42,52,35,70,56,44,50,51,36,45,37,52,12,47,32,48,48,44,56,73,38,59,37,66,64,78,50,48,69,56,36,36,52,55,40,44,60,25,51,58,86,54,85,34,59,59,14,36,62,16,22,7,38,67,65,54,77,74,78,82,46,67,60,26,32,36,46,47,46,45,41,22,57,51,29,39,30,49,32,39,35,46,29,44,35,48,73,67,71,43,50,41,54,36,48,49,52,53,45,36,65,71,39,91,79,55,54,68,67,55,56,24,63,78,28,64,48,54,68,66,56,50,52,51,26,52,51,50,36,35,66,57,47,26,27,46,97,87,66,42,70,29,76,60,24,49,53,50,53,51,49,49,51,53,50,23,29,56,63,32,11,62,39,32,58,70,50,31,64,69,52,45,49,49,41,42,64,43,40,39,59,37,32,49,26,37,38,74,51,58,38,44,97,65,65,72,86,65,70,89,67,122

Foldseek 3Di:
DFFPPLLLVLLVQLLQLLVLLQCLCQAFPLLQVLLVVLVANCNQLVNLLLQCLLLWLDALVVSCVLVQQADSVRSNPRSVVNCVRDGSVSSLVSSLRSSLVLLVLLVFDPPCLVVLLVLLCLLPVVDDCVQQSSLVSLSPDDADPRSSSSSSSSSSSLNSQLVSQLSVLCVVVVQGNLLVVLLVCQVDVPDHPVRSCVSRVNDPVVNVVSLVVCVVVVQADPVSHGDPVVVVSVVVSVSSSSSSSRRSDSSSDNVSSQVSSVSSNSSSVSCQVSCSDVHGRDGDPHD/DFFPPLLLVLLVQLLQLLVLLQCLCQAFPLLQVLLVVLVANCNQLVSLLLQCLLLWLDALVVSCVLVQQADSVRSNPRSVVNCVRDTSVSSLVSSLRSSLVLLVLLVFDPPCLVVLLVLLCLLPVVDDCVQQSSLVSLSPDDDDPRSSSSSSSSSSSLNSQLVSQLSVLCVVVVQGNLLVVLLVVQVDVPDHPVRSCVSRVNDPVSNVVSLVVCVVVVQADPVSHGDPVVVVSVVVSVSSSSSSSSRSDSSSDNVSSQVSSVSSNSSSVSCQVSCSDPHGRDGDPHD